Protein AF-0000000083138448 (afdb_homodimer)

Structure (mmCIF, N/CA/C/O backbone):
data_AF-0000000083138448-model_v1
#
loop_
_entity.id
_entity.type
_entity.pdbx_description
1 polymer 'Stage 0 sporulation protein A homolog'
#
loop_
_atom_site.group_PDB
_atom_site.id
_atom_site.type_symbol
_atom_site.label_atom_id
_atom_site.label_alt_id
_atom_site.label_comp_id
_atom_site.label_asym_id
_atom_site.label_entity_id
_atom_site.label_seq_id
_atom_site.pdbx_PDB_ins_code
_atom_site.Cartn_x
_atom_site.Cartn_y
_atom_site.Cartn_z
_atom_site.occupancy
_atom_site.B_iso_or_equiv
_atom_site.auth_seq_id
_atom_site.auth_comp_id
_atom_site.auth_asym_id
_atom_site.auth_atom_id
_atom_site.pdbx_PDB_model_num
ATOM 1 N N . MET A 1 1 ? 15.539 12.523 -8.406 1 84.06 1 MET A N 1
ATOM 2 C CA . MET A 1 1 ? 15.875 11.359 -9.219 1 84.06 1 MET A CA 1
ATOM 3 C C . MET A 1 1 ? 15.453 10.07 -8.523 1 84.06 1 MET A C 1
ATOM 5 O O . MET A 1 1 ? 15.695 9.898 -7.324 1 84.06 1 MET A O 1
ATOM 9 N N . ILE A 1 2 ? 14.758 9.164 -9.266 1 91.81 2 ILE A N 1
ATOM 10 C CA . ILE A 1 2 ? 14.289 7.902 -8.703 1 91.81 2 ILE A CA 1
ATOM 11 C C . ILE A 1 2 ? 15.414 6.875 -8.711 1 91.81 2 ILE A C 1
ATOM 13 O O . ILE A 1 2 ? 16.047 6.648 -9.75 1 91.81 2 ILE A O 1
ATOM 17 N N . LYS A 1 3 ? 15.773 6.332 -7.621 1 94.81 3 LYS A N 1
ATOM 18 C CA . LYS A 1 3 ? 16.844 5.34 -7.508 1 94.81 3 LYS A CA 1
ATOM 19 C C . LYS A 1 3 ? 16.297 3.926 -7.703 1 94.81 3 LYS A C 1
ATOM 21 O O . LYS A 1 3 ? 15.445 3.471 -6.941 1 94.81 3 LYS A O 1
ATOM 26 N N . ILE A 1 4 ? 16.812 3.219 -8.742 1 97.94 4 ILE A N 1
ATOM 27 C CA . ILE A 1 4 ? 16.312 1.893 -9.086 1 97.94 4 ILE A CA 1
ATOM 28 C C . ILE A 1 4 ? 17.453 0.88 -9.039 1 97.94 4 ILE A C 1
ATOM 30 O O . ILE A 1 4 ? 18.531 1.13 -9.57 1 97.94 4 ILE A O 1
ATOM 34 N N . ALA A 1 5 ? 17.266 -0.192 -8.352 1 98.5 5 ALA A N 1
ATOM 35 C CA . ALA A 1 5 ? 18.203 -1.31 -8.391 1 98.5 5 ALA A CA 1
ATOM 36 C C . ALA A 1 5 ? 17.703 -2.416 -9.312 1 98.5 5 ALA A C 1
ATOM 38 O O . ALA A 1 5 ? 16.516 -2.779 -9.273 1 98.5 5 ALA A O 1
ATOM 39 N N . ILE A 1 6 ? 18.547 -2.893 -10.133 1 98.69 6 ILE A N 1
ATOM 40 C CA . ILE A 1 6 ? 18.344 -4.133 -10.875 1 98.69 6 ILE A CA 1
ATOM 41 C C . ILE A 1 6 ? 19.172 -5.25 -10.25 1 98.69 6 ILE A C 1
ATOM 43 O O . ILE A 1 6 ? 20.391 -5.137 -10.141 1 98.69 6 ILE A O 1
ATOM 47 N N . VAL A 1 7 ? 18.547 -6.305 -9.789 1 98.62 7 VAL A N 1
ATOM 48 C CA . VAL A 1 7 ? 19.234 -7.473 -9.242 1 98.62 7 VAL A CA 1
ATOM 49 C C . VAL A 1 7 ? 19 -8.68 -10.148 1 98.62 7 VAL A C 1
ATOM 51 O O . VAL A 1 7 ? 17.938 -9.297 -10.109 1 98.62 7 VAL A O 1
ATOM 54 N N . GLU A 1 8 ? 19.953 -9 -10.945 1 97.88 8 GLU A N 1
ATOM 55 C CA . GLU A 1 8 ? 19.859 -9.945 -12.055 1 97.88 8 GLU A CA 1
ATOM 56 C C . GLU A 1 8 ? 21.219 -10.57 -12.367 1 97.88 8 GLU A C 1
ATOM 58 O O . GLU A 1 8 ? 22.188 -9.852 -12.625 1 97.88 8 GLU A O 1
ATOM 63 N N . ASP A 1 9 ? 21.234 -11.898 -12.344 1 96.81 9 ASP A N 1
ATOM 64 C CA . ASP A 1 9 ? 22.531 -12.547 -12.523 1 96.81 9 ASP A CA 1
ATOM 65 C C . ASP A 1 9 ? 22.844 -12.727 -14 1 96.81 9 ASP A C 1
ATOM 67 O O . ASP A 1 9 ? 24.016 -12.93 -14.367 1 96.81 9 ASP A O 1
ATOM 71 N N . GLU A 1 10 ? 21.875 -12.797 -14.883 1 96.56 10 GLU A N 1
ATOM 72 C CA . GLU A 1 10 ? 22.109 -12.867 -16.328 1 96.56 10 GLU A CA 1
ATOM 73 C C . GLU A 1 10 ? 22.406 -11.484 -16.906 1 96.56 10 GLU A C 1
ATOM 75 O O . GLU A 1 10 ? 21.5 -10.664 -17.047 1 96.56 10 GLU A O 1
ATOM 80 N N . ALA A 1 11 ? 23.594 -11.289 -17.297 1 96.5 11 ALA A N 1
ATOM 81 C CA . ALA A 1 11 ? 24.078 -9.977 -17.719 1 96.5 11 ALA A CA 1
ATOM 82 C C . ALA A 1 11 ? 23.25 -9.43 -18.875 1 96.5 11 ALA A C 1
ATOM 84 O O . ALA A 1 11 ? 22.938 -8.234 -18.922 1 96.5 11 ALA A O 1
ATOM 85 N N . MET A 1 12 ? 22.922 -10.273 -19.781 1 96.81 12 MET A N 1
ATOM 86 C CA . MET A 1 12 ? 22.156 -9.836 -20.953 1 96.81 12 MET A CA 1
ATOM 87 C C . MET A 1 12 ? 20.797 -9.312 -20.547 1 96.81 12 MET A C 1
ATOM 89 O O . MET A 1 12 ? 20.312 -8.312 -21.094 1 96.81 12 MET A O 1
ATOM 93 N N . TYR A 1 13 ? 20.172 -9.969 -19.625 1 97.06 13 TYR A N 1
ATOM 94 C CA . TYR A 1 13 ? 18.859 -9.531 -19.203 1 97.06 13 TYR A CA 1
ATOM 95 C C . TYR A 1 13 ? 18.938 -8.258 -18.375 1 97.06 13 TYR A C 1
ATOM 97 O O . TYR A 1 13 ? 18.062 -7.391 -18.469 1 97.06 13 TYR A O 1
ATOM 105 N N . ALA A 1 14 ? 19.938 -8.148 -17.5 1 97.88 14 ALA A N 1
ATOM 106 C CA . ALA A 1 14 ? 20.156 -6.906 -16.766 1 97.88 14 ALA A CA 1
ATOM 107 C C . ALA A 1 14 ? 20.297 -5.719 -17.719 1 97.88 14 ALA A C 1
ATOM 109 O O . ALA A 1 14 ? 19.703 -4.66 -17.484 1 97.88 14 ALA A O 1
ATOM 110 N N . LYS A 1 15 ? 21.078 -5.922 -18.734 1 97.88 15 LYS A N 1
ATOM 111 C CA . LYS A 1 15 ? 21.281 -4.867 -19.734 1 97.88 15 LYS A CA 1
ATOM 112 C C . LYS A 1 15 ? 19.969 -4.496 -20.422 1 97.88 15 LYS A C 1
ATOM 114 O O . LYS A 1 15 ? 19.703 -3.32 -20.688 1 97.88 15 LYS A O 1
ATOM 119 N N . GLN A 1 16 ? 19.203 -5.496 -20.75 1 98 16 GLN A N 1
ATOM 120 C CA . GLN A 1 16 ? 17.906 -5.246 -21.375 1 98 16 GLN A CA 1
ATOM 121 C C . GLN A 1 16 ? 17.016 -4.387 -20.469 1 98 16 GLN A C 1
ATOM 123 O O . GLN A 1 16 ? 16.391 -3.436 -20.938 1 98 16 GLN A O 1
ATOM 128 N N . LEU A 1 17 ? 16.938 -4.719 -19.172 1 98.25 17 LEU A N 1
ATOM 129 C CA . LEU A 1 17 ? 16.141 -3.941 -18.234 1 98.25 17 LEU A CA 1
ATOM 130 C C . LEU A 1 17 ? 16.672 -2.514 -18.125 1 98.25 17 LEU A C 1
ATOM 132 O O . LEU A 1 17 ? 15.891 -1.565 -18.031 1 98.25 17 LEU A O 1
ATOM 136 N N . GLU A 1 18 ? 18.016 -2.391 -18.094 1 98.25 18 GLU A N 1
ATOM 137 C CA . GLU A 1 18 ? 18.625 -1.063 -18.078 1 98.25 18 GLU A CA 1
ATOM 138 C C . GLU A 1 18 ? 18.203 -0.245 -19.297 1 98.25 18 GLU A C 1
ATOM 140 O O . GLU A 1 18 ? 17.875 0.937 -19.172 1 98.25 18 GLU A O 1
ATOM 145 N N . GLU A 1 19 ? 18.203 -0.873 -20.453 1 98.06 19 GLU A N 1
ATOM 146 C CA . GLU A 1 19 ? 17.781 -0.207 -21.672 1 98.06 19 GLU A CA 1
ATOM 147 C C . GLU A 1 19 ? 16.312 0.21 -21.609 1 98.06 19 GLU A C 1
ATOM 149 O O . GLU A 1 19 ? 15.953 1.298 -22.062 1 98.06 19 GLU A O 1
ATOM 154 N N . PHE A 1 20 ? 15.461 -0.711 -21.109 1 98.06 20 PHE A N 1
ATOM 155 C CA . PHE A 1 20 ? 14.047 -0.389 -20.922 1 98.06 20 PHE A CA 1
ATOM 156 C C . PHE A 1 20 ? 13.883 0.836 -20.031 1 98.06 20 PHE A C 1
ATOM 158 O O . PHE A 1 20 ? 13.07 1.715 -20.312 1 98.06 20 PHE A O 1
ATOM 165 N N . LEU A 1 21 ? 14.664 0.928 -18.922 1 98.06 21 LEU A N 1
ATOM 166 C CA . LEU A 1 21 ? 14.586 2.053 -18 1 98.06 21 LEU A CA 1
ATOM 167 C C . LEU A 1 21 ? 15.008 3.35 -18.688 1 98.06 21 LEU A C 1
ATOM 169 O O . LEU A 1 21 ? 14.375 4.391 -18.5 1 98.06 21 LEU A O 1
ATOM 173 N N . HIS A 1 22 ? 16.047 3.285 -19.484 1 96.75 22 HIS A N 1
ATOM 174 C CA . HIS A 1 22 ? 16.5 4.465 -20.219 1 96.75 22 HIS A CA 1
ATOM 175 C C . HIS A 1 22 ? 15.453 4.922 -21.234 1 96.75 22 HIS A C 1
ATOM 177 O O . HIS A 1 22 ? 15.219 6.121 -21.391 1 96.75 22 HIS A O 1
ATOM 183 N N . GLN A 1 23 ? 14.93 3.924 -21.922 1 96.62 23 GLN A N 1
ATOM 184 C CA . GLN A 1 23 ? 13.859 4.254 -22.859 1 96.62 23 GLN A CA 1
ATOM 185 C C . GLN A 1 23 ? 12.695 4.938 -22.156 1 96.62 23 GLN A C 1
ATOM 187 O O . GLN A 1 23 ? 12.156 5.93 -22.641 1 96.62 23 GLN A O 1
ATOM 192 N N . TYR A 1 24 ? 12.297 4.359 -21.016 1 95.81 24 TYR A N 1
ATOM 193 C CA . TYR A 1 24 ? 11.219 4.938 -20.219 1 95.81 24 TYR A CA 1
ATOM 194 C C . TYR A 1 24 ? 11.562 6.363 -19.797 1 95.81 24 TYR A C 1
ATOM 196 O O . TYR A 1 24 ? 10.711 7.258 -19.875 1 95.81 24 TYR A O 1
ATOM 204 N N . GLU A 1 25 ? 12.781 6.574 -19.312 1 92.88 25 GLU A N 1
ATOM 205 C CA . GLU A 1 25 ? 13.25 7.898 -18.922 1 92.88 25 GLU A CA 1
ATOM 206 C C . GLU A 1 25 ? 13.055 8.906 -20.062 1 92.88 25 GLU A C 1
ATOM 208 O O . GLU A 1 25 ? 12.57 10.016 -19.828 1 92.88 25 GLU A O 1
ATOM 213 N N . ALA A 1 26 ? 13.414 8.547 -21.188 1 90.81 26 ALA A N 1
ATOM 214 C CA . ALA A 1 26 ? 13.367 9.422 -22.359 1 90.81 26 ALA A CA 1
ATOM 215 C C . ALA A 1 26 ? 11.922 9.773 -22.719 1 90.81 26 ALA A C 1
ATOM 217 O O . ALA A 1 26 ? 11.633 10.898 -23.125 1 90.81 26 ALA A O 1
ATOM 218 N N . GLU A 1 27 ? 11.055 8.805 -22.484 1 90.81 27 GLU A N 1
ATOM 219 C CA . GLU A 1 27 ? 9.664 8.961 -22.891 1 90.81 27 GLU A CA 1
ATOM 220 C C . GLU A 1 27 ? 8.867 9.742 -21.859 1 90.81 27 GLU A C 1
ATOM 222 O O . GLU A 1 27 ? 7.848 10.359 -22.188 1 90.81 27 GLU A O 1
ATOM 227 N N . ASN A 1 28 ? 9.219 9.672 -20.594 1 84.25 28 ASN A N 1
ATOM 228 C CA . ASN A 1 28 ? 8.352 10.172 -19.531 1 84.25 28 ASN A CA 1
ATOM 229 C C . ASN A 1 28 ? 9.023 11.289 -18.734 1 84.25 28 ASN A C 1
ATOM 231 O O . ASN A 1 28 ? 8.469 11.773 -17.75 1 84.25 28 ASN A O 1
ATOM 235 N N . HIS A 1 29 ? 10.117 11.797 -19.078 1 77.38 29 HIS A N 1
ATOM 236 C CA . HIS A 1 29 ? 10.836 12.859 -18.406 1 77.38 29 HIS A CA 1
ATOM 237 C C . HIS A 1 29 ? 11.133 12.484 -16.953 1 77.38 29 HIS A C 1
ATOM 239 O O . HIS A 1 29 ? 10.914 13.281 -16.047 1 77.38 29 HIS A O 1
ATOM 245 N N . GLU A 1 30 ? 11.273 11.336 -16.656 1 81.38 30 GLU A N 1
ATOM 246 C CA . GLU A 1 30 ? 11.75 10.82 -15.367 1 81.38 30 GLU A CA 1
ATOM 247 C C . GLU A 1 30 ? 13.25 10.547 -15.406 1 81.38 30 GLU A C 1
ATOM 249 O O . GLU A 1 30 ? 13.789 10.172 -16.438 1 81.38 30 GLU A O 1
ATOM 254 N N . ALA A 1 31 ? 13.898 10.891 -14.367 1 89.25 31 ALA A N 1
ATOM 255 C CA . ALA A 1 31 ? 15.328 10.602 -14.266 1 89.25 31 ALA A CA 1
ATOM 256 C C . ALA A 1 31 ? 15.594 9.469 -13.273 1 89.25 31 ALA A C 1
ATOM 258 O O . ALA A 1 31 ? 15.055 9.477 -12.164 1 89.25 31 ALA A O 1
ATOM 259 N N . PHE A 1 32 ? 16.359 8.531 -13.789 1 94.88 32 PHE A N 1
ATOM 260 C CA . PHE A 1 32 ? 16.656 7.367 -12.953 1 94.88 32 PHE A CA 1
ATOM 261 C C . PHE A 1 32 ? 18.141 7.312 -12.602 1 94.88 32 PHE A C 1
ATOM 263 O O . PHE A 1 32 ? 18.984 7.719 -13.391 1 94.88 32 PHE A O 1
ATOM 270 N N . ASP A 1 33 ? 18.484 6.988 -11.43 1 96.25 33 ASP A N 1
ATOM 271 C CA . ASP A 1 33 ? 19.797 6.5 -11 1 96.25 33 ASP A CA 1
ATOM 272 C C . ASP A 1 33 ? 19.781 4.984 -10.82 1 96.25 33 ASP A C 1
ATOM 274 O O . ASP A 1 33 ? 19.172 4.465 -9.883 1 96.25 33 ASP A O 1
ATOM 278 N N . ILE A 1 34 ? 20.469 4.305 -11.773 1 97.88 34 ILE A N 1
ATOM 279 C CA . ILE A 1 34 ? 20.312 2.857 -11.867 1 97.88 34 ILE A CA 1
ATOM 280 C C . ILE A 1 34 ? 21.562 2.168 -11.32 1 97.88 34 ILE A C 1
ATOM 282 O O . ILE A 1 34 ? 22.688 2.523 -11.688 1 97.88 34 ILE A O 1
ATOM 286 N N . THR A 1 35 ? 21.438 1.285 -10.43 1 97.88 35 THR A N 1
ATOM 287 C CA . THR A 1 35 ? 22.516 0.424 -9.922 1 97.88 35 THR A CA 1
ATOM 288 C C . THR A 1 35 ? 22.203 -1.042 -10.211 1 97.88 35 THR A C 1
ATOM 290 O O . THR A 1 35 ? 21.078 -1.494 -10.023 1 97.88 35 THR A O 1
ATOM 293 N N . ILE A 1 36 ? 23.188 -1.786 -10.641 1 98.19 36 ILE A N 1
ATOM 294 C CA . ILE A 1 36 ? 22.969 -3.18 -11.016 1 98.19 36 ILE A CA 1
ATOM 295 C C . ILE A 1 36 ? 23.75 -4.094 -10.07 1 98.19 36 ILE A C 1
ATOM 297 O O . ILE A 1 36 ? 24.922 -3.848 -9.797 1 98.19 36 ILE A O 1
ATOM 301 N N . TYR A 1 37 ? 23.062 -5.09 -9.539 1 98 37 TYR A N 1
ATOM 302 C CA . TYR A 1 37 ? 23.656 -6.172 -8.766 1 98 37 TYR A CA 1
ATOM 303 C C . TYR A 1 37 ? 23.469 -7.512 -9.461 1 98 37 TYR A C 1
ATOM 305 O O . TYR A 1 37 ? 22.438 -7.758 -10.078 1 98 37 TYR A O 1
ATOM 313 N N . SER A 1 38 ? 24.422 -8.438 -9.297 1 97.19 38 SER A N 1
ATOM 314 C CA . SER A 1 38 ? 24.359 -9.703 -10.016 1 97.19 38 SER A CA 1
ATOM 315 C C . SER A 1 38 ? 23.938 -10.844 -9.102 1 97.19 38 SER A C 1
ATOM 317 O O . SER A 1 38 ? 23.875 -12 -9.523 1 97.19 38 SER A O 1
ATOM 319 N N . ASP A 1 39 ? 23.703 -10.508 -7.895 1 96.75 39 ASP A N 1
ATOM 320 C CA . ASP A 1 39 ? 23.281 -11.516 -6.93 1 96.75 39 ASP A CA 1
ATOM 321 C C . ASP A 1 39 ? 22.547 -10.883 -5.75 1 96.75 39 ASP A C 1
ATOM 323 O O . ASP A 1 39 ? 22.812 -9.727 -5.402 1 96.75 39 ASP A O 1
ATOM 327 N N . GLY A 1 40 ? 21.609 -11.609 -5.078 1 96.56 40 GLY A N 1
ATOM 328 C CA . GLY A 1 40 ? 20.859 -11.109 -3.943 1 96.56 40 GLY A CA 1
ATOM 329 C C . GLY A 1 40 ? 21.734 -10.688 -2.779 1 96.56 40 GLY A C 1
ATOM 330 O O . GLY A 1 40 ? 21.422 -9.711 -2.09 1 96.56 40 GLY A O 1
ATOM 331 N N . ASP A 1 41 ? 22.844 -11.406 -2.6 1 95.81 41 ASP A N 1
ATOM 332 C CA . ASP A 1 41 ? 23.719 -11.102 -1.477 1 95.81 41 ASP A CA 1
ATOM 333 C C . ASP A 1 41 ? 24.391 -9.742 -1.658 1 95.81 41 ASP A C 1
ATOM 335 O O . ASP A 1 41 ? 24.656 -9.039 -0.68 1 95.81 41 ASP A O 1
ATOM 339 N N . GLN A 1 42 ? 24.656 -9.312 -2.908 1 96.12 42 GLN A N 1
ATOM 340 C CA . GLN A 1 42 ? 25.297 -8.039 -3.188 1 96.12 42 GLN A CA 1
ATOM 341 C C . GLN A 1 42 ? 24.422 -6.863 -2.762 1 96.12 42 GLN A C 1
ATOM 343 O O . GLN A 1 42 ? 24.906 -5.914 -2.139 1 96.12 42 GLN A O 1
ATOM 348 N N . ILE A 1 43 ? 23.094 -6.941 -3.049 1 95.56 43 ILE A N 1
ATOM 349 C CA . ILE A 1 43 ? 22.234 -5.82 -2.691 1 95.56 43 ILE A CA 1
ATOM 350 C C . ILE A 1 43 ? 21.984 -5.82 -1.186 1 95.56 43 ILE A C 1
ATOM 352 O O . ILE A 1 43 ? 21.938 -4.762 -0.558 1 95.56 43 ILE A O 1
ATOM 356 N N . VAL A 1 44 ? 21.844 -6.98 -0.62 1 94.75 44 VAL A N 1
ATOM 357 C CA . VAL A 1 44 ? 21.531 -7.059 0.803 1 94.75 44 VAL A CA 1
ATOM 358 C C . VAL A 1 44 ? 22.703 -6.492 1.618 1 94.75 44 VAL A C 1
ATOM 360 O O . VAL A 1 44 ? 22.484 -5.715 2.551 1 94.75 44 VAL A O 1
ATOM 363 N N . ASN A 1 45 ? 23.922 -6.867 1.231 1 92.88 45 ASN A N 1
ATOM 364 C CA . ASN A 1 45 ? 25.109 -6.441 1.962 1 92.88 45 ASN A CA 1
ATOM 365 C C . ASN A 1 45 ? 25.328 -4.934 1.847 1 92.88 45 ASN A C 1
ATOM 367 O O . ASN A 1 45 ? 25.906 -4.32 2.738 1 92.88 45 ASN A O 1
ATOM 371 N N . LYS A 1 46 ? 24.797 -4.359 0.829 1 90.81 46 LYS A N 1
ATOM 372 C CA . LYS A 1 46 ? 25.047 -2.943 0.572 1 90.81 46 LYS A CA 1
ATOM 373 C C . LYS A 1 46 ? 23.781 -2.117 0.803 1 90.81 46 LYS A C 1
ATOM 375 O O . LYS A 1 46 ? 23.766 -0.921 0.506 1 90.81 46 LYS A O 1
ATOM 380 N N . TYR A 1 47 ? 22.75 -2.721 1.281 1 90 47 TYR A N 1
ATOM 381 C CA . TYR A 1 47 ? 21.453 -2.051 1.327 1 90 47 TYR A CA 1
ATOM 382 C C . TYR A 1 47 ? 21.406 -1.032 2.459 1 90 47 TYR A C 1
ATOM 384 O O . TYR A 1 47 ? 21.672 -1.364 3.613 1 90 47 TYR A O 1
ATOM 392 N N . LYS A 1 48 ? 21.109 0.179 2.199 1 81.12 48 LYS A N 1
ATOM 393 C CA . LYS A 1 48 ? 20.969 1.274 3.156 1 81.12 48 LYS A CA 1
ATOM 394 C C . LYS A 1 48 ? 19.672 2.041 2.93 1 81.12 48 LYS A C 1
ATOM 396 O O . LYS A 1 48 ? 19.625 3.258 3.117 1 81.12 48 LYS A O 1
ATOM 401 N N . SER A 1 49 ? 18.656 1.318 2.404 1 83.44 49 SER A N 1
ATOM 402 C CA . SER A 1 49 ? 17.359 1.919 2.08 1 83.44 49 SER A CA 1
ATOM 403 C C . SER A 1 49 ? 17.516 3.055 1.075 1 83.44 49 SER A C 1
ATOM 405 O O . SER A 1 49 ? 16.875 4.098 1.202 1 83.44 49 SER A O 1
ATOM 407 N N . GLN A 1 50 ? 18.453 2.852 0.18 1 87.69 50 GLN A N 1
ATOM 408 C CA . GLN A 1 50 ? 18.812 3.92 -0.748 1 87.69 50 GLN A CA 1
ATOM 409 C C . GLN A 1 50 ? 17.953 3.867 -2.008 1 87.69 50 GLN A C 1
ATOM 411 O O . GLN A 1 50 ? 17.938 4.816 -2.793 1 87.69 50 GLN A O 1
ATOM 416 N N . PHE A 1 51 ? 17.219 2.791 -2.156 1 93.75 51 PHE A N 1
ATOM 417 C CA . PHE A 1 51 ? 16.5 2.639 -3.42 1 93.75 51 PHE A CA 1
ATOM 418 C C . PHE A 1 51 ? 15.023 2.943 -3.244 1 93.75 51 PHE A C 1
ATOM 420 O O . PHE A 1 51 ? 14.477 2.768 -2.154 1 93.75 51 PHE A O 1
ATOM 427 N N . ASP A 1 52 ? 14.422 3.352 -4.316 1 94 52 ASP A N 1
ATOM 428 C CA . ASP A 1 52 ? 12.977 3.559 -4.375 1 94 52 ASP A CA 1
ATOM 429 C C . ASP A 1 52 ? 12.266 2.334 -4.953 1 94 52 ASP A C 1
ATOM 431 O O . ASP A 1 52 ? 11.18 1.971 -4.504 1 94 52 ASP A O 1
ATOM 435 N N . ILE A 1 53 ? 12.875 1.708 -5.934 1 97.38 53 ILE A N 1
ATOM 436 C CA . ILE A 1 53 ? 12.32 0.553 -6.637 1 97.38 53 ILE A CA 1
ATOM 437 C C . ILE A 1 53 ? 13.414 -0.5 -6.832 1 97.38 53 ILE A C 1
ATOM 439 O O . ILE A 1 53 ? 14.555 -0.169 -7.164 1 97.38 53 ILE A O 1
ATOM 443 N N . ILE A 1 54 ? 13.078 -1.709 -6.605 1 98.38 54 ILE A N 1
ATOM 444 C CA . ILE A 1 54 ? 13.977 -2.826 -6.871 1 98.38 54 ILE A CA 1
ATOM 445 C C . ILE A 1 54 ? 13.328 -3.785 -7.867 1 98.38 54 ILE A C 1
ATOM 447 O O . ILE A 1 54 ? 12.219 -4.266 -7.645 1 98.38 54 ILE A O 1
ATOM 451 N N . LEU A 1 55 ? 13.953 -4.039 -8.984 1 98.69 55 LEU A N 1
ATOM 452 C CA . LEU A 1 55 ? 13.633 -5.109 -9.922 1 98.69 55 LEU A CA 1
ATOM 453 C C . LEU A 1 55 ? 14.453 -6.359 -9.625 1 98.69 55 LEU A C 1
ATOM 455 O O . LEU A 1 55 ? 15.672 -6.355 -9.789 1 98.69 55 LEU A O 1
ATOM 459 N N . MET A 1 56 ? 13.812 -7.395 -9.188 1 98.38 56 MET A N 1
ATOM 460 C CA . MET A 1 56 ? 14.492 -8.508 -8.523 1 98.38 56 MET A CA 1
ATOM 461 C C . MET A 1 56 ? 14.227 -9.82 -9.258 1 98.38 56 MET A C 1
ATOM 463 O O . MET A 1 56 ? 13.07 -10.227 -9.414 1 98.38 56 MET A O 1
ATOM 467 N N . ASP A 1 57 ? 15.258 -10.461 -9.719 1 98.06 57 ASP A N 1
ATOM 468 C CA . ASP A 1 57 ? 15.125 -11.852 -10.141 1 98.06 57 ASP A CA 1
ATOM 469 C C . ASP A 1 57 ? 14.992 -12.781 -8.938 1 98.06 57 ASP A C 1
ATOM 471 O O . ASP A 1 57 ? 15.453 -12.453 -7.84 1 98.06 57 ASP A O 1
ATOM 475 N N . VAL A 1 58 ? 14.422 -13.938 -9.133 1 97.44 58 VAL A N 1
ATOM 476 C CA . VAL A 1 58 ? 14.211 -14.875 -8.039 1 97.44 58 VAL A CA 1
ATOM 477 C C . VAL A 1 58 ? 15.367 -15.875 -7.988 1 97.44 58 VAL A C 1
ATOM 479 O O . VAL A 1 58 ? 15.914 -16.141 -6.914 1 97.44 58 VAL A O 1
ATOM 482 N N . GLU A 1 59 ? 15.664 -16.438 -9.141 1 95.88 59 GLU A N 1
ATOM 483 C CA . GLU A 1 59 ? 16.703 -17.469 -9.188 1 95.88 59 GLU A CA 1
ATOM 484 C C . GLU A 1 59 ? 18.078 -16.844 -9.453 1 95.88 59 GLU A C 1
ATOM 486 O O . GLU A 1 59 ? 18.328 -16.344 -10.547 1 95.88 59 GLU A O 1
ATOM 491 N N . MET A 1 60 ? 18.969 -16.922 -8.531 1 96.25 60 MET A N 1
ATOM 492 C CA . MET A 1 60 ? 20.344 -16.469 -8.641 1 96.25 60 MET A CA 1
ATOM 493 C C . MET A 1 60 ? 21.297 -17.391 -7.883 1 96.25 60 MET A C 1
ATOM 495 O O . MET A 1 60 ? 20.844 -18.312 -7.195 1 96.25 60 MET A O 1
ATOM 499 N N . LYS A 1 61 ? 22.547 -17.297 -7.988 1 93.69 61 LYS A N 1
ATOM 500 C CA . LYS A 1 61 ? 23.562 -18.297 -7.645 1 93.69 61 LYS A CA 1
ATOM 501 C C . LYS A 1 61 ? 23.734 -18.406 -6.133 1 93.69 61 LYS A C 1
ATOM 503 O O . LYS A 1 61 ? 23.672 -19.516 -5.582 1 93.69 61 LYS A O 1
ATOM 508 N N . PHE A 1 62 ? 23.922 -17.344 -5.395 1 94.06 62 PHE A N 1
ATOM 509 C CA . PHE A 1 62 ? 24.312 -17.391 -3.992 1 94.06 62 PHE A CA 1
ATOM 510 C C . PHE A 1 62 ? 23.109 -17.125 -3.088 1 94.06 62 PHE A C 1
ATOM 512 O O . PHE A 1 62 ? 22.812 -17.938 -2.209 1 94.06 62 PHE A O 1
ATOM 519 N N . MET A 1 63 ? 22.391 -16 -3.252 1 95.94 63 MET A N 1
ATOM 520 C CA . MET A 1 63 ? 21.172 -15.672 -2.535 1 95.94 63 MET A CA 1
ATOM 521 C C . MET A 1 63 ? 20.031 -15.406 -3.508 1 95.94 63 MET A C 1
ATOM 523 O O . MET A 1 63 ? 20.109 -14.492 -4.332 1 95.94 63 MET A O 1
ATOM 527 N N . ASP A 1 64 ? 19 -16.156 -3.352 1 96.88 64 ASP A N 1
ATOM 528 C CA . ASP A 1 64 ? 17.875 -15.992 -4.277 1 96.88 64 ASP A CA 1
ATOM 529 C C . ASP A 1 64 ? 17.094 -14.727 -3.971 1 96.88 64 ASP A C 1
ATOM 531 O O . ASP A 1 64 ? 17.188 -14.18 -2.871 1 96.88 64 ASP A O 1
ATOM 535 N N . GLY A 1 65 ? 16.328 -14.281 -4.918 1 97.88 65 GLY A N 1
ATOM 536 C CA . GLY A 1 65 ? 15.633 -13.008 -4.828 1 97.88 65 GLY A CA 1
ATOM 537 C C . GLY A 1 65 ? 14.633 -12.945 -3.689 1 97.88 65 GLY A C 1
ATOM 538 O O . GLY A 1 65 ? 14.406 -11.883 -3.111 1 97.88 65 GLY A O 1
ATOM 539 N N . MET A 1 66 ? 14.008 -14.07 -3.408 1 97.12 66 MET A N 1
ATOM 540 C CA . MET A 1 66 ? 13.031 -14.102 -2.322 1 97.12 66 MET A CA 1
ATOM 541 C C . MET A 1 66 ? 13.711 -13.883 -0.974 1 97.12 66 MET A C 1
ATOM 543 O O . MET A 1 66 ? 13.258 -13.062 -0.172 1 97.12 66 MET A O 1
ATOM 547 N N . SER A 1 67 ? 14.734 -14.562 -0.742 1 97.31 67 SER A N 1
ATOM 548 C CA . SER A 1 67 ? 15.516 -14.383 0.476 1 97.31 67 SER A CA 1
ATOM 549 C C . SER A 1 67 ? 16.062 -12.961 0.581 1 97.31 67 SER A C 1
ATOM 551 O O . SER A 1 67 ? 16.031 -12.359 1.654 1 97.31 67 SER A O 1
ATOM 553 N N . ALA A 1 68 ? 16.547 -12.461 -0.523 1 97.75 68 ALA A N 1
ATOM 554 C CA . ALA A 1 68 ? 17.031 -11.086 -0.544 1 97.75 68 ALA A CA 1
ATOM 555 C C . ALA A 1 68 ? 15.938 -10.102 -0.164 1 97.75 68 ALA A C 1
ATOM 557 O O . ALA A 1 68 ? 16.156 -9.195 0.646 1 97.75 68 ALA A O 1
ATOM 558 N N . ALA A 1 69 ? 14.75 -10.289 -0.757 1 97.62 69 ALA A N 1
ATOM 559 C CA . ALA A 1 69 ? 13.617 -9.422 -0.464 1 97.62 69 ALA A CA 1
ATOM 560 C C . ALA A 1 69 ? 13.25 -9.477 1.017 1 97.62 69 ALA A C 1
ATOM 562 O O . ALA A 1 69 ? 12.945 -8.453 1.628 1 97.62 69 ALA A O 1
ATOM 563 N N . GLU A 1 70 ? 13.281 -10.672 1.567 1 95 70 GLU A N 1
ATOM 564 C CA . GLU A 1 70 ? 12.984 -10.844 2.986 1 95 70 GLU A CA 1
ATOM 565 C C . GLU A 1 70 ? 13.969 -10.062 3.854 1 95 70 GLU A C 1
ATOM 567 O O . GLU A 1 70 ? 13.578 -9.406 4.82 1 95 70 GLU A O 1
ATOM 572 N N . GLU A 1 71 ? 15.219 -10.156 3.547 1 93.38 71 GLU A N 1
ATOM 573 C CA . GLU A 1 71 ? 16.25 -9.43 4.289 1 93.38 71 GLU A CA 1
ATOM 574 C C . GLU A 1 71 ? 16.062 -7.918 4.148 1 93.38 71 GLU A C 1
ATOM 576 O O . GLU A 1 71 ? 16.188 -7.18 5.125 1 93.38 71 GLU A O 1
ATOM 581 N N . ILE A 1 72 ? 15.758 -7.488 2.982 1 93.06 72 ILE A N 1
ATOM 582 C CA . ILE A 1 72 ? 15.562 -6.066 2.713 1 93.06 72 ILE A CA 1
ATOM 583 C C . ILE A 1 72 ? 14.375 -5.547 3.52 1 93.06 72 ILE A C 1
ATOM 585 O O . ILE A 1 72 ? 14.43 -4.449 4.082 1 93.06 72 ILE A O 1
ATOM 589 N N . ARG A 1 73 ? 13.25 -6.324 3.578 1 91.25 73 ARG A N 1
ATOM 590 C CA . ARG A 1 73 ? 12.031 -5.91 4.262 1 91.25 73 ARG A CA 1
ATOM 591 C C . ARG A 1 73 ? 12.273 -5.727 5.754 1 91.25 73 ARG A C 1
ATOM 593 O O . ARG A 1 73 ? 11.562 -4.969 6.418 1 91.25 73 ARG A O 1
ATOM 600 N N . LYS A 1 74 ? 13.328 -6.402 6.262 1 81.94 74 LYS A N 1
ATOM 601 C CA . LYS A 1 74 ? 13.688 -6.203 7.664 1 81.94 74 LYS A CA 1
ATOM 602 C C . LYS A 1 74 ? 14.188 -4.781 7.906 1 81.94 74 LYS A C 1
ATOM 604 O O . LYS A 1 74 ? 14.125 -4.277 9.031 1 81.94 74 LYS A O 1
ATOM 609 N N . MET A 1 75 ? 14.641 -4.211 6.82 1 78.44 75 MET A N 1
ATOM 610 C CA . MET A 1 75 ? 15.273 -2.9 6.941 1 78.44 75 MET A CA 1
ATOM 611 C C . MET A 1 75 ? 14.43 -1.822 6.27 1 78.44 75 MET A C 1
ATOM 613 O O . MET A 1 75 ? 14.578 -0.636 6.57 1 78.44 75 MET A O 1
ATOM 617 N N . ASP A 1 76 ? 13.656 -2.207 5.375 1 85.25 76 ASP A N 1
ATOM 618 C CA . ASP A 1 76 ? 12.93 -1.271 4.523 1 85.25 76 ASP A CA 1
ATOM 619 C C . ASP A 1 76 ? 11.531 -1.799 4.199 1 85.25 76 ASP A C 1
ATOM 621 O O . ASP A 1 76 ? 11.367 -2.627 3.301 1 85.25 76 ASP A O 1
ATOM 625 N N . SER A 1 77 ? 10.578 -1.247 4.828 1 81.19 77 SER A N 1
ATOM 626 C CA . SER A 1 77 ? 9.219 -1.746 4.645 1 81.19 77 SER A CA 1
ATOM 627 C C . SER A 1 77 ? 8.539 -1.075 3.457 1 81.19 77 SER A C 1
ATOM 629 O O . SER A 1 77 ? 7.43 -1.452 3.078 1 81.19 77 SER A O 1
ATOM 631 N N . GLU A 1 78 ? 9.188 -0.185 2.762 1 83.31 78 GLU A N 1
ATOM 632 C CA . GLU A 1 78 ? 8.438 0.679 1.857 1 83.31 78 GLU A CA 1
ATOM 633 C C . GLU A 1 78 ? 8.961 0.577 0.429 1 83.31 78 GLU A C 1
ATOM 635 O O . GLU A 1 78 ? 8.266 0.942 -0.522 1 83.31 78 GLU A O 1
ATOM 640 N N . VAL A 1 79 ? 10.297 0.181 0.312 1 92.25 79 VAL A N 1
ATOM 641 C CA . VAL A 1 79 ? 10.836 0.102 -1.04 1 92.25 79 VAL A CA 1
ATOM 642 C C . VAL A 1 79 ? 9.914 -0.749 -1.915 1 92.25 79 VAL A C 1
ATOM 644 O O . VAL A 1 79 ? 9.406 -1.778 -1.469 1 92.25 79 VAL A O 1
ATOM 647 N N . VAL A 1 80 ? 9.648 -0.337 -3.123 1 96.19 80 VAL A N 1
ATOM 648 C CA . VAL A 1 80 ? 8.797 -1.079 -4.051 1 96.19 80 VAL A CA 1
ATOM 649 C C . VAL A 1 80 ? 9.594 -2.223 -4.676 1 96.19 80 VAL A C 1
ATOM 651 O O . VAL A 1 80 ? 10.672 -2.004 -5.238 1 96.19 80 VAL A O 1
ATOM 654 N N . ILE A 1 81 ? 9.109 -3.408 -4.566 1 97.75 81 ILE A N 1
ATOM 655 C CA . ILE A 1 81 ? 9.789 -4.574 -5.113 1 97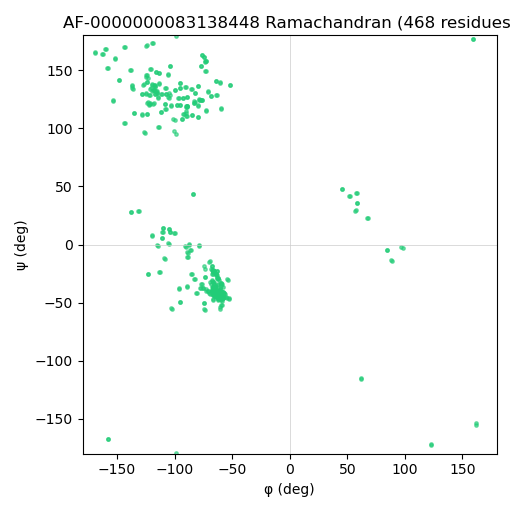.75 81 ILE A CA 1
ATOM 656 C C . ILE A 1 81 ? 8.953 -5.188 -6.234 1 97.75 81 ILE A C 1
ATOM 658 O O . ILE A 1 81 ? 7.754 -5.426 -6.059 1 97.75 81 ILE A O 1
ATOM 662 N N . ILE A 1 82 ? 9.5 -5.371 -7.355 1 98.56 82 ILE A N 1
ATOM 663 C CA . ILE A 1 82 ? 8.93 -6.129 -8.461 1 98.56 82 ILE A CA 1
ATOM 664 C C . ILE A 1 82 ? 9.828 -7.324 -8.789 1 98.56 82 ILE A C 1
ATOM 666 O O . ILE A 1 82 ? 11.008 -7.156 -9.078 1 98.56 82 ILE A O 1
ATOM 670 N N . PHE A 1 83 ? 9.273 -8.492 -8.711 1 98.44 83 PHE A N 1
ATOM 671 C CA . PHE A 1 83 ? 10.008 -9.664 -9.164 1 98.44 83 PHE A CA 1
ATOM 672 C C . PHE A 1 83 ? 9.891 -9.82 -10.68 1 98.44 83 PHE A C 1
ATOM 674 O O . PHE A 1 83 ? 8.805 -9.672 -11.234 1 98.44 83 PHE A O 1
ATOM 681 N N . ILE A 1 84 ? 10.953 -10.008 -11.359 1 98.38 84 ILE A N 1
ATOM 682 C CA . ILE A 1 84 ? 11.008 -10.344 -12.781 1 98.38 84 ILE A CA 1
ATOM 683 C C . ILE A 1 84 ? 11.797 -11.633 -12.977 1 98.38 84 ILE A C 1
ATOM 685 O O . ILE A 1 84 ? 13.023 -11.656 -12.805 1 98.38 84 ILE A O 1
ATOM 689 N N . THR A 1 85 ? 11.133 -12.688 -13.383 1 97.69 85 THR A N 1
ATOM 690 C CA . THR A 1 85 ? 11.781 -13.992 -13.289 1 97.69 85 THR A CA 1
ATOM 691 C C . THR A 1 85 ? 11.125 -14.992 -14.227 1 97.69 85 THR A C 1
ATOM 693 O O . THR A 1 85 ? 10.062 -14.711 -14.797 1 97.69 85 THR A O 1
ATOM 696 N N . ASN A 1 86 ? 11.773 -16.109 -14.398 1 96.44 86 ASN A N 1
ATOM 697 C CA . ASN A 1 86 ? 11.203 -17.234 -15.148 1 96.44 86 ASN A CA 1
ATOM 698 C C . ASN A 1 86 ? 10.398 -18.156 -14.242 1 96.44 86 ASN A C 1
ATOM 700 O O . ASN A 1 86 ? 9.734 -19.078 -14.719 1 96.44 86 ASN A O 1
ATOM 704 N N . MET A 1 87 ? 10.398 -17.969 -12.969 1 95.12 87 MET A N 1
ATOM 705 C CA . MET A 1 87 ? 9.891 -18.938 -11.992 1 95.12 87 MET A CA 1
ATOM 706 C C . MET A 1 87 ? 8.492 -18.547 -11.523 1 95.12 87 MET A C 1
ATOM 708 O O . MET A 1 87 ? 8.344 -17.828 -10.531 1 95.12 87 MET A O 1
ATOM 712 N N . ALA A 1 88 ? 7.555 -19.141 -12.117 1 94.56 88 ALA A N 1
ATOM 713 C CA . ALA A 1 88 ? 6.168 -18.828 -11.789 1 94.56 88 ALA A CA 1
ATOM 714 C C . ALA A 1 88 ? 5.773 -19.406 -10.438 1 94.56 88 ALA A C 1
ATOM 716 O O . ALA A 1 88 ? 4.918 -18.859 -9.742 1 94.56 88 ALA A O 1
ATOM 717 N N . GLN A 1 89 ? 6.402 -20.469 -10.078 1 93.44 89 GLN A N 1
ATOM 718 C CA . GLN A 1 89 ? 5.961 -21.281 -8.938 1 93.44 89 GLN A CA 1
ATOM 719 C C . GLN A 1 89 ? 6.184 -20.547 -7.625 1 93.44 89 GLN A C 1
ATOM 721 O O . GLN A 1 89 ? 5.641 -20.938 -6.59 1 93.44 89 GLN A O 1
ATOM 726 N N . TYR A 1 90 ? 6.953 -19.5 -7.602 1 94.69 90 TYR A N 1
ATOM 727 C CA . TYR A 1 90 ? 7.262 -18.812 -6.355 1 94.69 90 TYR A CA 1
ATOM 728 C C . TYR A 1 90 ? 6.41 -17.562 -6.199 1 94.69 90 TYR A C 1
ATOM 730 O O . TYR A 1 90 ? 6.617 -16.781 -5.27 1 94.69 90 TYR A O 1
ATOM 738 N N . ALA A 1 91 ? 5.438 -17.375 -7.035 1 96.25 91 ALA A N 1
ATOM 739 C CA . ALA A 1 91 ? 4.66 -16.141 -7.082 1 96.25 91 ALA A CA 1
ATOM 740 C C . ALA A 1 91 ? 3.957 -15.883 -5.754 1 96.25 91 ALA A C 1
ATOM 742 O O . ALA A 1 91 ? 3.883 -14.742 -5.293 1 96.25 91 ALA A O 1
ATOM 743 N N . ILE A 1 92 ? 3.502 -16.891 -5.148 1 95.94 92 ILE A N 1
ATOM 744 C CA . ILE A 1 92 ? 2.746 -16.766 -3.904 1 95.94 92 ILE A CA 1
ATOM 745 C C . ILE A 1 92 ? 3.648 -16.219 -2.805 1 95.94 92 ILE A C 1
ATOM 747 O O . ILE A 1 92 ? 3.223 -15.375 -2.006 1 95.94 92 ILE A O 1
ATOM 751 N N . ARG A 1 93 ? 4.883 -16.625 -2.777 1 95.38 93 ARG A N 1
ATOM 752 C CA . ARG A 1 93 ? 5.832 -16.172 -1.762 1 95.38 93 ARG A CA 1
ATOM 753 C C . ARG A 1 93 ? 6.086 -14.68 -1.863 1 95.38 93 ARG A C 1
ATOM 755 O O . ARG A 1 93 ? 6.461 -14.039 -0.879 1 95.38 93 ARG A O 1
ATOM 762 N N . GLY A 1 94 ? 5.898 -14.109 -3.021 1 96.94 94 GLY A N 1
ATOM 763 C CA . GLY A 1 94 ? 6.105 -12.688 -3.217 1 96.94 94 GLY A CA 1
ATOM 764 C C . GLY A 1 94 ? 5.18 -11.828 -2.377 1 96.94 94 GLY A C 1
ATOM 765 O O . GLY A 1 94 ? 5.547 -10.719 -1.975 1 96.94 94 GLY A O 1
ATOM 766 N N . TYR A 1 95 ? 3.996 -12.344 -2.064 1 95.75 95 TYR A N 1
ATOM 767 C CA . TYR A 1 95 ? 3.023 -11.617 -1.259 1 95.75 95 TYR A CA 1
ATOM 768 C C . TYR A 1 95 ? 3.535 -11.414 0.163 1 95.75 95 TYR A C 1
ATOM 770 O O . TYR A 1 95 ? 3.252 -10.391 0.793 1 95.75 95 TYR A O 1
ATOM 778 N N . ALA A 1 96 ? 4.305 -12.367 0.633 1 92.62 96 ALA A N 1
ATOM 779 C CA . ALA A 1 96 ? 4.797 -12.344 2.008 1 92.62 96 ALA A CA 1
ATOM 780 C C . ALA A 1 96 ? 5.766 -11.18 2.225 1 92.62 96 ALA A C 1
ATOM 782 O O . ALA A 1 96 ? 5.938 -10.711 3.352 1 92.62 96 ALA A O 1
ATOM 783 N N . VAL A 1 97 ? 6.344 -10.703 1.159 1 94.06 97 VAL A N 1
ATOM 784 C CA . VAL A 1 97 ? 7.277 -9.594 1.286 1 94.06 97 VAL A CA 1
ATOM 785 C C . VAL A 1 97 ? 6.664 -8.328 0.681 1 94.06 97 VAL A C 1
ATOM 787 O O . VAL A 1 97 ? 7.379 -7.375 0.359 1 94.06 97 VAL A O 1
ATOM 790 N N . ASP A 1 98 ? 5.387 -8.352 0.445 1 93.69 98 ASP A N 1
ATOM 791 C CA . ASP A 1 98 ? 4.617 -7.215 -0.046 1 93.69 98 ASP A CA 1
ATOM 792 C C . ASP A 1 98 ? 5.172 -6.711 -1.376 1 93.69 98 ASP A C 1
ATOM 794 O O . ASP A 1 98 ? 5.395 -5.508 -1.547 1 93.69 98 ASP A O 1
ATOM 798 N N . ALA A 1 99 ? 5.477 -7.652 -2.25 1 96.94 99 ALA A N 1
ATOM 799 C CA . ALA A 1 99 ? 5.875 -7.273 -3.604 1 96.94 99 ALA A CA 1
ATOM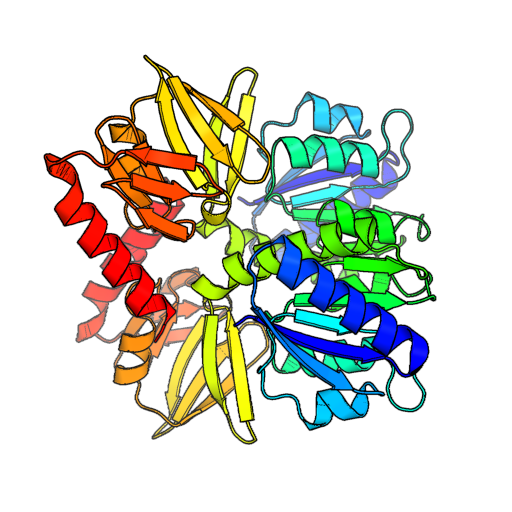 800 C C . ALA A 1 99 ? 4.73 -6.586 -4.344 1 96.94 99 ALA A C 1
ATOM 802 O O . ALA A 1 99 ? 3.572 -6.992 -4.219 1 96.94 99 ALA A O 1
ATOM 803 N N . LEU A 1 100 ? 5.07 -5.586 -5.094 1 96.31 100 LEU A N 1
ATOM 804 C CA . LEU A 1 100 ? 4.059 -4.891 -5.883 1 96.31 100 LEU A CA 1
ATOM 805 C C . LEU A 1 100 ? 3.586 -5.762 -7.043 1 96.31 100 LEU A C 1
ATOM 807 O O . LEU A 1 100 ? 2.412 -5.715 -7.418 1 96.31 100 LEU A O 1
ATOM 811 N N . ASP A 1 101 ? 4.562 -6.414 -7.594 1 97.31 101 ASP A N 1
ATOM 812 C CA . ASP A 1 101 ? 4.273 -7.16 -8.82 1 97.31 101 ASP A CA 1
ATOM 813 C C . ASP A 1 101 ? 5.203 -8.359 -8.961 1 97.31 101 ASP A C 1
ATOM 815 O O . ASP A 1 101 ? 6.219 -8.453 -8.266 1 97.31 101 ASP A O 1
ATOM 819 N N . TYR A 1 102 ? 4.801 -9.273 -9.742 1 97.75 102 TYR A N 1
ATOM 820 C CA . TYR A 1 102 ? 5.52 -10.477 -10.148 1 97.75 102 TYR A CA 1
ATOM 821 C C . TYR A 1 102 ? 5.387 -10.711 -11.648 1 97.75 102 TYR A C 1
ATOM 823 O O . TYR A 1 102 ? 4.305 -11.039 -12.141 1 97.75 102 TYR A O 1
ATOM 831 N N . VAL A 1 103 ? 6.477 -10.602 -12.359 1 97.62 103 VAL A N 1
ATOM 832 C CA . VAL A 1 103 ? 6.457 -10.562 -13.812 1 97.62 103 VAL A CA 1
ATOM 833 C C . VAL A 1 103 ? 7.254 -11.742 -14.375 1 97.62 103 VAL A C 1
ATOM 835 O O . VAL A 1 103 ? 8.391 -11.977 -13.961 1 97.62 103 VAL A O 1
ATOM 838 N N . LEU A 1 104 ? 6.688 -12.406 -15.297 1 97.12 104 LEU A N 1
ATOM 839 C CA . LEU A 1 104 ? 7.375 -13.539 -15.906 1 97.12 104 LEU A CA 1
ATOM 840 C C . LEU A 1 104 ? 8.188 -13.086 -17.125 1 97.12 104 LEU A C 1
ATOM 842 O O . LEU A 1 104 ? 7.715 -12.281 -17.922 1 97.12 104 LEU A O 1
ATOM 846 N N . LYS A 1 105 ? 9.383 -13.586 -17.203 1 96.81 105 LYS A N 1
ATOM 847 C CA . LYS A 1 105 ? 10.203 -13.406 -18.391 1 96.81 105 LYS A CA 1
ATOM 848 C C . LYS A 1 105 ? 9.695 -14.273 -19.547 1 96.81 105 LYS A C 1
ATOM 850 O O . LYS A 1 105 ? 9.141 -15.352 -19.312 1 96.81 105 LYS A O 1
ATOM 855 N N . PRO A 1 106 ? 9.891 -13.797 -20.688 1 96.62 106 PRO A N 1
ATOM 856 C CA . PRO A 1 106 ? 10.43 -12.492 -21.094 1 96.62 106 PRO A CA 1
ATOM 857 C C . PRO A 1 106 ? 9.414 -11.359 -20.953 1 96.62 106 PRO A C 1
ATOM 859 O O . PRO A 1 106 ? 8.203 -11.602 -21.031 1 96.62 106 PRO A O 1
ATOM 862 N N . VAL A 1 107 ? 9.914 -10.188 -20.766 1 95.81 107 VAL A N 1
ATOM 863 C CA . VAL A 1 107 ? 9.023 -9.031 -20.641 1 95.81 107 VAL A CA 1
ATOM 864 C C . VAL A 1 107 ? 9.281 -8.047 -21.781 1 95.81 107 VAL A C 1
ATOM 866 O O . VAL A 1 107 ? 10.43 -7.746 -22.094 1 95.81 107 VAL A O 1
ATOM 869 N N . SER A 1 108 ? 8.211 -7.648 -22.453 1 97.06 108 SER A N 1
ATOM 870 C CA . SER A 1 108 ? 8.328 -6.613 -23.469 1 97.06 108 SER A CA 1
ATOM 871 C C . SER A 1 108 ? 8.469 -5.23 -22.844 1 97.06 108 SER A C 1
ATOM 873 O O . SER A 1 108 ? 8.133 -5.039 -21.672 1 97.06 108 SER A O 1
ATOM 875 N N . TYR A 1 109 ? 8.922 -4.32 -23.641 1 97.25 109 TYR A N 1
ATOM 876 C CA . TYR A 1 109 ? 9.039 -2.955 -23.141 1 97.25 109 TYR A CA 1
ATOM 877 C C . TYR A 1 109 ? 7.68 -2.406 -22.734 1 97.25 109 TYR A C 1
ATOM 879 O O . TYR A 1 109 ? 7.559 -1.75 -21.688 1 97.25 109 TYR A O 1
ATOM 887 N N . PHE A 1 110 ? 6.746 -2.676 -23.562 1 96.12 110 PHE A N 1
ATOM 888 C CA . PHE A 1 110 ? 5.414 -2.16 -23.266 1 96.12 110 PHE A CA 1
ATOM 889 C C . PHE A 1 110 ? 4.918 -2.668 -21.922 1 96.12 110 PHE A C 1
ATOM 891 O O . PHE A 1 110 ? 4.492 -1.879 -21.078 1 96.12 110 PHE A O 1
ATOM 898 N N . ALA A 1 111 ? 4.949 -3.945 -21.719 1 95.31 111 ALA A N 1
ATOM 899 C CA . ALA A 1 111 ? 4.523 -4.531 -20.438 1 95.31 111 ALA A CA 1
ATOM 900 C C . ALA A 1 111 ? 5.355 -3.992 -19.281 1 95.31 111 ALA A C 1
ATOM 902 O O . ALA A 1 111 ? 4.816 -3.664 -18.219 1 95.31 111 ALA A O 1
ATOM 903 N N . PHE A 1 112 ? 6.633 -3.871 -19.547 1 96.81 112 PHE A N 1
ATOM 904 C CA . PHE A 1 112 ? 7.555 -3.361 -18.531 1 96.81 112 PHE A CA 1
ATOM 905 C C . PHE A 1 112 ? 7.188 -1.937 -18.141 1 96.81 112 PHE A C 1
ATOM 907 O O . PHE A 1 112 ? 7.105 -1.62 -16.953 1 96.81 112 PHE A O 1
ATOM 914 N N . SER A 1 113 ? 6.914 -1.121 -19.078 1 96.06 113 SER A N 1
ATOM 915 C CA . SER A 1 113 ? 6.625 0.288 -18.828 1 96.06 113 SER A CA 1
ATOM 916 C C . SER A 1 113 ? 5.348 0.455 -18.016 1 96.06 113 SER A C 1
ATOM 918 O O . SER A 1 113 ? 5.266 1.339 -17.156 1 96.06 113 SER A O 1
ATOM 920 N N . GLN A 1 114 ? 4.387 -0.392 -18.25 1 93.25 114 GLN A N 1
ATOM 921 C CA . GLN A 1 114 ? 3.148 -0.341 -17.484 1 93.25 114 GLN A CA 1
ATOM 922 C C . GLN A 1 114 ? 3.395 -0.701 -16.016 1 93.25 114 GLN A C 1
ATOM 924 O O . GLN A 1 114 ? 2.867 -0.048 -15.117 1 93.25 114 GLN A O 1
ATOM 929 N N . ARG A 1 115 ? 4.203 -1.715 -15.82 1 94.5 115 ARG A N 1
ATOM 930 C CA . ARG A 1 115 ? 4.527 -2.139 -14.461 1 94.5 115 ARG A CA 1
ATOM 931 C C . ARG A 1 115 ? 5.352 -1.077 -13.734 1 94.5 115 ARG A C 1
ATOM 933 O O . ARG A 1 115 ? 5.137 -0.817 -12.547 1 94.5 115 ARG A O 1
ATOM 940 N N . LEU A 1 116 ? 6.273 -0.472 -14.461 1 95.62 116 LEU A N 1
ATOM 941 C CA . LEU A 1 116 ? 7.109 0.576 -13.883 1 95.62 116 LEU A CA 1
ATOM 942 C C . LEU A 1 116 ? 6.27 1.788 -13.492 1 95.62 116 LEU A C 1
ATOM 944 O O . LEU A 1 116 ? 6.52 2.414 -12.461 1 95.62 116 LEU A O 1
ATOM 948 N N . ASN A 1 117 ? 5.277 2.088 -14.289 1 91.44 117 ASN A N 1
ATOM 949 C CA . ASN A 1 117 ? 4.363 3.174 -13.945 1 91.44 117 ASN A CA 1
ATOM 950 C C . ASN A 1 117 ? 3.678 2.934 -12.609 1 91.44 117 ASN A C 1
ATOM 952 O O . ASN A 1 117 ? 3.607 3.836 -11.773 1 91.44 117 ASN A O 1
ATOM 956 N N . ARG A 1 118 ? 3.207 1.704 -12.406 1 90.12 118 ARG A N 1
ATOM 957 C CA . ARG A 1 118 ? 2.576 1.346 -11.141 1 90.12 118 ARG A CA 1
ATOM 958 C C . ARG A 1 118 ? 3.555 1.488 -9.984 1 90.12 118 ARG A C 1
ATOM 960 O O . ARG A 1 118 ? 3.182 1.952 -8.898 1 90.12 118 ARG A O 1
ATOM 967 N N . ALA A 1 119 ? 4.75 1.112 -10.25 1 93.88 119 ALA A N 1
ATOM 968 C CA . ALA A 1 119 ? 5.781 1.181 -9.219 1 93.88 119 ALA A CA 1
ATOM 969 C C . ALA A 1 119 ? 6.074 2.627 -8.828 1 93.88 119 ALA A C 1
ATOM 971 O O . ALA A 1 119 ? 6.195 2.947 -7.645 1 93.88 119 ALA A O 1
ATOM 972 N N . ILE A 1 120 ? 6.152 3.451 -9.797 1 88.5 120 ILE A N 1
ATOM 973 C CA . ILE A 1 120 ? 6.461 4.855 -9.562 1 88.5 120 ILE A CA 1
ATOM 974 C C . ILE A 1 120 ? 5.305 5.52 -8.82 1 88.5 120 ILE A C 1
ATOM 976 O O . ILE A 1 120 ? 5.52 6.293 -7.883 1 88.5 120 ILE A O 1
ATOM 980 N N . GLU A 1 121 ? 4.117 5.152 -9.219 1 82.44 121 GLU A N 1
ATOM 981 C CA . GLU A 1 121 ? 2.947 5.695 -8.539 1 82.44 121 GLU A CA 1
ATOM 982 C C . GLU A 1 121 ? 2.916 5.262 -7.074 1 82.44 121 GLU A C 1
ATOM 984 O O . GLU A 1 121 ? 2.643 6.074 -6.188 1 82.44 121 GLU A O 1
ATOM 989 N N . ARG A 1 122 ? 3.176 3.975 -6.879 1 83.75 122 ARG A N 1
ATOM 990 C CA . ARG A 1 122 ? 3.229 3.453 -5.516 1 83.75 122 ARG A CA 1
ATOM 991 C C . ARG A 1 122 ? 4.312 4.152 -4.707 1 83.75 122 ARG A C 1
ATOM 993 O O . ARG A 1 122 ? 4.105 4.48 -3.535 1 83.75 122 ARG A O 1
ATOM 1000 N N . MET A 1 123 ? 5.453 4.328 -5.289 1 83.75 123 MET A N 1
ATOM 1001 C CA . MET A 1 123 ? 6.582 4.996 -4.648 1 83.75 123 MET A CA 1
ATOM 1002 C C . MET A 1 123 ? 6.215 6.422 -4.242 1 83.75 123 MET A C 1
ATOM 1004 O O . MET A 1 123 ? 6.504 6.848 -3.123 1 83.75 123 MET A O 1
ATOM 1008 N N . LYS A 1 124 ? 5.598 7.066 -5.086 1 73.94 124 LYS A N 1
ATOM 1009 C CA . LYS A 1 124 ? 5.227 8.453 -4.824 1 73.94 124 LYS A CA 1
ATOM 1010 C C . LYS A 1 124 ? 4.191 8.547 -3.705 1 73.94 124 LYS A C 1
ATOM 1012 O O . LYS A 1 124 ? 4.242 9.461 -2.879 1 73.94 124 LYS A O 1
ATOM 1017 N N . LYS A 1 125 ? 3.322 7.629 -3.662 1 70.5 125 LYS A N 1
ATOM 1018 C CA . LYS A 1 125 ? 2.307 7.59 -2.613 1 70.5 125 LYS A CA 1
ATOM 1019 C C . LYS A 1 125 ? 2.936 7.324 -1.249 1 70.5 125 LYS A C 1
ATOM 1021 O O . LYS A 1 125 ? 2.488 7.867 -0.237 1 70.5 125 LYS A O 1
ATOM 1026 N N . ARG A 1 126 ? 3.934 6.496 -1.27 1 69.44 126 ARG A N 1
ATOM 1027 C CA . ARG A 1 126 ? 4.578 6.102 -0.023 1 69.44 126 ARG A CA 1
ATOM 1028 C C . ARG A 1 126 ? 5.496 7.207 0.492 1 69.44 126 ARG A C 1
ATOM 1030 O O . ARG A 1 126 ? 5.695 7.34 1.701 1 69.44 126 ARG A O 1
ATOM 1037 N N . GLU A 1 127 ? 6.125 7.953 -0.375 1 62.41 127 GLU A N 1
ATOM 1038 C CA . GLU A 1 127 ? 7.113 8.969 -0.022 1 62.41 127 GLU A CA 1
ATOM 1039 C C . GLU A 1 127 ? 6.551 9.953 0.996 1 62.41 127 GLU A C 1
ATOM 1041 O O . GLU A 1 127 ? 7.27 10.406 1.893 1 62.41 127 GLU A O 1
ATOM 1046 N N . ALA A 1 128 ? 5.293 10.18 0.969 1 56.44 128 ALA A N 1
ATOM 1047 C CA . ALA A 1 128 ? 4.723 11.219 1.82 1 56.44 128 ALA A CA 1
ATOM 1048 C C . ALA A 1 128 ? 4.562 10.727 3.256 1 56.44 128 ALA A C 1
ATOM 1050 O O . ALA A 1 128 ? 4.379 11.531 4.176 1 56.44 128 ALA A O 1
ATOM 1051 N N . LYS A 1 129 ? 4.961 9.438 3.445 1 69 129 LYS A N 1
ATOM 1052 C CA . LYS A 1 129 ? 4.578 8.914 4.754 1 69 129 LYS A CA 1
ATOM 1053 C C . LYS A 1 129 ? 5.711 8.102 5.375 1 69 129 LYS A C 1
ATOM 1055 O O . LYS A 1 129 ? 5.465 7.176 6.148 1 69 129 LYS A O 1
ATOM 1060 N N . VAL A 1 130 ? 6.973 8.484 4.973 1 71.62 130 VAL A N 1
ATOM 1061 C CA . VAL A 1 130 ? 8.055 7.656 5.5 1 71.62 130 VAL A CA 1
ATOM 1062 C C . VAL A 1 130 ? 9.07 8.531 6.227 1 71.62 130 VAL A C 1
ATOM 1064 O O . VAL A 1 130 ? 9.203 9.719 5.926 1 71.62 130 VAL A O 1
ATOM 1067 N N . ILE A 1 131 ? 9.695 8.031 7.289 1 77.06 131 ILE A N 1
ATOM 1068 C CA . ILE A 1 131 ? 10.812 8.688 7.953 1 77.06 131 ILE A CA 1
ATOM 1069 C C . ILE A 1 131 ? 12.062 7.816 7.844 1 77.06 131 ILE A C 1
ATOM 1071 O O . ILE A 1 131 ? 11.977 6.586 7.859 1 77.06 131 ILE A O 1
ATOM 1075 N N . MET A 1 132 ? 13.164 8.406 7.543 1 76.44 132 MET A N 1
ATOM 1076 C CA . MET A 1 132 ? 14.461 7.73 7.559 1 76.44 132 MET A CA 1
ATOM 1077 C C . MET A 1 132 ? 15.148 7.906 8.906 1 76.44 132 MET A C 1
ATOM 1079 O O . MET A 1 132 ? 15.211 9.016 9.438 1 76.44 132 MET A O 1
ATOM 1083 N N . VAL A 1 133 ? 15.555 6.781 9.539 1 79.56 133 VAL A N 1
ATOM 1084 C CA . VAL A 1 133 ? 16.234 6.859 10.836 1 79.56 133 VAL A CA 1
ATOM 1085 C C . VAL A 1 133 ? 17.547 6.086 10.781 1 79.56 133 VAL A C 1
ATOM 1087 O O . VAL A 1 133 ? 17.625 5.016 10.172 1 79.56 133 VAL A O 1
ATOM 1090 N N . ASN A 1 134 ? 18.578 6.656 11.352 1 78.88 134 ASN A N 1
ATOM 1091 C CA . ASN A 1 134 ? 19.875 6.008 11.453 1 78.88 134 ASN A CA 1
ATOM 1092 C C . ASN A 1 134 ? 19.891 4.957 12.562 1 78.88 134 ASN A C 1
ATOM 1094 O O . ASN A 1 134 ? 19.422 5.203 13.664 1 78.88 134 ASN A O 1
ATOM 1098 N N . ILE A 1 135 ? 20.25 3.715 12.211 1 79.31 135 ILE A N 1
ATOM 1099 C CA . ILE A 1 135 ? 20.438 2.676 13.219 1 79.31 135 ILE A CA 1
ATOM 1100 C C . ILE A 1 135 ? 21.875 2.156 13.172 1 79.31 135 ILE A C 1
ATOM 1102 O O . ILE A 1 135 ? 22.672 2.592 12.336 1 79.31 135 ILE A O 1
ATOM 1106 N N . LYS A 1 136 ? 22.219 1.277 14.172 1 74.31 136 LYS A N 1
ATOM 1107 C CA . LYS A 1 136 ? 23.547 0.683 14.133 1 74.31 136 LYS A CA 1
ATOM 1108 C C . LYS A 1 136 ? 23.75 -0.107 12.844 1 74.31 136 LYS A C 1
ATOM 1110 O O . LYS A 1 136 ? 23.031 -1.062 12.57 1 74.31 136 LYS A O 1
ATOM 1115 N N . GLY A 1 137 ? 24.672 0.312 12.086 1 65.19 137 GLY A N 1
ATOM 1116 C CA . GLY A 1 137 ? 25 -0.431 10.883 1 65.19 137 GLY 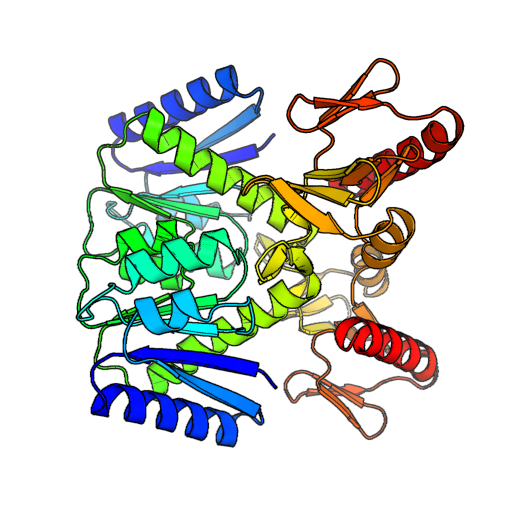A CA 1
ATOM 1117 C C . GLY A 1 137 ? 24.328 0.114 9.641 1 65.19 137 GLY A C 1
ATOM 1118 O O . GLY A 1 137 ? 24.453 -0.463 8.555 1 65.19 137 GLY A O 1
ATOM 1119 N N . GLY A 1 138 ? 23.5 1.18 9.914 1 70.5 138 GLY A N 1
ATOM 1120 C CA . GLY A 1 138 ? 22.938 1.717 8.688 1 70.5 138 GLY A CA 1
ATOM 1121 C C . GLY A 1 138 ? 21.703 2.588 8.922 1 70.5 138 GLY A C 1
ATOM 1122 O O . GLY A 1 138 ? 21.656 3.324 9.906 1 70.5 138 GLY A O 1
ATOM 1123 N N . MET A 1 139 ? 20.859 2.65 7.891 1 76.06 139 MET A N 1
ATOM 1124 C CA . MET A 1 139 ? 19.641 3.449 7.91 1 76.06 139 MET A CA 1
ATOM 1125 C C . MET A 1 139 ? 18.422 2.59 7.594 1 76.06 139 MET A C 1
ATOM 1127 O O . MET A 1 139 ? 18.516 1.63 6.824 1 76.06 139 MET A O 1
ATOM 1131 N N . VAL A 1 140 ? 17.312 2.938 8.281 1 76.44 140 VAL A N 1
ATOM 1132 C CA . VAL A 1 140 ? 16.062 2.232 8.016 1 76.44 140 VAL A CA 1
ATOM 1133 C C . VAL A 1 140 ? 14.992 3.225 7.57 1 76.44 140 VAL A C 1
ATOM 1135 O O . VAL A 1 140 ? 14.969 4.367 8.023 1 76.44 140 VAL A O 1
ATOM 1138 N N . ARG A 1 141 ? 14.336 2.789 6.516 1 78.94 141 ARG A N 1
ATOM 1139 C CA . ARG A 1 141 ? 13.164 3.525 6.039 1 78.94 141 ARG A CA 1
ATOM 1140 C C . ARG A 1 141 ? 11.883 2.936 6.605 1 78.94 141 ARG A C 1
ATOM 1142 O O . ARG A 1 141 ? 11.57 1.764 6.379 1 78.94 141 ARG A O 1
ATOM 1149 N N . ILE A 1 142 ? 11.125 3.805 7.359 1 78.75 142 ILE A N 1
ATOM 1150 C CA . ILE A 1 142 ? 9.961 3.312 8.094 1 78.75 142 ILE A CA 1
ATOM 1151 C C . ILE A 1 142 ? 8.719 4.109 7.691 1 78.75 142 ILE A C 1
ATOM 1153 O O . ILE A 1 142 ? 8.773 5.336 7.586 1 78.75 142 ILE A O 1
ATOM 1157 N N . ASN A 1 143 ? 7.668 3.4 7.352 1 78.81 143 ASN A N 1
ATOM 1158 C CA . ASN A 1 143 ? 6.371 4.055 7.23 1 78.81 143 ASN A CA 1
ATOM 1159 C C . ASN A 1 143 ? 5.902 4.625 8.57 1 78.81 143 ASN A C 1
ATOM 1161 O O . ASN A 1 143 ? 5.891 3.92 9.578 1 78.81 143 ASN A O 1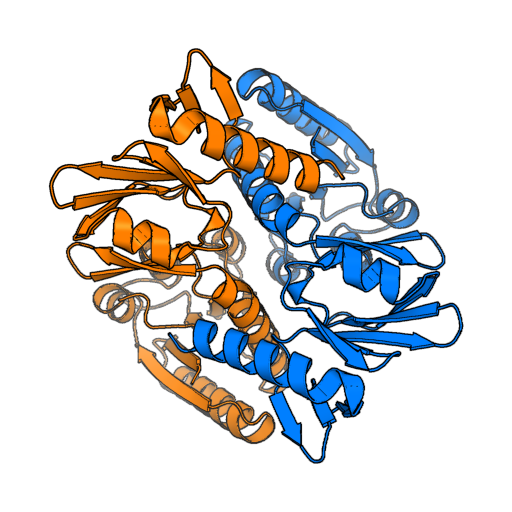
ATOM 1165 N N . ILE A 1 144 ? 5.543 5.855 8.539 1 82.56 144 ILE A N 1
ATOM 1166 C CA . ILE A 1 144 ? 5.164 6.555 9.766 1 82.56 144 ILE A CA 1
ATOM 1167 C C . ILE A 1 144 ? 3.973 5.852 10.414 1 82.56 144 ILE A C 1
ATOM 1169 O O . ILE A 1 144 ? 3.902 5.734 11.641 1 82.56 144 ILE A O 1
ATOM 1173 N N . ALA A 1 145 ? 3.162 5.324 9.625 1 78.69 145 ALA A N 1
ATOM 1174 C CA . ALA A 1 145 ? 1.959 4.66 10.117 1 78.69 145 ALA A CA 1
ATOM 1175 C C . ALA A 1 145 ? 2.311 3.391 10.891 1 78.69 145 ALA A C 1
ATOM 1177 O O . ALA A 1 145 ? 1.509 2.9 11.688 1 78.69 145 ALA A O 1
ATOM 1178 N N . ASN A 1 146 ? 3.52 2.84 10.625 1 79.19 146 ASN A N 1
ATOM 1179 C CA . ASN A 1 146 ? 3.939 1.589 11.242 1 79.19 146 ASN A CA 1
ATOM 1180 C C . ASN A 1 146 ? 4.582 1.83 12.609 1 79.19 146 ASN A C 1
ATOM 1182 O O . ASN A 1 146 ? 4.871 0.881 13.344 1 79.19 146 ASN A O 1
ATOM 1186 N N . ILE A 1 147 ? 4.758 3.084 12.977 1 89.25 147 ILE A N 1
ATOM 1187 C CA . ILE A 1 147 ? 5.363 3.414 14.258 1 89.25 147 ILE A CA 1
ATOM 1188 C C . ILE A 1 147 ? 4.277 3.527 15.328 1 89.25 147 ILE A C 1
ATOM 1190 O O . ILE A 1 147 ? 3.379 4.363 15.219 1 89.25 147 ILE A O 1
ATOM 1194 N N . TYR A 1 148 ? 4.363 2.682 16.359 1 92.19 148 TYR A N 1
ATOM 1195 C CA . TYR A 1 148 ? 3.418 2.756 17.469 1 92.19 148 TYR A CA 1
ATOM 1196 C C . TYR A 1 148 ? 3.713 3.961 18.344 1 92.19 148 TYR A C 1
ATOM 1198 O O . TYR A 1 148 ? 2.822 4.766 18.625 1 92.19 148 TYR A O 1
ATOM 1206 N N . TYR A 1 149 ? 4.883 4.004 18.812 1 96.38 149 TYR A N 1
ATOM 1207 C CA . TYR A 1 149 ? 5.367 5.113 19.609 1 96.38 149 TYR A CA 1
ATOM 1208 C C . TYR A 1 149 ? 6.891 5.121 19.672 1 96.38 149 TYR A C 1
ATOM 1210 O O . TYR A 1 149 ? 7.539 4.152 19.266 1 96.38 149 TYR A O 1
ATOM 1218 N N . ILE A 1 150 ? 7.43 6.211 20.078 1 96.56 150 ILE A N 1
ATOM 1219 C CA . ILE A 1 150 ? 8.867 6.402 20.25 1 96.56 150 ILE A CA 1
ATOM 1220 C C . ILE A 1 150 ? 9.188 6.695 21.703 1 96.56 150 ILE A C 1
ATOM 1222 O O . ILE A 1 150 ? 8.484 7.465 22.359 1 96.56 150 ILE A O 1
ATOM 1226 N N . GLU A 1 151 ? 10.203 5.984 22.172 1 97 151 GLU A N 1
ATOM 1227 C CA . GLU A 1 151 ? 10.602 6.09 23.562 1 97 151 GLU A CA 1
ATOM 1228 C C . GLU A 1 151 ? 12.047 6.586 23.688 1 97 151 GLU A C 1
ATOM 1230 O O . GLU A 1 151 ? 12.922 6.141 22.953 1 97 151 GLU A O 1
ATOM 1235 N N . SER A 1 152 ? 12.234 7.492 24.641 1 96.19 152 SER A N 1
ATOM 1236 C CA . SER A 1 152 ? 13.586 7.961 24.922 1 96.19 152 SER A CA 1
ATOM 1237 C C . SER A 1 152 ? 14.258 7.094 25.969 1 96.19 152 SER A C 1
ATOM 1239 O O . SER A 1 152 ? 13.648 6.75 26.984 1 96.19 152 SER A O 1
ATOM 1241 N N . GLN A 1 153 ? 15.398 6.609 25.656 1 92.75 153 GLN A N 1
ATOM 1242 C CA . GLN A 1 153 ? 16.25 5.898 26.609 1 92.75 153 GLN A CA 1
ATOM 1243 C C . GLN A 1 153 ? 17.656 6.5 26.656 1 92.75 153 GLN A C 1
ATOM 1245 O O . GLN A 1 153 ? 18.531 6.07 25.906 1 92.75 153 GLN A O 1
ATOM 1250 N N . GLY A 1 154 ? 17.859 7.367 27.625 1 88.81 154 GLY A N 1
ATOM 1251 C CA . GLY A 1 154 ? 19.125 8.086 27.641 1 88.81 154 GLY A CA 1
ATOM 1252 C C . GLY A 1 154 ? 19.344 8.961 26.422 1 88.81 154 GLY A C 1
ATOM 1253 O O . GLY A 1 154 ? 18.547 9.867 26.156 1 88.81 154 GLY A O 1
ATOM 1254 N N . HIS A 1 155 ? 20.344 8.609 25.656 1 89.81 155 HIS A N 1
ATOM 1255 C CA . HIS A 1 155 ? 20.703 9.383 24.484 1 89.81 155 HIS A CA 1
ATOM 1256 C C . HIS A 1 155 ? 20.234 8.695 23.203 1 89.81 155 HIS A C 1
ATOM 1258 O O . HIS A 1 155 ? 20.609 9.094 22.109 1 89.81 155 HIS A O 1
ATOM 1264 N N . THR A 1 156 ? 19.406 7.664 23.469 1 94.12 156 THR A N 1
ATOM 1265 C CA . THR A 1 156 ? 18.922 6.918 22.328 1 94.12 156 THR A CA 1
ATOM 1266 C C . THR A 1 156 ? 17.391 6.941 22.281 1 94.12 156 THR A C 1
ATOM 1268 O O . THR A 1 156 ? 16.734 7.215 23.281 1 94.12 156 THR A O 1
ATOM 1271 N N . LEU A 1 157 ? 16.859 6.852 21.078 1 95.69 157 LEU A N 1
ATOM 1272 C CA . LEU A 1 157 ? 15.43 6.688 20.844 1 95.69 157 LEU A CA 1
ATOM 1273 C C . LEU A 1 157 ? 15.117 5.273 20.375 1 95.69 157 LEU A C 1
ATOM 1275 O O . LEU A 1 157 ? 15.844 4.723 19.531 1 95.69 157 LEU A O 1
ATOM 1279 N N . ILE A 1 158 ? 14.117 4.719 20.938 1 96.25 158 ILE A N 1
ATOM 1280 C CA . ILE A 1 158 ? 13.625 3.426 20.469 1 96.25 158 ILE A CA 1
ATOM 1281 C C . ILE A 1 158 ? 12.297 3.607 19.75 1 96.25 158 ILE A C 1
ATOM 1283 O O . ILE A 1 158 ? 11.312 4.07 20.328 1 96.25 158 ILE A O 1
ATOM 1287 N N . LEU A 1 159 ? 12.266 3.287 18.438 1 94.38 159 LEU A N 1
ATOM 1288 C CA . LEU A 1 159 ? 11.023 3.271 17.672 1 94.38 159 LEU A CA 1
ATOM 1289 C C . LEU A 1 159 ? 10.367 1.899 17.734 1 94.38 159 LEU A C 1
ATOM 1291 O O . LEU A 1 159 ? 10.891 0.923 17.203 1 94.38 159 LEU A O 1
ATOM 1295 N N . HIS A 1 160 ? 9.242 1.858 18.422 1 94.06 160 HIS A N 1
ATOM 1296 C CA . HIS A 1 160 ? 8.453 0.632 18.469 1 94.06 160 HIS A CA 1
ATOM 1297 C C . HIS A 1 160 ? 7.523 0.529 17.266 1 94.06 160 HIS A C 1
ATOM 1299 O O . HIS A 1 160 ? 6.602 1.333 17.109 1 94.06 160 HIS A O 1
ATOM 1305 N N . THR A 1 161 ? 7.832 -0.419 16.406 1 88.5 161 THR A N 1
ATOM 1306 C CA . THR A 1 161 ? 7.078 -0.511 15.156 1 88.5 161 THR A CA 1
ATOM 1307 C C . THR A 1 161 ? 6.469 -1.901 14.992 1 88.5 161 THR A C 1
ATOM 1309 O O . THR A 1 161 ? 6.73 -2.797 15.797 1 88.5 161 THR A O 1
ATOM 1312 N N . ILE A 1 162 ? 5.68 -2.018 14.047 1 75.56 162 ILE A N 1
ATOM 1313 C CA . ILE A 1 162 ? 5.039 -3.291 13.734 1 75.56 162 ILE A CA 1
ATOM 1314 C C . ILE A 1 162 ? 6.094 -4.32 13.344 1 75.56 162 ILE A C 1
ATOM 1316 O O . ILE A 1 162 ? 5.91 -5.52 13.562 1 75.56 162 ILE A O 1
ATOM 1320 N N . LEU A 1 163 ? 7.234 -3.855 12.781 1 68.81 163 LEU A N 1
ATOM 1321 C CA . LEU A 1 163 ? 8.289 -4.742 12.297 1 68.81 163 LEU A CA 1
ATOM 1322 C C . LEU A 1 163 ? 9.312 -5.012 13.398 1 68.81 163 LEU A C 1
ATOM 1324 O O . LEU A 1 163 ? 10.25 -5.781 13.195 1 68.81 163 LEU A O 1
ATOM 1328 N N . GLY A 1 164 ? 9.062 -4.398 14.492 1 81.44 164 GLY A N 1
ATOM 1329 C CA . GLY A 1 164 ? 10.008 -4.523 15.586 1 81.44 164 GLY A CA 1
ATOM 1330 C C . GLY A 1 164 ? 10.555 -3.191 16.062 1 81.44 164 GLY A C 1
ATOM 1331 O O . GLY A 1 164 ? 10.086 -2.135 15.641 1 81.44 164 GLY A O 1
ATOM 1332 N N . ASP A 1 165 ? 11.531 -3.299 16.953 1 91.12 165 ASP A N 1
ATOM 1333 C CA . ASP A 1 165 ? 12.094 -2.09 17.547 1 91.12 165 ASP A CA 1
ATOM 1334 C C . ASP A 1 165 ? 13.344 -1.641 16.797 1 91.12 165 ASP A C 1
ATOM 1336 O O . ASP A 1 165 ? 14.18 -2.469 16.406 1 91.12 165 ASP A O 1
ATOM 1340 N N . TYR A 1 166 ? 13.43 -0.351 16.516 1 88.75 166 TYR A N 1
ATOM 1341 C CA . TYR A 1 166 ? 14.625 0.264 15.953 1 88.75 166 TYR A CA 1
ATOM 1342 C C . TYR A 1 166 ? 15.227 1.271 16.922 1 88.75 166 TYR A C 1
ATOM 1344 O O . TYR A 1 166 ? 14.508 2.072 17.516 1 88.75 166 TYR A O 1
ATOM 1352 N N . GLU A 1 167 ? 16.547 1.161 17.125 1 92.06 167 GLU A N 1
ATOM 1353 C CA . GLU A 1 167 ? 17.234 2.082 18.016 1 92.06 167 GLU A CA 1
ATOM 1354 C C . GLU A 1 167 ? 18.047 3.113 17.234 1 92.06 167 GLU A C 1
ATOM 1356 O O . GLU A 1 167 ? 18.75 2.764 16.281 1 92.06 167 GLU A O 1
ATOM 1361 N N . THR A 1 168 ? 17.844 4.367 17.594 1 90.06 168 THR A N 1
ATOM 1362 C CA . THR A 1 168 ? 18.578 5.438 16.922 1 90.06 168 THR A CA 1
ATOM 1363 C C . THR A 1 168 ? 19.047 6.48 17.938 1 90.06 168 THR A C 1
ATOM 1365 O O . THR A 1 168 ? 18.438 6.648 19 1 90.06 168 THR A O 1
ATOM 1368 N N . THR A 1 169 ? 20.188 7.066 17.547 1 90.81 169 THR A N 1
ATOM 1369 C CA . THR A 1 169 ? 20.672 8.164 18.375 1 90.81 169 THR A CA 1
ATOM 1370 C C . THR A 1 169 ? 19.906 9.453 18.047 1 90.81 169 THR A C 1
ATOM 1372 O O . THR A 1 169 ? 19.594 9.711 16.891 1 90.81 169 THR A O 1
ATOM 1375 N N . GLY A 1 170 ? 19.547 10.133 19.094 1 88.81 170 GLY A N 1
ATOM 1376 C CA . GLY A 1 170 ? 18.875 11.398 18.859 1 88.81 170 GLY A CA 1
ATOM 1377 C C . GLY A 1 170 ? 18.062 11.867 20.062 1 88.81 170 GLY A C 1
ATOM 1378 O O . GLY A 1 170 ? 17.969 11.164 21.062 1 88.81 170 GLY A O 1
ATOM 1379 N N . LYS A 1 171 ? 17.484 13.078 19.891 1 91.75 171 LYS A N 1
ATOM 1380 C CA . LYS A 1 171 ? 16.672 13.688 20.938 1 91.75 171 LYS A CA 1
ATOM 1381 C C . LYS A 1 171 ? 15.188 13.625 20.594 1 91.75 171 LYS A C 1
ATOM 1383 O O . LYS A 1 171 ? 14.805 13.781 19.438 1 91.75 171 LYS A O 1
ATOM 1388 N N . MET A 1 172 ? 14.359 13.477 21.594 1 94.19 172 MET A N 1
ATOM 1389 C CA . MET A 1 172 ? 12.906 13.398 21.438 1 94.19 172 MET A CA 1
ATOM 1390 C C . MET A 1 172 ? 12.367 14.656 20.75 1 94.19 172 MET A C 1
ATOM 1392 O O . MET A 1 172 ? 11.5 14.57 19.891 1 94.19 172 MET A O 1
ATOM 1396 N N . LYS A 1 173 ? 12.992 15.758 21.094 1 92.06 173 LYS A N 1
ATOM 1397 C CA . LYS A 1 173 ? 12.539 17.031 20.531 1 92.06 173 LYS A CA 1
ATOM 1398 C C . LYS A 1 173 ? 12.711 17.047 19.016 1 92.06 173 LYS A C 1
ATOM 1400 O O . LYS A 1 173 ? 11.82 17.484 18.281 1 92.06 173 LYS A O 1
ATOM 1405 N N . GLU A 1 174 ? 13.82 16.594 18.625 1 89.56 174 GLU A N 1
ATOM 1406 C CA . GLU A 1 174 ? 14.102 16.562 17.188 1 89.56 174 GLU A CA 1
ATOM 1407 C C . GLU A 1 174 ? 13.148 15.609 16.469 1 89.56 174 GLU A C 1
ATOM 1409 O O . GL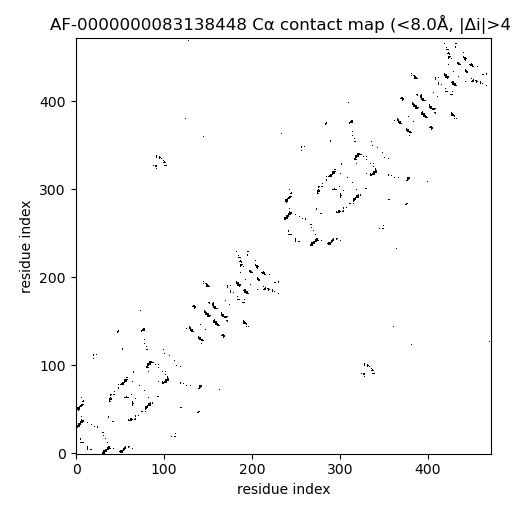U A 1 174 ? 12.672 15.914 15.367 1 89.56 174 GLU A O 1
ATOM 1414 N N . MET A 1 175 ? 12.875 14.461 17.078 1 91.56 175 MET A N 1
ATOM 1415 C CA . MET A 1 175 ? 11.945 13.5 16.484 1 91.56 175 MET A CA 1
ATOM 1416 C C . MET A 1 175 ? 10.531 14.062 16.453 1 91.56 175 MET A C 1
ATOM 1418 O O . MET A 1 175 ? 9.82 13.883 15.461 1 91.56 175 MET A O 1
ATOM 1422 N N . ASP A 1 176 ? 10.195 14.75 17.438 1 92.06 176 ASP A N 1
ATOM 1423 C CA . ASP A 1 176 ? 8.898 15.406 17.516 1 92.06 176 ASP A CA 1
ATOM 1424 C C . ASP A 1 176 ? 8.719 16.406 16.375 1 92.06 176 ASP A C 1
ATOM 1426 O O . ASP A 1 176 ? 7.664 16.469 15.75 1 92.06 176 ASP A O 1
ATOM 1430 N N . GLU A 1 177 ? 9.75 17.094 16.078 1 86.69 177 GLU A N 1
ATOM 1431 C CA . GLU A 1 177 ? 9.734 18.078 15 1 86.69 177 GLU A CA 1
ATOM 1432 C C . GLU A 1 177 ? 9.641 17.391 13.641 1 86.69 177 GLU A C 1
ATOM 1434 O O . GLU A 1 177 ? 8.883 17.828 12.766 1 86.69 177 GLU A O 1
ATOM 1439 N N . LYS A 1 178 ? 10.383 16.359 13.547 1 82.19 178 LYS A N 1
ATOM 1440 C CA . LYS A 1 178 ? 10.406 15.602 12.297 1 82.19 178 LYS A CA 1
ATOM 1441 C C . LYS A 1 178 ? 9.031 15.016 11.977 1 82.19 178 LYS A C 1
ATOM 1443 O O . LYS A 1 178 ? 8.656 14.906 10.805 1 82.19 178 LYS A O 1
ATOM 1448 N N . LEU A 1 179 ? 8.258 14.719 13.031 1 87.62 179 LEU A N 1
ATOM 1449 C CA . LEU A 1 179 ? 6.965 14.078 12.844 1 87.62 179 LEU A CA 1
ATOM 1450 C C . LEU A 1 179 ? 5.828 15.07 13.047 1 87.62 179 LEU A C 1
ATOM 1452 O O . LEU A 1 179 ? 4.668 14.68 13.195 1 87.62 179 LEU A O 1
ATOM 1456 N N . SER A 1 180 ? 6.301 16.297 13.055 1 81 180 SER A N 1
ATOM 1457 C CA . SER A 1 180 ? 5.301 17.344 13.211 1 81 180 SER A CA 1
ATOM 1458 C C . SER A 1 180 ? 4.285 17.312 12.078 1 81 180 SER A C 1
ATOM 1460 O O . SER A 1 180 ? 4.648 17.125 10.914 1 81 180 SER A O 1
ATOM 1462 N N . GLY A 1 181 ? 3.025 17.531 12.453 1 73.19 181 GLY A N 1
ATOM 1463 C CA . GLY A 1 181 ? 1.98 17.516 11.445 1 73.19 181 GLY A CA 1
ATOM 1464 C C . GLY A 1 181 ? 1.466 16.125 11.125 1 73.19 181 GLY A C 1
ATOM 1465 O O . GLY A 1 181 ? 0.538 15.969 10.328 1 73.19 181 GLY A O 1
ATOM 1466 N N . MET A 1 182 ? 2.135 15.242 11.75 1 78.38 182 MET A N 1
ATOM 1467 C CA . MET A 1 182 ? 1.655 13.867 11.648 1 78.38 182 MET A CA 1
ATOM 1468 C C . MET A 1 182 ? 0.84 13.484 12.883 1 78.38 182 MET A C 1
ATOM 1470 O O . MET A 1 182 ? 0.561 14.328 13.734 1 78.38 182 MET A O 1
ATOM 1474 N N . ASN A 1 183 ? 0.31 12.242 12.984 1 82.31 183 ASN A N 1
ATOM 1475 C CA . ASN A 1 183 ? -0.572 11.82 14.07 1 82.31 183 ASN A CA 1
ATOM 1476 C C . ASN A 1 183 ? 0.219 11.375 15.297 1 82.31 183 ASN A C 1
ATOM 1478 O O . ASN A 1 183 ? -0.076 10.336 15.891 1 82.31 183 ASN A O 1
ATOM 1482 N N . PHE A 1 184 ? 1.254 12.219 15.562 1 92.56 184 PHE A N 1
ATOM 1483 C CA . PHE A 1 184 ? 2.021 11.922 16.766 1 92.56 184 PHE A CA 1
ATOM 1484 C C . PHE A 1 184 ? 1.846 13.023 17.797 1 92.56 184 PHE A C 1
ATOM 1486 O O . PHE A 1 184 ? 1.667 14.195 17.453 1 92.56 184 PHE A O 1
ATOM 1493 N N . CYS A 1 185 ? 1.893 12.648 19.062 1 94.88 185 CYS A N 1
ATOM 1494 C CA . CYS A 1 185 ? 1.786 13.594 20.172 1 94.88 185 CYS A CA 1
ATOM 1495 C C . CYS A 1 185 ? 2.596 13.125 21.375 1 94.88 185 CYS A C 1
ATOM 1497 O O . CYS A 1 185 ? 2.6 11.938 21.703 1 94.88 185 CYS A O 1
ATOM 1499 N N . ARG A 1 186 ? 3.195 14.086 22 1 95.94 186 ARG A N 1
ATOM 1500 C CA . ARG A 1 186 ? 3.973 13.773 23.188 1 95.94 186 ARG A CA 1
ATOM 1501 C C . ARG A 1 186 ? 3.066 13.328 24.328 1 95.94 186 ARG A C 1
ATOM 1503 O O . ARG A 1 186 ? 2.062 13.977 24.625 1 95.94 186 ARG A O 1
ATOM 1510 N N . GLY A 1 187 ? 3.408 12.141 24.922 1 95.31 187 GLY A N 1
ATOM 1511 C CA . GLY A 1 187 ? 2.713 11.734 26.141 1 95.31 187 GLY A CA 1
ATOM 1512 C C . GLY A 1 187 ? 3.381 12.234 27.406 1 95.31 187 GLY A C 1
ATOM 1513 O O . GLY A 1 187 ? 2.711 12.484 28.406 1 95.31 187 GLY A O 1
ATOM 1514 N N . ASN A 1 188 ? 4.625 12.258 27.391 1 94.94 188 ASN A N 1
ATOM 1515 C CA . ASN A 1 188 ? 5.508 12.812 28.406 1 94.94 188 ASN A CA 1
ATOM 1516 C C . ASN A 1 188 ? 6.883 13.148 27.828 1 94.94 188 ASN A C 1
ATOM 1518 O O . ASN A 1 188 ? 7.043 13.266 26.625 1 94.94 188 ASN A O 1
ATOM 1522 N N . LYS A 1 189 ? 7.84 13.406 28.641 1 92.62 189 LYS A N 1
ATOM 1523 C CA . LYS A 1 189 ? 9.148 13.812 28.141 1 92.62 189 LYS A CA 1
ATOM 1524 C C . LYS A 1 189 ? 9.836 12.672 27.391 1 92.62 189 LYS A C 1
ATOM 1526 O O . LYS A 1 189 ? 10.703 12.898 26.547 1 92.62 189 LYS A O 1
ATOM 1531 N N . GLY A 1 190 ? 9.352 11.406 27.625 1 95.19 190 GLY A N 1
ATOM 1532 C CA . GLY A 1 190 ? 10.07 10.258 27.078 1 95.19 190 GLY A CA 1
ATOM 1533 C C . GLY A 1 190 ? 9.273 9.492 26.047 1 95.19 190 GLY A C 1
ATOM 1534 O O . GLY A 1 190 ? 9.766 8.516 25.469 1 95.19 190 GLY A O 1
ATOM 1535 N N . TYR A 1 191 ? 8 9.977 25.781 1 96.19 191 TYR A N 1
ATOM 1536 C CA . TYR A 1 191 ? 7.172 9.242 24.844 1 96.19 191 TYR A CA 1
ATOM 1537 C C . TYR A 1 191 ? 6.609 10.164 23.766 1 96.19 191 TYR A C 1
ATOM 1539 O O . TYR A 1 191 ? 6.09 11.242 24.078 1 96.19 191 TYR A O 1
ATOM 1547 N N . LEU A 1 192 ? 6.762 9.805 22.516 1 97.19 192 LEU A N 1
ATOM 1548 C CA . LEU A 1 192 ? 6.047 10.32 21.359 1 97.19 192 LEU A CA 1
ATOM 1549 C C . LEU A 1 192 ? 5.125 9.258 20.766 1 97.19 192 LEU A C 1
ATOM 1551 O O . LEU A 1 192 ? 5.598 8.25 20.234 1 97.19 192 LEU A O 1
ATOM 1555 N N . ILE A 1 193 ? 3.826 9.562 20.875 1 96.19 193 ILE A N 1
ATOM 1556 C CA . ILE A 1 193 ? 2.859 8.484 20.688 1 96.19 193 ILE A CA 1
ATOM 1557 C C . ILE A 1 193 ? 2.076 8.711 19.406 1 96.19 193 ILE A C 1
ATOM 1559 O O . ILE A 1 193 ? 1.606 9.82 19.141 1 96.19 193 ILE A O 1
ATOM 1563 N N . ASN A 1 194 ? 1.998 7.719 18.594 1 93.69 194 ASN A N 1
ATOM 1564 C CA . ASN A 1 194 ? 1.147 7.742 17.406 1 93.69 194 ASN A CA 1
ATOM 1565 C C . ASN A 1 194 ? -0.329 7.621 17.766 1 93.69 194 ASN A C 1
ATOM 1567 O O . ASN A 1 194 ? -0.769 6.574 18.25 1 93.69 194 ASN A O 1
ATOM 1571 N N . LEU A 1 195 ? -1.075 8.578 17.531 1 88.69 195 LEU A N 1
ATOM 1572 C CA . LEU A 1 195 ? -2.473 8.648 17.938 1 88.69 195 LEU A CA 1
ATOM 1573 C C . LEU A 1 195 ? -3.291 7.551 17.266 1 88.69 195 LEU A C 1
ATOM 1575 O O . LEU A 1 195 ? -4.277 7.07 17.828 1 88.69 195 LEU A O 1
ATOM 1579 N N . GLN A 1 196 ? -2.807 7.164 16.172 1 81.75 196 GLN A N 1
ATOM 1580 C CA . GLN A 1 196 ? -3.514 6.156 15.391 1 81.75 196 GLN A CA 1
ATOM 1581 C C . GLN A 1 196 ? -3.547 4.816 16.125 1 81.75 196 GLN A C 1
ATOM 1583 O O . GLN A 1 196 ? -4.438 3.996 15.883 1 81.75 196 GLN A O 1
ATOM 1588 N N . HIS A 1 197 ? -2.607 4.609 17.031 1 86.88 197 HIS A N 1
ATOM 1589 C CA . HIS A 1 197 ? -2.438 3.289 17.625 1 86.88 197 HIS A CA 1
ATOM 1590 C C . HIS A 1 197 ? -2.867 3.281 19.094 1 86.88 197 HIS A C 1
ATOM 1592 O O . HIS A 1 197 ? -2.656 2.295 19.797 1 86.88 197 HIS A O 1
ATOM 1598 N N . VAL A 1 198 ? -3.5 4.352 19.516 1 87.75 198 VAL A N 1
ATOM 1599 C CA . VAL A 1 198 ? -3.984 4.395 20.891 1 87.75 198 VAL A CA 1
ATOM 1600 C C . VAL A 1 198 ? -5.289 3.611 21 1 87.75 198 VAL A C 1
ATOM 1602 O O . VAL A 1 198 ? -6.277 3.936 20.328 1 87.75 198 VAL A O 1
ATOM 1605 N N . ASP A 1 199 ? -5.223 2.652 21.797 1 79.19 199 ASP A N 1
ATOM 1606 C CA . ASP A 1 199 ? -6.406 1.819 21.984 1 79.19 199 ASP A CA 1
ATOM 1607 C C . ASP A 1 199 ? -7.383 2.471 22.953 1 79.19 199 ASP A C 1
ATOM 1609 O O . ASP A 1 199 ? -8.594 2.461 22.719 1 79.19 199 ASP A O 1
ATOM 1613 N N . ARG A 1 200 ? -6.812 2.992 23.953 1 81.81 200 ARG A N 1
ATOM 1614 C CA . ARG A 1 200 ? -7.621 3.617 24.984 1 81.81 200 ARG A CA 1
ATOM 1615 C C . ARG A 1 200 ? -6.75 4.41 25.953 1 81.81 200 ARG A C 1
ATOM 1617 O O . ARG A 1 200 ? -5.523 4.281 25.953 1 81.81 200 ARG A O 1
ATOM 1624 N N . ILE A 1 201 ? -7.402 5.234 26.719 1 85.44 201 ILE A N 1
ATOM 1625 C CA . ILE A 1 201 ? -6.773 5.965 27.828 1 85.44 201 ILE A CA 1
ATOM 1626 C C . ILE A 1 201 ? -7.242 5.391 29.156 1 85.44 201 ILE A C 1
ATOM 1628 O O . ILE A 1 201 ? -8.438 5.184 29.359 1 85.44 201 ILE A O 1
ATOM 1632 N N . GLN A 1 202 ? -6.238 4.914 29.938 1 84.69 202 GLN A N 1
ATOM 1633 C CA . GLN A 1 202 ? -6.559 4.34 31.234 1 84.69 202 GLN A CA 1
ATOM 1634 C C . GLN A 1 202 ? -5.586 4.824 32.312 1 84.69 202 GLN A C 1
ATOM 1636 O O . GLN A 1 202 ? -4.367 4.77 32.125 1 84.69 202 GLN A O 1
ATOM 1641 N N . ASP A 1 203 ? -6.098 5.215 33.438 1 88.38 203 ASP A N 1
ATOM 1642 C CA . ASP A 1 203 ? -5.293 5.578 34.594 1 88.38 203 ASP A CA 1
ATOM 1643 C C . ASP A 1 203 ? -4.121 6.473 34.188 1 88.38 203 ASP A C 1
ATOM 1645 O O . ASP A 1 203 ? -2.969 6.18 34.531 1 88.38 203 ASP A O 1
ATOM 1649 N N . ASN A 1 204 ? -4.305 7.473 33.438 1 88.69 204 ASN A N 1
ATOM 1650 C CA . ASN A 1 204 ? -3.334 8.461 33 1 88.69 204 ASN A CA 1
ATOM 1651 C C . ASN A 1 204 ? -2.297 7.844 32.062 1 88.69 204 ASN A C 1
ATOM 1653 O O . ASN A 1 204 ? -1.158 8.312 32 1 88.69 204 ASN A O 1
ATOM 1657 N N . CYS A 1 205 ? -2.719 6.707 31.438 1 92.62 205 CYS A N 1
ATOM 1658 C CA . CYS A 1 205 ? -1.84 6.066 30.453 1 92.62 205 CYS A CA 1
ATOM 1659 C C . CYS A 1 205 ? -2.539 5.914 29.109 1 92.62 205 CYS A C 1
ATOM 1661 O O . CYS A 1 205 ? -3.752 5.703 29.062 1 92.62 205 CYS A O 1
ATOM 1663 N N . ALA A 1 206 ? -1.819 6.141 28.078 1 92.44 206 ALA A N 1
ATOM 1664 C CA . ALA A 1 206 ? -2.256 5.703 26.766 1 92.44 206 ALA A CA 1
ATOM 1665 C C . ALA A 1 206 ? -1.898 4.238 26.516 1 92.44 206 ALA A C 1
ATOM 1667 O O . ALA A 1 206 ? -0.738 3.846 26.672 1 92.44 206 ALA A O 1
ATOM 1668 N N . VAL A 1 207 ? -2.865 3.48 26.266 1 88.44 207 VAL A N 1
ATOM 1669 C CA . VAL A 1 207 ? -2.623 2.068 25.984 1 88.44 207 VAL A CA 1
ATOM 1670 C C . VAL A 1 207 ? -2.387 1.865 24.484 1 88.44 207 VAL A C 1
ATOM 1672 O O . VAL A 1 207 ? -3.246 2.197 23.672 1 88.44 207 VAL A O 1
ATOM 1675 N N . VAL A 1 208 ? -1.21 1.39 24.172 1 90.5 208 VAL A N 1
ATOM 1676 C CA . VAL A 1 208 ? -0.81 1.147 22.797 1 90.5 208 VAL A CA 1
ATOM 1677 C C . VAL A 1 208 ? -0.285 -0.279 22.641 1 90.5 208 VAL A C 1
ATOM 1679 O O . VAL A 1 208 ? 0.758 -0.622 23.203 1 90.5 208 VAL A O 1
ATOM 1682 N N . LYS A 1 209 ? -0.993 -1.103 21.953 1 81.06 209 LYS A N 1
ATOM 1683 C CA . LYS A 1 209 ? -0.623 -2.502 21.766 1 81.06 209 LYS A CA 1
ATOM 1684 C C . LYS A 1 209 ? -0.338 -3.184 23.094 1 81.06 209 LYS A C 1
ATOM 1686 O O . LYS A 1 209 ? 0.697 -3.834 23.25 1 81.06 209 LYS A O 1
ATOM 1691 N N . GLY A 1 210 ? -1.152 -2.879 24 1 80.94 210 GLY A N 1
ATOM 1692 C CA . GLY A 1 210 ? -1.092 -3.531 25.297 1 80.94 210 GLY A CA 1
ATOM 1693 C C . GLY A 1 210 ? -0.157 -2.838 26.281 1 80.94 210 GLY A C 1
ATOM 1694 O O . GLY A 1 210 ? -0.135 -3.166 27.469 1 80.94 210 GLY A O 1
ATOM 1695 N N . GLU A 1 211 ? 0.681 -1.919 25.781 1 91.25 211 GLU A N 1
ATOM 1696 C CA . GLU A 1 211 ? 1.611 -1.184 26.625 1 91.25 211 GLU A CA 1
ATOM 1697 C C . GLU A 1 211 ? 0.951 0.054 27.234 1 91.25 211 GLU A C 1
ATOM 1699 O O . GLU A 1 211 ? 0.198 0.754 26.547 1 91.25 211 GLU A O 1
ATOM 1704 N N . GLU A 1 212 ? 1.159 0.206 28.453 1 93.31 212 GLU A N 1
ATOM 1705 C CA . GLU A 1 212 ? 0.649 1.398 29.125 1 93.31 212 GLU A CA 1
ATOM 1706 C C . GLU A 1 212 ? 1.701 2.504 29.156 1 93.31 212 GLU A C 1
ATOM 1708 O O . GLU A 1 212 ? 2.668 2.424 29.922 1 93.31 212 GLU A O 1
ATOM 1713 N N . LEU A 1 213 ? 1.489 3.525 28.359 1 96.06 213 LEU A N 1
ATOM 1714 C CA . LEU A 1 213 ? 2.41 4.652 28.281 1 96.06 213 LEU A CA 1
ATOM 1715 C C . LEU A 1 213 ? 1.933 5.812 29.141 1 96.06 213 LEU A C 1
ATOM 1717 O O . LEU A 1 213 ? 0.881 6.398 28.875 1 96.06 213 LEU A O 1
ATOM 1721 N N . VAL A 1 214 ? 2.709 6.211 30.094 1 95.56 214 VAL A N 1
ATOM 1722 C CA . VAL A 1 214 ? 2.318 7.215 31.094 1 95.56 214 VAL A CA 1
ATOM 1723 C C . VAL A 1 214 ? 2.234 8.586 30.422 1 95.56 214 VAL A C 1
ATOM 1725 O O . VAL A 1 214 ? 3.113 8.961 29.641 1 95.56 214 VAL A O 1
ATOM 1728 N N . LEU A 1 215 ? 1.203 9.242 30.672 1 95.88 215 LEU A N 1
ATOM 1729 C CA . LEU A 1 215 ? 1.037 10.641 30.281 1 95.88 215 LEU A CA 1
ATOM 1730 C C . LEU A 1 215 ? 1.371 11.57 31.438 1 95.88 215 LEU A C 1
ATOM 1732 O O . LEU A 1 215 ? 0.838 11.414 32.531 1 95.88 215 LEU A O 1
ATOM 1736 N N . SER A 1 216 ? 2.248 12.492 31.203 1 95.12 216 SER A N 1
ATOM 1737 C CA . SER A 1 216 ? 2.568 13.445 32.25 1 95.12 216 SER A CA 1
ATOM 1738 C C . SER A 1 216 ? 1.431 14.438 32.469 1 95.12 216 SER A C 1
ATOM 1740 O O . SER A 1 216 ? 0.625 14.672 31.578 1 95.12 216 SER A O 1
ATOM 1742 N N . ARG A 1 217 ? 1.454 14.984 33.625 1 92.88 217 ARG A N 1
ATOM 1743 C CA . ARG A 1 217 ? 0.459 16 33.938 1 92.88 217 ARG A CA 1
ATOM 1744 C C . ARG A 1 217 ? 0.552 17.172 32.969 1 92.88 217 ARG A C 1
ATOM 1746 O O . ARG A 1 217 ? -0.469 17.719 32.531 1 92.88 217 ARG A O 1
ATOM 1753 N N . ALA A 1 218 ? 1.721 17.578 32.625 1 93.12 218 ALA A N 1
ATOM 1754 C CA . ALA A 1 218 ? 1.968 18.719 31.766 1 93.12 218 ALA A CA 1
ATOM 1755 C C . ALA A 1 218 ? 1.48 18.453 30.344 1 93.12 218 ALA A C 1
ATOM 1757 O O . ALA A 1 218 ? 1.095 19.391 29.641 1 93.12 218 ALA A O 1
ATOM 1758 N N . ARG A 1 219 ? 1.408 17.156 29.953 1 92 219 ARG A N 1
ATOM 1759 C CA . ARG A 1 219 ? 1.138 16.844 28.547 1 92 219 ARG A CA 1
ATOM 1760 C C . ARG A 1 219 ? -0.261 16.266 28.375 1 92 219 ARG A C 1
ATOM 1762 O O . ARG A 1 219 ? -0.787 16.219 27.266 1 92 219 ARG A O 1
ATOM 1769 N N . LYS A 1 220 ? -0.836 15.938 29.453 1 91.19 220 LYS A N 1
ATOM 1770 C CA . LYS A 1 220 ? -2.088 15.188 29.406 1 91.19 220 LYS A CA 1
ATOM 1771 C C . LYS A 1 220 ? -3.168 15.961 28.656 1 91.19 220 LYS A C 1
ATOM 1773 O O . LYS A 1 220 ? -3.836 15.414 27.781 1 91.19 220 LYS A O 1
ATOM 1778 N N . LYS A 1 221 ? -3.326 17.156 28.953 1 90.56 221 LYS A N 1
ATOM 1779 C CA . LYS A 1 221 ? -4.371 17.953 28.328 1 90.56 221 LYS A CA 1
ATOM 1780 C C . LYS A 1 221 ? -4.172 18.016 26.812 1 90.56 221 LYS A C 1
ATOM 1782 O O . LYS A 1 221 ? -5.09 17.734 26.047 1 90.56 221 LYS A O 1
ATOM 1787 N N . GLU A 1 222 ? -3.033 18.438 26.484 1 91.81 222 GLU A N 1
ATOM 1788 C CA . GLU A 1 222 ? -2.703 18.547 25.062 1 91.81 222 GLU A CA 1
ATOM 1789 C C . GLU A 1 222 ? -2.867 17.203 24.359 1 91.81 222 GLU A C 1
ATOM 1791 O O . GLU A 1 222 ? -3.387 17.141 23.234 1 91.81 222 GLU A O 1
ATOM 1796 N N . PHE A 1 223 ? -2.453 16.125 24.953 1 92.31 223 PHE A N 1
ATOM 1797 C CA . PHE A 1 223 ? -2.545 14.789 24.359 1 92.31 223 PHE A CA 1
ATOM 1798 C C . PHE A 1 223 ? -4 14.391 24.156 1 92.31 223 PHE A C 1
ATOM 1800 O O . PHE A 1 223 ? -4.371 13.898 23.094 1 92.31 223 PHE A O 1
ATOM 1807 N N . MET A 1 224 ? -4.805 14.695 25.203 1 87.19 224 MET A N 1
ATOM 1808 C CA . MET A 1 224 ? -6.219 14.336 25.141 1 87.19 224 MET A CA 1
ATOM 1809 C C . MET A 1 224 ? -6.926 15.109 24.031 1 87.19 224 MET A C 1
ATOM 1811 O O . MET A 1 224 ? -7.762 14.555 23.312 1 87.19 224 MET A O 1
ATOM 1815 N N . GLU A 1 225 ? -6.605 16.281 23.859 1 87.31 225 GLU A N 1
ATOM 1816 C CA . GLU A 1 225 ? -7.18 17.094 22.797 1 87.31 225 GLU A CA 1
ATOM 1817 C C . GLU A 1 225 ? -6.789 16.578 21.422 1 87.31 225 GLU A C 1
ATOM 1819 O O . GLU A 1 225 ? -7.633 16.469 20.516 1 87.31 225 GLU A O 1
ATOM 1824 N N . ALA A 1 226 ? -5.559 16.266 21.328 1 85.06 226 ALA A N 1
ATOM 1825 C CA . ALA A 1 226 ? -5.059 15.727 20.062 1 85.06 226 ALA A CA 1
ATOM 1826 C C . ALA A 1 226 ? -5.723 14.391 19.734 1 85.06 226 ALA A C 1
ATOM 1828 O O . ALA A 1 226 ? -6.109 14.156 18.578 1 85.06 226 ALA A O 1
ATOM 1829 N N . LEU A 1 227 ? -5.875 13.578 20.734 1 85.44 227 LEU A N 1
ATOM 1830 C CA . LEU A 1 227 ? -6.469 12.266 20.547 1 85.44 227 LEU A CA 1
ATOM 1831 C C . LEU A 1 227 ? -7.938 12.383 20.156 1 85.44 227 LEU A C 1
ATOM 1833 O O . LEU A 1 227 ? -8.398 11.695 19.25 1 85.44 227 LEU A O 1
ATOM 1837 N N . THR A 1 228 ? -8.656 13.25 20.812 1 78 228 THR A N 1
ATOM 1838 C CA . THR A 1 228 ? -10.062 13.484 20.516 1 78 228 THR A CA 1
ATOM 1839 C C . THR A 1 228 ? -10.234 14.016 19.094 1 78 228 THR A C 1
ATOM 1841 O O . THR A 1 228 ? -11.125 13.578 18.359 1 78 228 THR A O 1
ATOM 1844 N N . ARG A 1 229 ? -9.406 14.953 18.859 1 74.12 229 ARG A N 1
ATOM 1845 C CA . ARG A 1 229 ? -9.438 15.492 17.5 1 74.12 229 ARG A CA 1
ATOM 1846 C C . ARG A 1 229 ? -9.188 14.398 16.469 1 74.12 229 ARG A C 1
ATOM 1848 O O . ARG A 1 229 ? -9.891 14.328 15.453 1 74.12 229 ARG A O 1
ATOM 1855 N N . TYR A 1 230 ? -8.227 13.562 16.688 1 76.19 230 TYR A N 1
ATOM 1856 C CA . TYR A 1 230 ? -7.887 12.469 15.781 1 76.19 230 TYR A CA 1
ATOM 1857 C C . TYR A 1 230 ? -9.047 11.5 15.641 1 76.19 230 TYR A C 1
ATOM 1859 O O . TYR A 1 230 ? -9.406 11.109 14.523 1 76.19 230 TYR A O 1
ATOM 1867 N N . TRP A 1 231 ? -9.633 11.133 16.812 1 65 231 TRP A N 1
ATOM 1868 C CA . TRP A 1 231 ? -10.734 10.172 16.828 1 65 231 TRP A CA 1
ATOM 1869 C C . TRP A 1 231 ? -11.977 10.758 16.156 1 65 231 TRP A C 1
ATOM 1871 O O . TRP A 1 231 ? -12.734 10.039 15.5 1 65 231 TRP A O 1
ATOM 1881 N N . GLY A 1 232 ? -12.18 11.969 16.438 1 59.12 232 GLY A N 1
ATOM 1882 C CA . GLY A 1 232 ? -13.289 12.648 15.789 1 59.12 232 GLY A CA 1
ATOM 1883 C C . GLY A 1 232 ? -13.156 12.719 14.281 1 59.12 232 GLY A C 1
ATOM 1884 O O . GLY A 1 232 ? -14.156 12.641 13.562 1 59.12 232 GLY A O 1
ATOM 1885 N N . GLU A 1 233 ? -12.023 12.961 13.875 1 52.06 233 GLU A N 1
ATOM 1886 C CA . GLU A 1 233 ? -11.766 13.023 12.438 1 52.06 233 GLU A CA 1
ATOM 1887 C C . GLU A 1 233 ? -11.898 11.648 11.797 1 52.06 233 GLU A C 1
ATOM 1889 O O . GLU A 1 233 ? -12.305 11.531 10.641 1 52.06 233 GLU A O 1
ATOM 1894 N N . VAL A 1 234 ? -11.531 10.641 12.547 1 47.78 234 VAL A N 1
ATOM 1895 C CA . VAL A 1 234 ? -11.594 9.273 12.031 1 47.78 234 VAL A CA 1
ATOM 1896 C C . VAL A 1 234 ? -13.039 8.781 12.055 1 47.78 234 VAL A C 1
ATOM 1898 O O . VAL A 1 234 ? -13.453 8.039 11.164 1 47.78 234 VAL A O 1
ATOM 1901 N N . ILE A 1 235 ? -13.883 9.117 13.062 1 38.19 235 ILE A N 1
ATOM 1902 C CA . ILE A 1 235 ? -15.281 8.719 13.172 1 38.19 235 ILE A CA 1
ATOM 1903 C C . ILE A 1 235 ? -16.125 9.523 12.195 1 38.19 235 ILE A C 1
ATOM 1905 O O . ILE A 1 235 ? -17.125 9.023 11.656 1 38.19 235 ILE A O 1
ATOM 1909 N N . LYS A 1 236 ? -15.727 10.648 11.641 1 37.5 236 LYS A N 1
ATOM 1910 C CA . LYS A 1 236 ? -16.609 11.367 10.727 1 37.5 236 LYS A CA 1
ATOM 1911 C C . LYS A 1 236 ? -16.469 10.836 9.297 1 37.5 236 LYS A C 1
ATOM 1913 O O . LYS A 1 236 ? -15.359 10.484 8.875 1 37.5 236 LYS A O 1
ATOM 1918 N N . MET B 1 1 ? -16.438 -1.037 13.805 1 84.31 1 MET B N 1
ATOM 1919 C CA . MET B 1 1 ? -16.516 -2.441 13.406 1 84.31 1 MET B CA 1
ATOM 1920 C C . MET B 1 1 ? -15.945 -2.646 12.008 1 84.31 1 MET B C 1
ATOM 1922 O O . MET B 1 1 ? -16.25 -1.873 11.094 1 84.31 1 MET B O 1
ATOM 1926 N N . ILE B 1 2 ? -15.07 -3.678 11.844 1 91.81 2 ILE B N 1
ATOM 1927 C CA . ILE B 1 2 ? -14.445 -3.959 10.555 1 91.81 2 ILE B CA 1
ATOM 1928 C C . ILE B 1 2 ? -15.398 -4.785 9.695 1 91.81 2 ILE B C 1
ATOM 1930 O O . ILE B 1 2 ? -15.914 -5.812 10.133 1 91.81 2 ILE B O 1
ATOM 1934 N N . LYS B 1 3 ? -15.734 -4.344 8.555 1 94.94 3 LYS B N 1
ATOM 1935 C CA . LYS B 1 3 ? -16.641 -5.043 7.645 1 94.94 3 LYS B CA 1
ATOM 1936 C C . LYS B 1 3 ? -15.875 -5.988 6.727 1 94.94 3 LYS B C 1
ATOM 1938 O O . LYS B 1 3 ? -15.016 -5.555 5.957 1 94.94 3 LYS B O 1
ATOM 1943 N N . ILE B 1 4 ? -16.188 -7.305 6.812 1 97.94 4 ILE B N 1
ATOM 1944 C CA . ILE B 1 4 ? -15.469 -8.32 6.055 1 97.94 4 ILE B CA 1
ATOM 1945 C C . ILE B 1 4 ? -16.438 -9.086 5.164 1 97.94 4 ILE B C 1
ATOM 1947 O O . ILE B 1 4 ? -17.5 -9.508 5.613 1 97.94 4 ILE B O 1
ATOM 1951 N N . ALA B 1 5 ? -16.141 -9.203 3.914 1 98.5 5 ALA B N 1
ATOM 1952 C CA . ALA B 1 5 ? -16.875 -10.086 3.018 1 98.5 5 ALA B CA 1
ATOM 1953 C C . ALA B 1 5 ? -16.141 -11.398 2.797 1 98.5 5 ALA B C 1
ATOM 1955 O O . ALA B 1 5 ? -14.93 -11.406 2.586 1 98.5 5 ALA B O 1
ATOM 1956 N N . ILE B 1 6 ? -16.828 -12.461 2.893 1 98.69 6 ILE B N 1
ATOM 1957 C CA . ILE B 1 6 ? -16.391 -13.766 2.436 1 98.69 6 ILE B CA 1
ATOM 1958 C C . ILE B 1 6 ? -17.078 -14.125 1.119 1 98.69 6 ILE B C 1
ATOM 1960 O O . ILE B 1 6 ? -18.297 -14.156 1.046 1 98.69 6 ILE B O 1
ATOM 1964 N N . VAL B 1 7 ? -16.328 -14.336 0.058 1 98.62 7 VAL B N 1
ATOM 1965 C CA . VAL B 1 7 ? -16.875 -14.75 -1.235 1 98.62 7 VAL B CA 1
ATOM 1966 C C . VAL B 1 7 ? -16.391 -16.156 -1.565 1 98.62 7 VAL B C 1
ATOM 1968 O O . VAL B 1 7 ? -15.242 -16.359 -1.975 1 98.62 7 VAL B O 1
ATOM 1971 N N . GLU B 1 8 ? -17.219 -17.109 -1.362 1 97.88 8 GLU B N 1
ATOM 1972 C CA . GLU B 1 8 ? -16.875 -18.531 -1.37 1 97.88 8 GLU B CA 1
ATOM 1973 C C . GLU B 1 8 ? -18.094 -19.391 -1.749 1 97.88 8 GLU B C 1
ATOM 1975 O O . GLU B 1 8 ? -19.141 -19.297 -1.111 1 97.88 8 GLU B O 1
ATOM 1980 N N . ASP B 1 9 ? -17.906 -20.188 -2.793 1 96.88 9 ASP B N 1
ATOM 1981 C CA . ASP B 1 9 ? -19.062 -20.938 -3.273 1 96.88 9 ASP B CA 1
ATOM 1982 C C . ASP B 1 9 ? -19.25 -22.234 -2.488 1 96.88 9 ASP B C 1
ATOM 1984 O O . ASP B 1 9 ? -20.328 -22.812 -2.484 1 96.88 9 ASP B O 1
ATOM 1988 N N . GLU B 1 10 ? -18.203 -22.797 -1.906 1 96.56 10 GLU B N 1
ATOM 1989 C CA . GLU B 1 10 ? -18.312 -23.984 -1.058 1 96.56 10 GLU B CA 1
ATOM 1990 C C . GLU B 1 10 ? -18.781 -23.609 0.347 1 96.56 10 GLU B C 1
ATOM 1992 O O . GLU B 1 10 ? -18 -23.078 1.14 1 96.56 10 GLU B O 1
ATOM 1997 N N . ALA B 1 11 ? -19.969 -23.969 0.661 1 96.56 11 ALA B N 1
ATOM 1998 C CA . ALA B 1 11 ? -20.625 -23.547 1.898 1 96.56 11 ALA B CA 1
ATOM 1999 C C . ALA B 1 11 ? -19.797 -23.969 3.117 1 96.56 11 ALA B C 1
ATOM 2001 O O . ALA B 1 11 ? -19.688 -23.203 4.082 1 96.56 11 ALA B O 1
ATOM 2002 N N . MET B 1 12 ? -19.266 -25.141 3.084 1 96.94 12 MET B N 1
ATOM 2003 C CA . MET B 1 12 ? -18.516 -25.656 4.223 1 96.94 12 MET B CA 1
ATOM 2004 C C . MET B 1 12 ? -17.281 -24.797 4.477 1 96.94 12 MET B C 1
ATOM 2006 O O . MET B 1 12 ? -16.938 -24.531 5.629 1 96.94 12 MET B O 1
ATOM 2010 N N . TYR B 1 13 ? -16.641 -24.422 3.42 1 97.12 13 TYR B N 1
ATOM 2011 C CA . TYR B 1 13 ? -15.43 -23.625 3.59 1 97.12 13 TYR B CA 1
ATOM 2012 C C . TYR B 1 13 ? -15.773 -22.203 4.02 1 97.12 13 TYR B C 1
ATOM 2014 O O . TYR B 1 13 ? -15.047 -21.594 4.816 1 97.12 13 TYR B O 1
ATOM 2022 N N . ALA B 1 14 ? -16.844 -21.625 3.48 1 97.94 14 ALA B N 1
ATOM 2023 C CA . ALA B 1 14 ? -17.312 -20.312 3.938 1 97.94 14 ALA B CA 1
ATOM 2024 C C . ALA B 1 14 ? -17.562 -20.312 5.441 1 97.94 14 ALA B C 1
ATOM 2026 O O . ALA B 1 14 ? -17.172 -19.391 6.148 1 97.94 14 ALA B O 1
ATOM 2027 N N . LYS B 1 15 ? -18.219 -21.344 5.887 1 97.88 15 LYS B N 1
ATOM 2028 C CA . LYS B 1 15 ? -18.516 -21.484 7.309 1 97.88 15 LYS B CA 1
ATOM 2029 C C . LYS B 1 15 ? -17.234 -21.578 8.133 1 97.88 15 LYS B C 1
ATOM 2031 O O . LYS B 1 15 ? -17.141 -21 9.227 1 97.88 15 LYS B O 1
ATOM 2036 N N . GLN B 1 16 ? -16.297 -22.328 7.641 1 98 16 GLN B N 1
ATOM 2037 C CA . GLN B 1 16 ? -15.008 -22.453 8.32 1 98 16 GLN B CA 1
ATOM 2038 C C . GLN B 1 16 ? -14.344 -21.078 8.469 1 98 16 GLN B C 1
ATOM 2040 O O . GLN B 1 16 ? -13.836 -20.75 9.547 1 98 16 GLN B O 1
ATOM 2045 N N . LEU B 1 17 ? -14.312 -20.281 7.402 1 98.25 17 LEU B N 1
ATOM 2046 C CA . LEU B 1 17 ? -13.719 -18.953 7.453 1 98.25 17 LEU B CA 1
ATOM 2047 C C . LEU B 1 17 ? -14.469 -18.062 8.438 1 98.25 17 LEU B C 1
ATOM 2049 O O . LEU B 1 17 ? -13.852 -17.281 9.164 1 98.25 17 LEU B O 1
ATOM 2053 N N . GLU B 1 18 ? -15.805 -18.172 8.406 1 98.31 18 GLU B N 1
ATOM 2054 C CA . GLU B 1 18 ? -16.609 -17.422 9.359 1 98.31 18 GLU B CA 1
ATOM 2055 C C . GLU B 1 18 ? -16.25 -17.781 10.797 1 98.31 18 GLU B C 1
ATOM 2057 O O . GLU B 1 18 ? -16.109 -16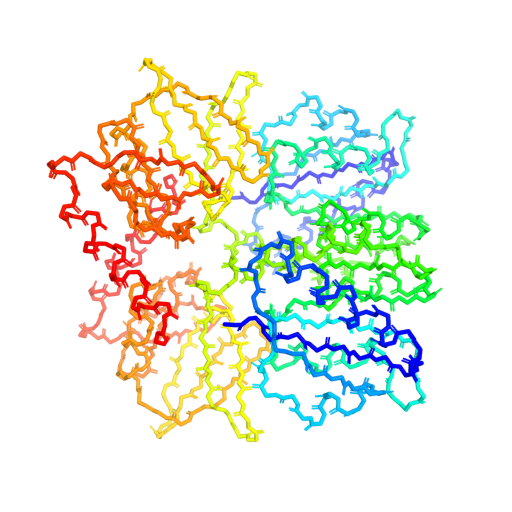.891 11.648 1 98.31 18 GLU B O 1
ATOM 2062 N N . GLU B 1 19 ? -16.062 -19.047 11.055 1 98.06 19 GLU B N 1
ATOM 2063 C CA . GLU B 1 19 ? -15.664 -19.5 12.383 1 98.06 19 GLU B CA 1
ATOM 2064 C C . GLU B 1 19 ? -14.289 -18.953 12.766 1 98.06 19 GLU B C 1
ATOM 2066 O O . GLU B 1 19 ? -14.07 -18.562 13.914 1 98.06 19 GLU B O 1
ATOM 2071 N N . PHE B 1 20 ? -13.344 -19.016 11.805 1 98.06 20 PHE B N 1
ATOM 2072 C CA . PHE B 1 20 ? -12.016 -18.453 12.047 1 98.06 20 PHE B CA 1
ATOM 2073 C C . PHE B 1 20 ? -12.109 -16.984 12.422 1 98.06 20 PHE B C 1
ATOM 2075 O O . PHE B 1 20 ? -11.422 -16.531 13.336 1 98.06 20 PHE B O 1
ATOM 2082 N N . LEU B 1 21 ? -12.984 -16.219 11.727 1 98.06 21 LEU B N 1
ATOM 2083 C CA . LEU B 1 21 ? -13.148 -14.789 12 1 98.06 21 LEU B CA 1
ATOM 2084 C C . LEU B 1 21 ? -13.719 -14.57 13.398 1 98.06 21 LEU B C 1
ATOM 2086 O O . LEU B 1 21 ? -13.273 -13.68 14.117 1 98.06 21 LEU B O 1
ATOM 2090 N N . HIS B 1 22 ? -14.68 -15.383 13.781 1 96.75 22 HIS B N 1
ATOM 2091 C CA . HIS B 1 22 ? -15.25 -15.273 15.117 1 96.75 22 HIS B CA 1
ATOM 2092 C C . HIS B 1 22 ? -14.219 -15.602 16.188 1 96.75 22 HIS B C 1
ATOM 2094 O O . HIS B 1 22 ? -14.164 -14.938 17.234 1 96.75 22 HIS B O 1
ATOM 2100 N N . GLN B 1 23 ? -13.492 -16.672 15.922 1 96.62 23 GLN B N 1
ATOM 2101 C CA . GLN B 1 23 ? -12.43 -17.016 16.859 1 96.62 23 GLN B CA 1
ATOM 2102 C C . GLN B 1 23 ? -11.438 -15.867 17.016 1 96.62 23 GLN B C 1
ATOM 2104 O O . GLN B 1 23 ? -11.031 -15.539 18.125 1 96.62 23 GLN B O 1
ATOM 2109 N N . TYR B 1 24 ? -11.039 -15.297 15.875 1 95.75 24 TYR B N 1
ATOM 2110 C CA . TYR B 1 24 ? -10.125 -14.156 15.891 1 95.75 24 TYR B CA 1
ATOM 2111 C C . TYR B 1 24 ? -10.711 -13 16.688 1 95.75 24 TYR B C 1
ATOM 2113 O O . TYR B 1 24 ? -10.016 -12.367 17.484 1 95.75 24 TYR B O 1
ATOM 2121 N N . GLU B 1 25 ? -11.984 -12.688 16.438 1 92.81 25 GLU B N 1
ATOM 2122 C CA . GLU B 1 25 ? -12.68 -11.633 17.172 1 92.81 25 GLU B CA 1
ATOM 2123 C C . GLU B 1 25 ? -12.57 -11.844 18.672 1 92.81 25 GLU B C 1
ATOM 2125 O O . GLU B 1 25 ? -12.281 -10.898 19.422 1 92.81 25 GLU B O 1
ATOM 2130 N N . ALA B 1 26 ? -12.789 -12.992 19.109 1 90.69 26 ALA B N 1
ATOM 2131 C CA . ALA B 1 26 ? -12.797 -13.328 20.531 1 90.69 26 ALA B CA 1
ATOM 2132 C C . ALA B 1 26 ? -11.406 -13.164 21.125 1 90.69 26 ALA B C 1
ATOM 2134 O O . ALA B 1 26 ? -11.266 -12.719 22.281 1 90.69 26 ALA B O 1
ATOM 2135 N N . GLU B 1 27 ? -10.414 -13.461 20.312 1 90.69 27 GLU B N 1
ATOM 2136 C CA . GLU B 1 27 ? -9.039 -13.461 20.797 1 90.69 27 GLU B CA 1
ATOM 2137 C C . GLU B 1 27 ? -8.453 -12.055 20.797 1 90.69 27 GLU B C 1
ATOM 2139 O O . GLU B 1 27 ? -7.527 -11.758 21.562 1 90.69 27 GLU B O 1
ATOM 2144 N N . ASN B 1 28 ? -8.883 -11.188 19.906 1 83.81 28 ASN B N 1
ATOM 2145 C CA . ASN B 1 28 ? -8.18 -9.93 19.672 1 83.81 28 ASN B CA 1
ATOM 2146 C C . ASN B 1 28 ? -9.078 -8.727 19.969 1 83.81 28 ASN B C 1
ATOM 2148 O O . ASN B 1 28 ? -8.672 -7.582 19.766 1 83.81 28 ASN B O 1
ATOM 2152 N N . HIS B 1 29 ? -10.211 -8.844 20.484 1 76.88 29 HIS B N 1
ATOM 2153 C CA . HIS B 1 29 ? -11.141 -7.773 20.812 1 76.88 29 HIS B CA 1
ATOM 2154 C C . HIS B 1 29 ? -11.469 -6.941 19.578 1 76.88 29 HIS B C 1
ATOM 2156 O O . HIS B 1 29 ? -11.461 -5.711 19.625 1 76.88 29 HIS B O 1
ATOM 2162 N N . GLU B 1 30 ? -11.445 -7.453 18.484 1 81.31 30 GLU B N 1
ATOM 2163 C CA . GLU B 1 30 ? -11.922 -6.863 17.234 1 81.31 30 GLU B CA 1
ATOM 2164 C C . GLU B 1 30 ? -13.352 -7.297 16.938 1 81.31 30 GLU B C 1
ATOM 2166 O O . GLU B 1 30 ? -13.75 -8.414 17.25 1 81.31 30 GLU B O 1
ATOM 2171 N N . ALA B 1 31 ? -14.117 -6.379 16.484 1 89.19 31 ALA B N 1
ATOM 2172 C CA . ALA B 1 31 ? -15.484 -6.707 16.094 1 89.19 31 ALA B CA 1
ATOM 2173 C C . ALA B 1 31 ? -15.641 -6.691 14.578 1 89.19 31 ALA B C 1
ATOM 2175 O O . ALA B 1 31 ? -15.195 -5.754 13.906 1 89.19 31 ALA B O 1
ATOM 2176 N N . PHE B 1 32 ? -16.219 -7.797 14.133 1 94.94 32 PHE B N 1
ATOM 2177 C CA . PHE B 1 32 ? -16.391 -7.926 12.688 1 94.94 32 PHE B CA 1
ATOM 2178 C C . PHE B 1 32 ? -17.859 -7.918 12.305 1 94.94 32 PHE B C 1
ATOM 2180 O O . PHE B 1 32 ? -18.703 -8.406 13.062 1 94.94 32 PHE B O 1
ATOM 2187 N N . ASP B 1 33 ? -18.25 -7.277 11.297 1 96.38 33 ASP B N 1
ATOM 2188 C CA . ASP B 1 33 ? -19.484 -7.449 10.547 1 96.38 33 ASP B CA 1
ATOM 2189 C C . ASP B 1 33 ? -19.25 -8.258 9.273 1 96.38 33 ASP B C 1
ATOM 2191 O O . ASP B 1 33 ? -18.641 -7.77 8.32 1 96.38 33 ASP B O 1
ATOM 2195 N N . ILE B 1 34 ? -19.734 -9.523 9.312 1 97.88 34 ILE B N 1
ATOM 2196 C CA . ILE B 1 34 ? -19.359 -10.477 8.281 1 97.88 34 ILE B CA 1
ATOM 2197 C C . ILE B 1 34 ? -20.516 -10.688 7.309 1 97.88 34 ILE B C 1
ATOM 2199 O O . ILE B 1 34 ? -21.656 -10.922 7.73 1 97.88 34 ILE B O 1
ATOM 2203 N N . THR B 1 35 ? -20.328 -10.531 6.062 1 97.94 35 THR B N 1
ATOM 2204 C CA . THR B 1 35 ? -21.281 -10.852 5 1 97.94 35 THR B CA 1
ATOM 2205 C C . THR B 1 35 ? -20.719 -11.945 4.09 1 97.94 35 THR B C 1
ATOM 2207 O O . THR B 1 35 ? -19.547 -11.906 3.709 1 97.94 35 THR B O 1
ATOM 2210 N N . ILE B 1 36 ? -21.547 -12.891 3.729 1 98.19 36 ILE B N 1
ATOM 2211 C CA . ILE B 1 36 ? -21.094 -14.016 2.922 1 98.19 36 ILE B CA 1
ATOM 2212 C C . ILE B 1 36 ? -21.781 -13.984 1.561 1 98.19 36 ILE B C 1
ATOM 2214 O O . ILE B 1 36 ? -23 -13.805 1.481 1 98.19 36 ILE B O 1
ATOM 2218 N N . TYR B 1 37 ? -21 -14.094 0.496 1 98 37 TYR B N 1
ATOM 2219 C CA . TYR B 1 37 ? -21.469 -14.266 -0.872 1 98 37 TYR B CA 1
ATOM 2220 C C . TYR B 1 37 ? -21.016 -15.609 -1.438 1 98 37 TYR B C 1
ATOM 2222 O O . TYR B 1 37 ? -19.906 -16.078 -1.145 1 98 37 TYR B O 1
ATOM 2230 N N . SER B 1 38 ? -21.812 -16.203 -2.326 1 97.19 38 SER B N 1
ATOM 2231 C CA . SER B 1 38 ? -21.5 -17.531 -2.83 1 97.19 38 SER B CA 1
ATOM 2232 C C . SER B 1 38 ? -20.969 -17.484 -4.258 1 97.19 38 SER B C 1
ATOM 2234 O O . SER B 1 38 ? -20.688 -18.516 -4.867 1 97.19 38 SER B O 1
ATOM 2236 N N . ASP B 1 39 ? -20.875 -16.312 -4.746 1 96.81 39 ASP B N 1
ATOM 2237 C CA . ASP B 1 39 ? -20.359 -16.141 -6.105 1 96.81 39 ASP B CA 1
ATOM 2238 C C . ASP B 1 39 ? -19.844 -14.719 -6.32 1 96.81 39 ASP B C 1
ATOM 2240 O O . ASP B 1 39 ? -20.297 -13.773 -5.676 1 96.81 39 ASP B O 1
ATOM 2244 N N . GLY B 1 40 ? -18.859 -14.508 -7.23 1 96.62 40 GLY B N 1
ATOM 2245 C CA . GLY B 1 40 ? -18.266 -13.211 -7.516 1 96.62 40 GLY B CA 1
ATOM 2246 C C . GLY B 1 40 ? -19.281 -12.195 -8.008 1 96.62 40 GLY B C 1
ATOM 2247 O O . GLY B 1 40 ? -19.188 -11.008 -7.68 1 96.62 40 GLY B O 1
ATOM 2248 N N . ASP B 1 41 ? -20.281 -12.688 -8.758 1 95.88 41 ASP B N 1
ATOM 2249 C CA . ASP B 1 41 ? -21.281 -11.773 -9.312 1 95.88 41 ASP B CA 1
ATOM 2250 C C . ASP B 1 41 ? -22.141 -11.164 -8.203 1 95.88 41 ASP B C 1
ATOM 2252 O O . ASP B 1 41 ? -22.578 -10.023 -8.312 1 95.88 41 ASP B O 1
ATOM 2256 N N . GLN B 1 42 ? -22.375 -11.898 -7.094 1 96.19 42 GLN B N 1
ATOM 2257 C CA . GLN B 1 42 ? -23.188 -11.422 -5.988 1 96.19 42 GLN B CA 1
ATOM 2258 C C . GLN B 1 42 ? -22.547 -10.227 -5.301 1 96.19 42 GLN B C 1
ATOM 2260 O O . GLN B 1 42 ? -23.219 -9.227 -5.012 1 96.19 42 GLN B O 1
ATOM 2265 N N . ILE B 1 43 ? -21.203 -10.289 -5.078 1 95.62 43 ILE B N 1
ATOM 2266 C CA . ILE B 1 43 ? -20.562 -9.18 -4.383 1 95.62 43 ILE B CA 1
ATOM 2267 C C . ILE B 1 43 ? -20.422 -7.984 -5.332 1 95.62 43 ILE B C 1
ATOM 2269 O O . ILE B 1 43 ? -20.594 -6.836 -4.918 1 95.62 43 ILE B O 1
ATOM 2273 N N . VAL B 1 44 ? -20.141 -8.258 -6.566 1 94.75 44 VAL B N 1
ATOM 2274 C CA . VAL B 1 44 ? -19.938 -7.172 -7.516 1 94.75 44 VAL B CA 1
ATOM 2275 C C . VAL B 1 44 ? -21.219 -6.375 -7.691 1 94.75 44 VAL B C 1
ATOM 2277 O O . VAL B 1 44 ? -21.203 -5.141 -7.68 1 94.75 44 VAL B O 1
ATOM 2280 N N . ASN B 1 45 ? -22.328 -7.098 -7.809 1 93 45 ASN B N 1
ATOM 2281 C CA . ASN B 1 45 ? -23.625 -6.461 -8.039 1 93 45 ASN B CA 1
ATOM 2282 C C . ASN B 1 45 ? -24.062 -5.637 -6.836 1 93 45 ASN B C 1
ATOM 2284 O O . ASN B 1 45 ? -24.812 -4.664 -6.98 1 93 45 ASN B O 1
ATOM 2288 N N . LYS B 1 46 ? -23.562 -5.969 -5.703 1 90.88 46 LYS B N 1
ATOM 2289 C CA . LYS B 1 46 ? -24.016 -5.316 -4.477 1 90.88 46 LYS B CA 1
ATOM 2290 C C . LYS B 1 46 ? -22.922 -4.426 -3.896 1 90.88 46 LYS B C 1
ATOM 2292 O O . LYS B 1 46 ? -23.062 -3.904 -2.789 1 90.88 46 LYS B O 1
ATOM 2297 N N . TYR B 1 47 ? -21.828 -4.266 -4.582 1 89.88 47 TYR B N 1
ATOM 2298 C CA . TYR B 1 47 ? -20.672 -3.613 -4.004 1 89.88 47 TYR B CA 1
ATOM 2299 C C . TYR B 1 47 ? -20.859 -2.104 -3.943 1 89.88 47 TYR B C 1
ATOM 2301 O O . TYR B 1 47 ? -21.156 -1.467 -4.957 1 89.88 47 TYR B O 1
ATOM 2309 N N . LYS B 1 48 ? -20.734 -1.504 -2.83 1 81.19 48 LYS B N 1
ATOM 2310 C CA . LYS B 1 48 ? -20.844 -0.068 -2.592 1 81.19 48 LYS B CA 1
ATOM 2311 C C . LYS B 1 48 ? -19.672 0.44 -1.765 1 81.19 48 LYS B C 1
ATOM 2313 O O . LYS B 1 48 ? -19.828 1.349 -0.945 1 81.19 48 LYS B O 1
ATOM 2318 N N . SER B 1 49 ? -18.516 -0.256 -1.909 1 83.5 49 SER B N 1
ATOM 2319 C CA . SER B 1 49 ? -17.312 0.07 -1.146 1 83.5 49 SER B CA 1
ATOM 2320 C C . SER B 1 49 ? -17.578 -0.016 0.354 1 83.5 49 SER B C 1
ATOM 2322 O O . SER B 1 49 ? -17.094 0.827 1.119 1 83.5 49 SER B O 1
ATOM 2324 N N . GLN B 1 50 ? -18.406 -0.967 0.705 1 87.69 50 GLN B N 1
ATOM 2325 C CA . GLN B 1 50 ? -18.859 -1.065 2.088 1 87.69 50 GLN B CA 1
ATOM 2326 C C . GLN B 1 50 ? -17.906 -1.928 2.916 1 87.69 50 GLN B C 1
ATOM 2328 O O . GLN B 1 50 ? -17.984 -1.935 4.148 1 87.69 50 GLN B O 1
ATOM 2333 N N . PHE B 1 51 ? -17.016 -2.596 2.244 1 93.81 51 PHE B N 1
ATOM 2334 C CA . PHE B 1 51 ? -16.188 -3.545 2.988 1 93.81 51 PHE B CA 1
ATOM 2335 C C . PHE B 1 51 ? -14.789 -2.988 3.221 1 93.81 51 PHE B C 1
ATOM 2337 O O . PHE B 1 51 ? -14.305 -2.178 2.432 1 93.81 51 PHE B O 1
ATOM 2344 N N . ASP B 1 52 ? -14.188 -3.465 4.262 1 94.06 52 ASP B N 1
ATOM 2345 C CA . ASP B 1 52 ? -12.797 -3.154 4.566 1 94.06 52 ASP B CA 1
ATOM 2346 C C . ASP B 1 52 ? -11.859 -4.25 4.055 1 94.06 52 ASP B C 1
ATOM 2348 O O . ASP B 1 52 ? -10.766 -3.961 3.572 1 94.06 52 ASP B O 1
ATOM 2352 N N . ILE B 1 53 ? -12.281 -5.492 4.148 1 97.44 53 ILE B N 1
ATOM 2353 C CA . ILE B 1 53 ? -11.508 -6.66 3.754 1 97.44 53 ILE B CA 1
ATOM 2354 C C . ILE B 1 53 ? -12.398 -7.641 2.992 1 97.44 53 ILE B C 1
ATOM 2356 O O . ILE B 1 53 ? -13.547 -7.867 3.375 1 97.44 53 ILE B O 1
ATOM 2360 N N . ILE B 1 54 ? -11.891 -8.172 1.956 1 98.44 54 ILE B N 1
ATOM 2361 C CA . ILE B 1 54 ? -12.586 -9.211 1.201 1 98.44 54 ILE B CA 1
ATOM 2362 C C . ILE B 1 54 ? -11.727 -10.469 1.151 1 98.44 54 ILE B C 1
ATOM 2364 O O . ILE B 1 54 ? -10.57 -10.43 0.719 1 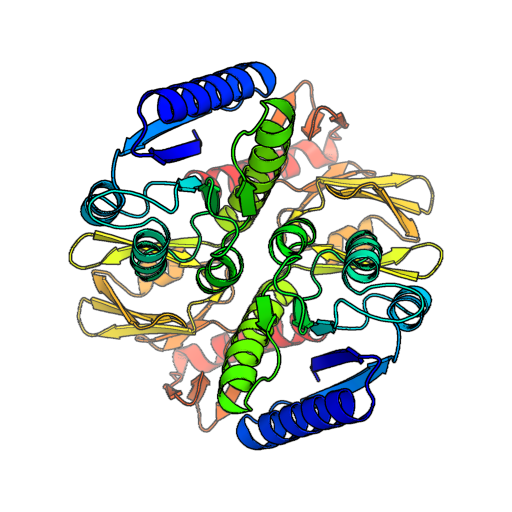98.44 54 ILE B O 1
ATOM 2368 N N . LEU B 1 55 ? -12.211 -11.586 1.636 1 98.75 55 LEU B N 1
ATOM 2369 C CA . LEU B 1 55 ? -11.664 -12.922 1.441 1 98.75 55 LEU B CA 1
ATOM 2370 C C . LEU B 1 55 ? -12.297 -13.602 0.235 1 98.75 55 LEU B C 1
ATOM 2372 O O . LEU B 1 55 ? -13.492 -13.914 0.252 1 98.75 55 LEU B O 1
ATOM 2376 N N . MET B 1 56 ? -11.539 -13.812 -0.797 1 98.38 56 MET B N 1
ATOM 2377 C CA . MET B 1 56 ? -12.086 -14.109 -2.119 1 98.38 56 MET B CA 1
ATOM 2378 C C . MET B 1 56 ? -11.562 -15.445 -2.635 1 98.38 56 MET B C 1
ATOM 2380 O O . MET B 1 56 ? -10.352 -15.633 -2.764 1 98.38 56 MET B O 1
ATOM 2384 N N . ASP B 1 57 ? -12.43 -16.359 -2.916 1 98.06 57 ASP B N 1
ATOM 2385 C CA . ASP B 1 57 ? -12.047 -17.531 -3.701 1 98.06 57 ASP B CA 1
ATOM 2386 C C . ASP B 1 57 ? -11.859 -17.172 -5.172 1 98.06 57 ASP B C 1
ATOM 2388 O O . ASP B 1 57 ? -12.445 -16.203 -5.656 1 98.06 57 ASP B O 1
ATOM 2392 N N . VAL B 1 58 ? -11.117 -17.953 -5.879 1 97.5 58 VAL B N 1
ATOM 2393 C CA . VAL B 1 58 ? -10.836 -17.672 -7.285 1 97.5 58 VAL B CA 1
ATOM 2394 C C . VAL B 1 58 ? -11.812 -18.438 -8.172 1 97.5 58 VAL B C 1
ATOM 2396 O O . VAL B 1 58 ? -12.391 -17.875 -9.102 1 97.5 58 VAL B O 1
ATOM 2399 N N . GLU B 1 59 ? -11.938 -19.719 -7.883 1 96 59 GLU B N 1
ATOM 2400 C CA . GLU B 1 59 ? -12.789 -20.562 -8.711 1 96 59 GLU B CA 1
ATOM 2401 C C . GLU B 1 59 ? -14.219 -20.594 -8.18 1 96 59 GLU B C 1
ATOM 2403 O O . GLU B 1 59 ? -14.469 -21.156 -7.105 1 96 59 GLU B O 1
ATOM 2408 N N . MET B 1 60 ? -15.156 -20.062 -8.883 1 96.25 60 MET B N 1
ATOM 2409 C CA . MET B 1 60 ? -16.578 -20.078 -8.562 1 96.25 60 MET B CA 1
ATOM 2410 C C . MET B 1 60 ? -17.422 -20.234 -9.828 1 96.25 60 MET B C 1
ATOM 2412 O O . MET B 1 60 ? -16.891 -20.203 -10.938 1 96.25 60 MET B O 1
ATOM 2416 N N . LYS B 1 61 ? -18.656 -20.453 -9.781 1 93.62 61 LYS B N 1
ATOM 2417 C CA . LYS B 1 61 ? -19.531 -20.984 -10.828 1 93.62 61 LYS B CA 1
ATOM 2418 C C . LYS B 1 61 ? -19.797 -19.922 -11.898 1 93.62 61 LYS B C 1
ATOM 2420 O O . LYS B 1 61 ? -19.609 -20.188 -13.094 1 93.62 61 LYS B O 1
ATOM 2425 N N . PHE B 1 62 ? -20.188 -18.719 -11.57 1 94.12 62 PHE B N 1
ATOM 2426 C CA . PHE B 1 62 ? -20.672 -17.734 -12.539 1 94.12 62 PHE B CA 1
ATOM 2427 C C . PHE B 1 62 ? -19.609 -16.688 -12.828 1 94.12 62 PHE B C 1
ATOM 2429 O O . PHE B 1 62 ? -19.25 -16.469 -13.992 1 94.12 62 PHE B O 1
ATOM 2436 N N . MET B 1 63 ? -19.062 -16 -11.805 1 96 63 MET B N 1
ATOM 2437 C CA . MET B 1 63 ? -17.969 -15.055 -11.922 1 96 63 MET B CA 1
ATOM 2438 C C . MET B 1 63 ? -16.812 -15.445 -11.008 1 96 63 MET B C 1
ATOM 2440 O O . MET B 1 63 ? -16.969 -15.516 -9.789 1 96 63 MET B O 1
ATOM 2444 N N . ASP B 1 64 ? -15.688 -15.633 -11.609 1 96.88 64 ASP B N 1
ATOM 2445 C CA . ASP B 1 64 ? -14.547 -16.062 -10.805 1 96.88 64 ASP B CA 1
ATOM 2446 C C . ASP B 1 64 ? -13.992 -14.914 -9.969 1 96.88 64 ASP B C 1
ATOM 2448 O O . ASP B 1 64 ? -14.258 -13.742 -10.266 1 96.88 64 ASP B O 1
ATOM 2452 N N . GLY B 1 65 ? -13.25 -15.242 -8.977 1 97.94 65 GLY B N 1
ATOM 2453 C CA . GLY B 1 65 ? -12.773 -14.273 -8.008 1 97.94 65 GLY B CA 1
ATOM 2454 C C . GLY B 1 65 ? -11.883 -13.203 -8.617 1 97.94 65 GLY B C 1
ATOM 2455 O O . GLY B 1 65 ? -11.867 -12.062 -8.148 1 97.94 65 GLY B O 1
ATOM 2456 N N . MET B 1 66 ? -11.102 -13.594 -9.617 1 97.12 66 MET B N 1
ATOM 2457 C CA . MET B 1 66 ? -10.211 -12.625 -10.258 1 97.12 66 MET B CA 1
ATOM 2458 C C . MET B 1 66 ? -11.016 -11.562 -11.008 1 97.12 66 MET B C 1
ATOM 2460 O O . MET B 1 66 ? -10.758 -10.367 -10.859 1 97.12 66 MET B O 1
ATOM 2464 N N . SER B 1 67 ? -11.945 -11.977 -11.75 1 97.31 67 SER B N 1
ATOM 2465 C CA . SER B 1 67 ? -12.836 -11.055 -12.453 1 97.31 67 SER B CA 1
ATOM 2466 C C . SER B 1 67 ? -13.602 -10.172 -11.469 1 97.31 67 SER B C 1
ATOM 2468 O O . SER B 1 67 ? -13.742 -8.969 -11.695 1 97.31 67 SER B O 1
ATOM 2470 N N . ALA B 1 68 ? -14.07 -10.773 -10.422 1 97.75 68 ALA B N 1
ATOM 2471 C CA . ALA B 1 68 ? -14.773 -10.008 -9.398 1 97.75 68 ALA B CA 1
ATOM 2472 C C . ALA B 1 68 ? -13.875 -8.93 -8.805 1 97.75 68 ALA B C 1
ATOM 2474 O O . ALA B 1 68 ? -14.289 -7.781 -8.648 1 97.75 68 ALA B O 1
ATOM 2475 N N . ALA B 1 69 ? -12.633 -9.312 -8.477 1 97.62 69 ALA B N 1
ATOM 2476 C CA . ALA B 1 69 ? -11.672 -8.367 -7.918 1 97.62 69 ALA B CA 1
ATOM 2477 C C . ALA B 1 69 ? -11.406 -7.211 -8.883 1 97.62 69 ALA B C 1
ATOM 2479 O O . ALA B 1 69 ? -11.312 -6.055 -8.469 1 97.62 69 ALA B O 1
ATOM 2480 N N . GLU B 1 70 ? -11.297 -7.543 -10.156 1 95.19 70 GLU B N 1
ATOM 2481 C CA . GLU B 1 70 ? -11.086 -6.516 -11.172 1 95.19 70 GLU B CA 1
ATOM 2482 C C . GLU B 1 70 ? -12.242 -5.523 -11.203 1 95.19 70 GLU B C 1
ATOM 2484 O O . GLU B 1 70 ? -12.023 -4.312 -11.297 1 95.19 70 GLU B O 1
ATOM 2489 N N . GLU B 1 71 ? -13.43 -6.012 -11.164 1 93.44 71 GLU B N 1
ATOM 2490 C CA . GLU B 1 71 ? -14.609 -5.152 -11.164 1 93.44 71 GLU B CA 1
ATOM 2491 C C . GLU B 1 71 ? -14.664 -4.289 -9.906 1 93.44 71 GLU B C 1
ATOM 2493 O O . GLU B 1 71 ? -14.969 -3.098 -9.977 1 93.44 71 GLU B O 1
ATOM 2498 N N . ILE B 1 72 ? -14.336 -4.852 -8.805 1 93.12 72 ILE B N 1
ATOM 2499 C CA . ILE B 1 72 ? -14.344 -4.141 -7.531 1 93.12 72 ILE B CA 1
ATOM 2500 C C . ILE B 1 72 ? -13.32 -3.014 -7.559 1 93.12 72 ILE B C 1
ATOM 2502 O O . ILE B 1 72 ? -13.586 -1.906 -7.086 1 93.12 72 ILE B O 1
ATOM 2506 N N . ARG B 1 73 ? -12.094 -3.281 -8.109 1 91.19 73 ARG B N 1
ATOM 2507 C CA . ARG B 1 73 ? -11.008 -2.309 -8.141 1 91.19 73 ARG B CA 1
ATOM 2508 C C . ARG B 1 73 ? -11.383 -1.092 -8.977 1 91.19 73 ARG B C 1
ATOM 2510 O O . ARG B 1 73 ? -10.844 -0 -8.766 1 91.19 73 ARG B O 1
ATOM 2517 N N . LYS B 1 74 ? -12.352 -1.292 -9.898 1 81.69 74 LYS B N 1
ATOM 2518 C CA . LYS B 1 74 ? -12.844 -0.153 -10.672 1 81.69 74 LYS B CA 1
ATOM 2519 C C . LYS B 1 74 ? -13.57 0.845 -9.781 1 81.69 74 LYS B C 1
ATOM 2521 O O . LYS B 1 74 ? -13.68 2.027 -10.109 1 81.69 74 LYS B O 1
ATOM 2526 N N . MET B 1 75 ? -14.016 0.31 -8.672 1 77.94 75 MET B N 1
ATOM 2527 C CA . MET B 1 75 ? -14.852 1.127 -7.801 1 77.94 75 MET B CA 1
ATOM 2528 C C . MET B 1 75 ? -14.148 1.414 -6.48 1 77.94 75 MET B C 1
ATOM 2530 O O . MET B 1 75 ? -14.492 2.369 -5.781 1 77.94 75 MET B O 1
ATOM 2534 N N . ASP B 1 76 ? -13.266 0.603 -6.145 1 85.19 76 ASP B N 1
ATOM 2535 C CA . ASP B 1 76 ? -12.633 0.645 -4.828 1 85.19 76 ASP B CA 1
ATOM 2536 C C . ASP B 1 76 ? -11.156 0.283 -4.914 1 85.19 76 ASP B C 1
ATOM 2538 O O . ASP B 1 76 ? -10.805 -0.896 -4.961 1 85.19 76 ASP B O 1
ATOM 2542 N N . SER B 1 77 ? -10.352 1.248 -4.82 1 80.69 77 SER B N 1
ATOM 2543 C CA . SER B 1 77 ? -8.922 1.005 -4.98 1 80.69 77 SER B CA 1
ATOM 2544 C C . SER B 1 77 ? -8.273 0.626 -3.654 1 80.69 77 SER B C 1
ATOM 2546 O O . SER B 1 77 ? -7.098 0.254 -3.617 1 80.69 77 SER B O 1
ATOM 2548 N N . GLU B 1 78 ? -8.992 0.559 -2.58 1 83 78 GLU B N 1
ATOM 2549 C CA . GLU B 1 78 ? -8.32 0.528 -1.283 1 83 78 GLU B CA 1
ATOM 2550 C C . GLU B 1 78 ? -8.719 -0.712 -0.488 1 83 78 GLU B C 1
ATOM 2552 O O . GLU B 1 78 ? -8.023 -1.104 0.451 1 83 78 GLU B O 1
ATOM 2557 N N . VAL B 1 79 ? -9.953 -1.257 -0.815 1 92.19 79 VAL B N 1
ATOM 2558 C CA . VAL B 1 79 ? -10.367 -2.426 -0.05 1 92.19 79 VAL B CA 1
ATOM 2559 C C . VAL B 1 79 ? -9.266 -3.482 -0.073 1 92.19 79 VAL B C 1
ATOM 2561 O O . VAL B 1 79 ? -8.633 -3.703 -1.106 1 92.19 79 VAL B O 1
ATOM 2564 N N . VAL B 1 80 ? -8.984 -4.105 1.039 1 96.25 80 VAL B N 1
ATOM 2565 C CA . VAL B 1 80 ? -7.969 -5.145 1.128 1 96.25 80 VAL B CA 1
ATOM 2566 C C . VAL B 1 80 ? -8.523 -6.465 0.593 1 96.25 80 VAL B C 1
ATOM 2568 O O . VAL B 1 80 ? -9.578 -6.926 1.042 1 96.25 80 VAL B O 1
ATOM 2571 N N . ILE B 1 81 ? -7.867 -7.039 -0.352 1 97.81 81 ILE B N 1
ATOM 2572 C CA . ILE B 1 81 ? -8.312 -8.297 -0.943 1 97.81 81 ILE B CA 1
ATOM 2573 C C . ILE B 1 81 ? -7.309 -9.398 -0.633 1 97.81 81 ILE B C 1
ATOM 2575 O O . ILE B 1 81 ? -6.105 -9.227 -0.836 1 97.81 81 ILE B O 1
ATOM 2579 N N . ILE B 1 82 ? -7.742 -10.461 -0.098 1 98.56 82 ILE B N 1
ATOM 2580 C CA . ILE B 1 82 ? -6.977 -11.688 0.071 1 98.56 82 ILE B CA 1
ATOM 2581 C C . ILE B 1 82 ? -7.648 -12.828 -0.699 1 98.56 82 ILE B C 1
ATOM 2583 O O . ILE B 1 82 ? -8.82 -13.133 -0.469 1 98.56 82 ILE B O 1
ATOM 2587 N N . PHE B 1 83 ? -6.93 -13.406 -1.604 1 98.5 83 PHE B N 1
ATOM 2588 C CA . PHE B 1 83 ? -7.434 -14.609 -2.264 1 98.5 83 PHE B CA 1
ATOM 2589 C C . PHE B 1 83 ? -7.18 -15.844 -1.411 1 98.5 83 PHE B C 1
ATOM 2591 O O . PHE B 1 83 ? -6.086 -16.016 -0.861 1 98.5 83 PHE B O 1
ATOM 2598 N N . ILE B 1 84 ? -8.141 -16.656 -1.192 1 98.38 84 ILE B N 1
ATOM 2599 C CA . ILE B 1 84 ? -8.039 -17.953 -0.546 1 98.38 84 ILE B CA 1
ATOM 2600 C C . ILE B 1 84 ? -8.594 -19.031 -1.471 1 98.38 84 ILE B C 1
ATOM 2602 O O . ILE B 1 84 ? -9.805 -19.109 -1.69 1 98.38 84 ILE B O 1
ATOM 2606 N N . THR B 1 85 ? -7.746 -19.906 -1.971 1 97.69 85 THR B N 1
ATOM 2607 C CA . THR B 1 85 ? -8.188 -20.75 -3.076 1 97.69 85 THR B CA 1
ATOM 2608 C C . THR B 1 85 ? -7.305 -21.984 -3.193 1 97.69 85 THR B C 1
ATOM 2610 O O . THR B 1 85 ? -6.262 -22.078 -2.541 1 97.69 85 THR B O 1
ATOM 2613 N N . ASN B 1 86 ? -7.746 -22.922 -3.982 1 96.5 86 ASN B N 1
ATOM 2614 C CA . ASN B 1 86 ? -6.957 -24.094 -4.324 1 96.5 86 ASN B CA 1
ATOM 2615 C C . ASN B 1 86 ? -6.086 -23.844 -5.551 1 96.5 86 ASN B C 1
ATOM 2617 O O . ASN B 1 86 ? -5.246 -24.688 -5.898 1 96.5 86 ASN B O 1
ATOM 2621 N N . MET B 1 87 ? -6.219 -22.766 -6.223 1 95.25 87 MET B N 1
ATOM 2622 C CA . MET B 1 87 ? -5.645 -22.531 -7.543 1 95.25 87 MET B CA 1
ATOM 2623 C C . MET B 1 87 ? -4.359 -21.719 -7.445 1 95.25 87 MET B C 1
ATOM 2625 O O . MET B 1 87 ? -4.395 -20.484 -7.527 1 95.25 87 MET B O 1
ATOM 2629 N N . ALA B 1 88 ? -3.305 -22.391 -7.43 1 94.56 88 ALA B N 1
ATOM 2630 C CA . ALA B 1 88 ? -2.012 -21.719 -7.293 1 94.56 88 ALA B CA 1
ATOM 2631 C C . ALA B 1 88 ? -1.631 -21 -8.578 1 94.56 88 ALA B C 1
ATOM 2633 O O . ALA B 1 88 ? -0.925 -19.984 -8.539 1 94.56 88 ALA B O 1
ATOM 2634 N N . GLN B 1 89 ? -2.107 -21.484 -9.672 1 93.44 89 GLN B N 1
ATOM 2635 C CA . GLN B 1 89 ? -1.627 -21.047 -10.977 1 93.44 89 GLN B CA 1
ATOM 2636 C C . GLN B 1 89 ? -2.061 -19.609 -11.273 1 93.44 89 GLN B C 1
ATOM 2638 O O . GLN B 1 89 ? -1.542 -18.984 -12.195 1 93.44 89 GLN B O 1
ATOM 2643 N N . TYR B 1 90 ? -2.992 -19.078 -10.547 1 94.75 90 TYR B N 1
ATOM 2644 C CA . TYR B 1 90 ? -3.496 -17.734 -10.844 1 94.75 90 TYR B CA 1
ATOM 2645 C C . TYR B 1 90 ? -2.865 -16.703 -9.922 1 94.75 90 TYR B C 1
ATOM 2647 O O . TYR B 1 90 ? -3.262 -15.531 -9.93 1 94.75 90 TYR B O 1
ATOM 2655 N N . ALA B 1 91 ? -1.873 -17.078 -9.188 1 96.25 91 ALA B N 1
ATOM 2656 C CA . ALA B 1 91 ? -1.293 -16.219 -8.156 1 96.25 91 ALA B CA 1
ATOM 2657 C C . ALA B 1 91 ? -0.741 -14.93 -8.766 1 96.25 91 ALA B C 1
ATOM 2659 O O . ALA B 1 91 ? -0.885 -13.844 -8.18 1 96.25 91 ALA B O 1
ATOM 2660 N N . ILE B 1 92 ? -0.178 -15.016 -9.883 1 95.94 92 ILE B N 1
ATOM 2661 C CA . ILE B 1 92 ? 0.453 -13.867 -10.531 1 95.94 92 ILE B CA 1
ATOM 2662 C C . ILE B 1 92 ? -0.606 -12.828 -10.883 1 95.94 92 ILE B C 1
ATOM 2664 O O . ILE B 1 92 ? -0.38 -11.625 -10.727 1 95.94 92 ILE B O 1
ATOM 2668 N N . ARG B 1 93 ? -1.766 -13.25 -11.297 1 95.44 93 ARG B N 1
ATOM 2669 C CA . ARG B 1 93 ? -2.848 -12.352 -11.68 1 95.44 93 ARG B CA 1
ATOM 2670 C C . ARG B 1 93 ? -3.324 -11.531 -10.484 1 95.44 93 ARG B C 1
ATOM 2672 O O . ARG B 1 93 ? -3.873 -10.438 -10.648 1 95.44 93 ARG B O 1
ATOM 2679 N N . GLY B 1 94 ? -3.131 -12.039 -9.289 1 96.94 94 GLY B N 1
ATOM 2680 C CA . GLY B 1 94 ? -3.541 -11.328 -8.086 1 96.94 94 GLY B CA 1
ATOM 2681 C C . GLY B 1 94 ? -2.826 -10.008 -7.906 1 96.94 94 GLY B C 1
ATOM 2682 O O . GLY B 1 94 ? -3.391 -9.062 -7.344 1 96.94 94 GLY B O 1
ATOM 2683 N N . TYR B 1 95 ? -1.606 -9.906 -8.414 1 95.81 95 TYR B N 1
ATOM 2684 C CA . TYR B 1 95 ? -0.824 -8.68 -8.297 1 95.81 95 TYR B CA 1
ATOM 2685 C C . TYR B 1 95 ? -1.466 -7.551 -9.094 1 95.81 95 TYR B C 1
ATOM 2687 O O . TYR B 1 95 ? -1.398 -6.387 -8.695 1 95.81 95 TYR B O 1
ATOM 2695 N N . ALA B 1 96 ? -2.115 -7.914 -10.188 1 92.69 96 ALA B N 1
ATOM 2696 C CA . ALA B 1 96 ? -2.709 -6.926 -11.086 1 92.69 96 ALA B CA 1
ATOM 2697 C C . ALA B 1 96 ? -3.859 -6.188 -10.406 1 92.69 96 ALA B C 1
ATOM 2699 O O . ALA B 1 96 ? -4.191 -5.062 -10.789 1 92.69 96 ALA B O 1
ATOM 2700 N N . VAL B 1 97 ? -4.418 -6.789 -9.398 1 94.06 97 VAL B N 1
ATOM 2701 C CA . VAL B 1 97 ? -5.523 -6.145 -8.695 1 94.06 97 VAL B CA 1
ATOM 2702 C C . VAL B 1 97 ? -5.07 -5.723 -7.297 1 94.06 97 VAL B C 1
ATOM 2704 O O . VAL B 1 97 ? -5.898 -5.488 -6.414 1 94.06 97 VAL B O 1
ATOM 2707 N N . ASP B 1 98 ? -3.795 -5.715 -7.066 1 93.75 98 ASP B N 1
ATOM 2708 C CA . ASP B 1 98 ? -3.18 -5.258 -5.824 1 93.75 98 ASP B CA 1
ATOM 2709 C C . ASP B 1 98 ? -3.711 -6.047 -4.629 1 93.75 98 ASP B C 1
ATOM 2711 O O . ASP B 1 98 ? -4.105 -5.461 -3.619 1 93.75 98 ASP B O 1
ATOM 2715 N N . ALA B 1 99 ? -3.793 -7.348 -4.812 1 96.94 99 ALA B N 1
ATOM 2716 C CA . ALA B 1 99 ? -4.145 -8.211 -3.688 1 96.94 99 ALA B CA 1
ATOM 2717 C C . ALA B 1 99 ? -3.072 -8.164 -2.604 1 96.94 99 ALA B C 1
ATOM 2719 O O . ALA B 1 99 ? -1.877 -8.141 -2.906 1 96.94 99 ALA B O 1
ATOM 2720 N N . LEU B 1 100 ? -3.518 -8.164 -1.384 1 96.38 100 LEU B N 1
ATOM 2721 C CA . LEU B 1 100 ? -2.574 -8.18 -0.271 1 96.38 100 LEU B CA 1
ATOM 2722 C C . LEU B 1 100 ? -1.885 -9.531 -0.155 1 96.38 100 LEU B C 1
ATOM 2724 O O . LEU B 1 100 ? -0.709 -9.609 0.208 1 96.38 100 LEU B O 1
ATOM 2728 N N . ASP B 1 101 ? -2.693 -10.516 -0.375 1 97.31 101 ASP B N 1
ATOM 2729 C CA . ASP B 1 101 ? -2.201 -11.867 -0.14 1 97.31 101 ASP B CA 1
ATOM 2730 C C . ASP B 1 101 ? -2.912 -12.875 -1.04 1 97.31 101 ASP B C 1
ATOM 2732 O O . ASP B 1 101 ? -3.949 -12.57 -1.628 1 97.31 101 ASP B O 1
ATOM 2736 N N . TYR B 1 102 ? -2.314 -13.984 -1.207 1 97.75 102 TYR B N 1
ATOM 2737 C CA . TYR B 1 102 ? -2.799 -15.164 -1.925 1 97.75 102 TYR B CA 1
ATOM 2738 C C . TYR B 1 102 ? -2.523 -16.438 -1.135 1 97.75 102 TYR B C 1
ATOM 2740 O O . TYR B 1 102 ? -1.369 -16.844 -0.993 1 97.75 102 TYR B O 1
ATOM 2748 N N . VAL B 1 103 ? -3.564 -17.078 -0.678 1 97.62 103 VAL B N 1
ATOM 2749 C CA . VAL B 1 103 ? -3.445 -18.172 0.284 1 97.62 103 VAL B CA 1
ATOM 2750 C C . VAL B 1 103 ? -4.004 -19.453 -0.32 1 97.62 103 VAL B C 1
ATOM 2752 O O . VAL B 1 103 ? -5.117 -19.453 -0.852 1 97.62 103 VAL B O 1
ATOM 2755 N N . LEU B 1 104 ? -3.277 -20.484 -0.193 1 97.12 104 LEU B N 1
ATOM 2756 C CA . LEU B 1 104 ? -3.73 -21.781 -0.717 1 97.12 104 LEU B CA 1
ATOM 2757 C C . LEU B 1 104 ? -4.512 -22.547 0.341 1 97.12 104 LEU B C 1
ATOM 2759 O O . LEU B 1 104 ? -4.117 -22.578 1.508 1 97.12 104 LEU B O 1
ATOM 2763 N N . LYS B 1 105 ? -5.598 -23.109 -0.082 1 96.88 105 LYS B N 1
ATOM 2764 C CA . LYS B 1 105 ? -6.348 -24.047 0.75 1 96.88 105 LYS B CA 1
ATOM 2765 C C . LYS B 1 105 ? -5.625 -25.375 0.864 1 96.88 105 LYS B C 1
ATOM 2767 O O . LYS B 1 105 ? -4.922 -25.797 -0.062 1 96.88 105 LYS B O 1
ATOM 2772 N N . PRO B 1 106 ? -5.82 -25.984 1.962 1 96.62 106 PRO B N 1
ATOM 2773 C CA . PRO B 1 106 ? -6.531 -25.562 3.168 1 96.62 106 PRO B CA 1
ATOM 2774 C C . PRO B 1 106 ? -5.715 -24.594 4.02 1 96.62 106 PRO B C 1
ATOM 2776 O O . PRO B 1 106 ? -4.484 -24.609 3.982 1 96.62 106 PRO B O 1
ATOM 2779 N N . VAL B 1 107 ? -6.406 -23.797 4.762 1 95.81 107 VAL B N 1
ATOM 2780 C CA . VAL B 1 107 ? -5.723 -22.844 5.625 1 95.81 107 VAL B CA 1
ATOM 2781 C C . VAL B 1 107 ? -6.047 -23.141 7.086 1 95.81 107 VAL B C 1
ATOM 2783 O O . VAL B 1 107 ? -7.207 -23.375 7.438 1 95.81 107 VAL B O 1
ATOM 2786 N N . SER B 1 108 ? -5.016 -23.234 7.895 1 97.06 108 SER B N 1
ATOM 2787 C CA . SER B 1 108 ? -5.215 -23.391 9.336 1 97.06 108 SER B CA 1
ATOM 2788 C C . SER B 1 108 ? -5.621 -22.078 9.977 1 97.06 108 SER B C 1
ATOM 2790 O O . SER B 1 108 ? -5.41 -21 9.406 1 97.06 108 SER B O 1
ATOM 2792 N N . TYR B 1 109 ? -6.148 -22.188 11.156 1 97.25 109 TYR B N 1
ATOM 2793 C CA . TYR B 1 109 ? -6.52 -20.969 11.875 1 97.25 109 TYR B CA 1
ATOM 2794 C C . TYR B 1 109 ? -5.301 -20.094 12.141 1 97.25 109 TYR B C 1
ATOM 2796 O O . TYR B 1 109 ? -5.359 -18.875 11.984 1 97.25 109 TYR B O 1
ATOM 2804 N N . PHE B 1 110 ? -4.273 -20.766 12.523 1 96.12 110 PHE B N 1
ATOM 2805 C CA . PHE B 1 110 ? -3.062 -20 12.836 1 96.12 110 PHE B CA 1
ATOM 2806 C C . PHE B 1 110 ? -2.592 -19.203 11.625 1 96.12 110 PHE B C 1
ATOM 2808 O O . PHE B 1 110 ? -2.363 -18 11.727 1 96.12 110 PHE B O 1
ATOM 2815 N N . ALA B 1 111 ? -2.436 -19.828 10.516 1 95.38 111 ALA B N 1
ATOM 2816 C CA . ALA B 1 111 ? -2.014 -19.156 9.297 1 95.38 111 ALA B CA 1
ATOM 2817 C C . ALA B 1 111 ? -3.004 -18.062 8.898 1 95.38 111 ALA B C 1
ATOM 2819 O O . ALA B 1 111 ? -2.605 -16.969 8.516 1 95.38 111 ALA B O 1
ATOM 2820 N N . PHE B 1 112 ? -4.258 -18.406 9.062 1 96.88 112 PHE B N 1
ATOM 2821 C CA . PHE B 1 112 ? -5.32 -17.469 8.742 1 96.88 112 PHE B CA 1
ATOM 2822 C C . PHE B 1 112 ? -5.215 -16.219 9.602 1 96.88 112 PHE B C 1
ATOM 2824 O O . PHE B 1 112 ? -5.277 -15.094 9.094 1 96.88 112 PHE B O 1
ATOM 2831 N N . SER B 1 113 ? -5.016 -16.375 10.844 1 96.06 113 SER B N 1
ATOM 2832 C CA . SER B 1 113 ? -4.969 -15.266 11.789 1 96.06 113 SER B CA 1
ATOM 2833 C C . SER B 1 113 ? -3.799 -14.336 11.492 1 96.06 113 SER B C 1
ATOM 2835 O O . SER B 1 113 ? -3.918 -13.117 11.625 1 96.06 113 SER B O 1
ATOM 2837 N N . GLN B 1 114 ? -2.691 -14.898 11.07 1 93.12 114 GLN B N 1
ATOM 2838 C CA . GLN B 1 114 ? -1.535 -14.086 10.711 1 93.12 114 GLN B CA 1
ATOM 2839 C C . GLN B 1 114 ? -1.826 -13.227 9.484 1 93.12 114 GLN B C 1
ATOM 2841 O O . GLN B 1 114 ? -1.476 -12.047 9.445 1 93.12 114 GLN B O 1
ATOM 2846 N N . ARG B 1 115 ? -2.48 -13.836 8.516 1 94.44 115 ARG B N 1
ATOM 2847 C CA . ARG B 1 115 ? -2.83 -13.109 7.301 1 94.44 115 ARG B CA 1
ATOM 2848 C C . ARG B 1 115 ? -3.863 -12.023 7.586 1 94.44 115 ARG B C 1
ATOM 2850 O O . ARG B 1 115 ? -3.777 -10.922 7.043 1 94.44 115 ARG B O 1
ATOM 2857 N N . LEU B 1 116 ? -4.809 -12.336 8.438 1 95.62 116 LEU B N 1
ATOM 2858 C CA . LEU B 1 116 ? -5.844 -11.375 8.805 1 95.62 116 LEU B CA 1
ATOM 2859 C C . LEU B 1 116 ? -5.238 -10.188 9.547 1 95.62 116 LEU B C 1
ATOM 2861 O O . LEU B 1 116 ? -5.66 -9.047 9.352 1 95.62 116 LEU B O 1
ATOM 2865 N N . ASN B 1 117 ? -4.254 -10.453 10.359 1 91.19 117 ASN B N 1
ATOM 2866 C CA . ASN B 1 117 ? -3.549 -9.375 11.047 1 91.19 117 ASN B CA 1
ATOM 2867 C C . ASN B 1 117 ? -2.936 -8.391 10.055 1 91.19 117 ASN B C 1
ATOM 2869 O O . ASN B 1 117 ? -3.066 -7.172 10.219 1 91.19 117 ASN B O 1
ATOM 2873 N N . ARG B 1 118 ? -2.295 -8.938 9.023 1 90 118 ARG B N 1
ATOM 2874 C CA . ARG B 1 118 ? -1.707 -8.094 7.988 1 90 118 ARG B CA 1
ATOM 2875 C C . ARG B 1 118 ? -2.779 -7.27 7.281 1 90 118 ARG B C 1
ATOM 2877 O O . ARG B 1 118 ? -2.564 -6.098 6.973 1 90 118 ARG B O 1
ATOM 2884 N N . ALA B 1 119 ? -3.875 -7.887 7.074 1 93.88 119 ALA B N 1
ATOM 2885 C CA . ALA B 1 119 ? -4.977 -7.219 6.391 1 93.88 119 ALA B CA 1
ATOM 2886 C C . ALA B 1 119 ? -5.523 -6.066 7.227 1 93.88 119 ALA B C 1
ATOM 2888 O O . ALA B 1 119 ? -5.781 -4.977 6.707 1 93.88 119 ALA B O 1
ATOM 2889 N N . ILE B 1 120 ? -5.66 -6.309 8.469 1 88.31 120 ILE B N 1
ATOM 2890 C CA . ILE B 1 120 ? -6.207 -5.297 9.367 1 88.31 120 ILE B CA 1
ATOM 2891 C C . ILE B 1 120 ? -5.227 -4.133 9.492 1 88.31 120 ILE B C 1
ATOM 2893 O O . ILE B 1 120 ? -5.629 -2.967 9.461 1 88.31 120 ILE B O 1
ATOM 2897 N N . GLU B 1 121 ? -3.977 -4.48 9.555 1 82.19 121 GLU B N 1
ATOM 2898 C CA . GLU B 1 121 ? -2.959 -3.434 9.617 1 82.19 121 GLU B CA 1
ATOM 2899 C C . GLU B 1 121 ? -2.965 -2.578 8.359 1 82.19 121 GLU B C 1
ATOM 2901 O O . GLU B 1 121 ? -2.887 -1.351 8.438 1 82.19 121 GLU B O 1
ATOM 2906 N N . ARG B 1 122 ? -3.027 -3.281 7.227 1 83.62 122 ARG B N 1
ATOM 2907 C CA . ARG B 1 122 ? -3.094 -2.57 5.953 1 83.62 122 ARG B CA 1
ATOM 2908 C C . ARG B 1 122 ? -4.328 -1.68 5.887 1 83.62 122 ARG B C 1
ATOM 2910 O O . ARG B 1 122 ? -4.258 -0.547 5.406 1 83.62 122 ARG B O 1
ATOM 2917 N N . MET B 1 123 ? -5.438 -2.193 6.309 1 83.44 123 MET B N 1
ATOM 2918 C CA . MET B 1 123 ? -6.699 -1.46 6.324 1 83.44 123 MET B CA 1
ATOM 2919 C C . MET B 1 123 ? -6.59 -0.205 7.184 1 83.44 123 MET B C 1
ATOM 2921 O O . MET B 1 123 ? -7.02 0.874 6.773 1 83.44 123 MET B O 1
ATOM 2925 N N . LYS B 1 124 ? -6.035 -0.354 8.273 1 73.56 124 LYS B N 1
ATOM 2926 C CA . LYS B 1 124 ? -5.906 0.77 9.195 1 73.56 124 LYS B CA 1
ATOM 2927 C C . LYS B 1 124 ? -4.98 1.844 8.633 1 73.56 124 LYS B C 1
ATOM 2929 O O . LYS B 1 124 ? -5.234 3.039 8.797 1 73.56 124 LYS B O 1
ATOM 2934 N N . LYS B 1 125 ? -3.98 1.426 7.961 1 70.12 125 LYS B N 1
ATOM 2935 C CA . LYS B 1 125 ? -3.049 2.361 7.34 1 70.12 125 LYS B CA 1
ATOM 2936 C C . LYS B 1 125 ? -3.725 3.146 6.219 1 70.12 125 LYS B C 1
ATOM 2938 O O . LYS B 1 125 ? -3.443 4.332 6.027 1 70.12 125 LYS B O 1
ATOM 2943 N N . ARG B 1 126 ? -4.574 2.457 5.52 1 69.06 126 ARG B N 1
ATOM 2944 C CA . ARG B 1 126 ? -5.238 3.07 4.375 1 69.06 126 ARG B CA 1
ATOM 2945 C C . ARG B 1 126 ? -6.348 4.012 4.828 1 69.06 126 ARG B C 1
ATOM 2947 O O . ARG B 1 126 ? -6.656 4.992 4.145 1 69.06 126 ARG B O 1
ATOM 2954 N N . GLU B 1 127 ? -7.012 3.707 5.902 1 61.62 127 GLU B N 1
ATOM 2955 C CA . GLU B 1 127 ? -8.172 4.453 6.379 1 61.62 127 GLU B CA 1
ATOM 2956 C C . GLU B 1 127 ? -7.844 5.938 6.539 1 61.62 127 GLU B C 1
ATOM 2958 O O . GLU B 1 127 ? -8.68 6.797 6.266 1 61.62 127 GLU B O 1
ATOM 2963 N N . ALA B 1 128 ? -6.633 6.238 6.824 1 56.25 128 ALA B N 1
ATOM 2964 C CA . ALA B 1 128 ? -6.289 7.625 7.129 1 56.25 128 ALA B CA 1
ATOM 2965 C C . ALA B 1 128 ? -6.172 8.453 5.855 1 56.25 128 ALA B C 1
ATOM 2967 O O . ALA B 1 128 ? -6.188 9.688 5.906 1 56.25 128 ALA B O 1
ATOM 2968 N N . LYS B 1 129 ? -6.371 7.746 4.723 1 68.38 129 LYS B N 1
ATOM 2969 C CA . LYS B 1 129 ? -6.027 8.5 3.52 1 68.38 129 LYS B CA 1
ATOM 2970 C C . LYS B 1 129 ? -7.066 8.297 2.424 1 68.38 129 LYS B C 1
ATOM 2972 O O . LYS B 1 129 ? -6.75 8.367 1.235 1 68.38 129 LYS B O 1
ATOM 2977 N N . VAL B 1 130 ? -8.328 8.016 2.881 1 70.94 130 VAL B N 1
ATOM 2978 C CA . VAL B 1 130 ? -9.305 7.734 1.832 1 70.94 130 VAL B CA 1
ATOM 2979 C C . VAL B 1 130 ? -10.492 8.68 1.973 1 70.94 130 VAL B C 1
ATOM 2981 O O . VAL B 1 130 ? -10.789 9.164 3.068 1 70.94 130 VAL B O 1
ATOM 2984 N N . ILE B 1 131 ? -11.102 9.094 0.882 1 76.69 131 ILE B N 1
ATOM 2985 C CA . ILE B 1 131 ? -12.352 9.844 0.891 1 76.69 131 ILE B CA 1
ATOM 2986 C C . ILE B 1 131 ? -13.445 9.031 0.196 1 76.69 131 ILE B C 1
ATOM 2988 O O . ILE B 1 131 ? -13.172 8.297 -0.757 1 76.69 131 ILE B O 1
ATOM 2992 N N . MET B 1 132 ? -14.594 8.984 0.763 1 75.62 132 MET B N 1
ATOM 2993 C CA . MET B 1 132 ? -15.766 8.375 0.139 1 75.62 132 MET B CA 1
ATOM 2994 C C . MET B 1 132 ? -16.578 9.422 -0.631 1 75.62 132 MET B C 1
ATOM 2996 O O . MET B 1 132 ? -16.844 10.508 -0.116 1 75.62 132 MET B O 1
ATOM 3000 N N . VAL B 1 133 ? -16.844 9.156 -1.933 1 78.88 133 VAL B N 1
ATOM 3001 C CA . VAL B 1 133 ? -17.625 10.102 -2.738 1 78.88 133 VAL B CA 1
ATOM 3002 C C . VAL B 1 133 ? -18.797 9.375 -3.391 1 78.88 133 VAL B C 1
ATOM 3004 O O . VAL B 1 133 ? -18.656 8.234 -3.838 1 78.88 133 VAL B O 1
ATOM 3007 N N . ASN B 1 134 ? -19.938 10 -3.389 1 78.31 134 ASN B N 1
ATOM 3008 C CA . ASN B 1 134 ? -21.125 9.469 -4.039 1 78.31 134 ASN B CA 1
ATOM 3009 C C . ASN B 1 134 ? -21.078 9.672 -5.551 1 78.31 134 ASN B C 1
ATOM 3011 O O . ASN B 1 134 ? -20.734 10.758 -6.027 1 78.31 134 ASN B O 1
ATOM 3015 N N . ILE B 1 135 ? -21.203 8.594 -6.316 1 78.75 135 ILE B N 1
ATOM 3016 C CA . ILE B 1 135 ? -21.312 8.703 -7.766 1 78.75 135 ILE B CA 1
ATOM 3017 C C . ILE B 1 135 ? -22.641 8.125 -8.234 1 78.75 135 ILE B C 1
ATOM 3019 O O . ILE B 1 135 ? -23.422 7.625 -7.43 1 78.75 135 ILE B O 1
ATOM 3023 N N . LYS B 1 136 ? -22.922 8.305 -9.562 1 73.69 136 LYS B N 1
ATOM 3024 C CA . LYS B 1 136 ? -24.141 7.703 -10.094 1 73.69 136 LYS B CA 1
ATOM 3025 C C . LYS B 1 136 ? -24.125 6.188 -9.914 1 73.69 136 LYS B C 1
ATOM 3027 O O . LYS B 1 136 ? -23.25 5.504 -10.438 1 73.69 136 LYS B O 1
ATOM 3032 N N . GLY B 1 137 ? -25.016 5.707 -9.172 1 64.69 137 GLY B N 1
ATOM 3033 C CA . GLY B 1 137 ? -25.125 4.266 -9.016 1 64.69 137 GLY B CA 1
ATOM 3034 C C . GLY B 1 137 ? -24.469 3.746 -7.758 1 64.69 137 GLY B C 1
ATOM 3035 O O . GLY B 1 137 ? -24.406 2.535 -7.535 1 64.69 137 GLY B O 1
ATOM 3036 N N . GLY B 1 138 ? -23.844 4.742 -7.059 1 69.25 138 GLY B N 1
ATOM 3037 C CA . GLY B 1 138 ? -23.281 4.219 -5.824 1 69.25 138 GLY B CA 1
ATOM 3038 C C . GLY B 1 138 ? -22.219 5.125 -5.219 1 69.25 138 GLY B C 1
ATOM 3039 O O . GLY B 1 138 ? -22.328 6.348 -5.285 1 69.25 138 GLY B O 1
ATOM 3040 N N . MET B 1 139 ? -21.344 4.496 -4.438 1 75.06 139 MET B N 1
ATOM 3041 C CA . MET B 1 139 ? -20.25 5.191 -3.744 1 75.06 139 MET B CA 1
ATOM 3042 C C . MET B 1 139 ? -18.906 4.598 -4.113 1 75.06 139 MET B C 1
ATOM 3044 O O . MET B 1 139 ? -18.797 3.393 -4.355 1 75.06 139 MET B O 1
ATOM 3048 N N . VAL B 1 140 ? -17.906 5.527 -4.223 1 75.94 140 VAL B N 1
ATOM 3049 C CA . VAL B 1 140 ? -16.547 5.07 -4.508 1 75.94 140 VAL B CA 1
ATOM 3050 C C . VAL B 1 140 ? -15.617 5.504 -3.381 1 75.94 140 VAL B C 1
ATOM 3052 O O . VAL B 1 140 ? -15.789 6.574 -2.793 1 75.94 140 VAL B O 1
ATOM 3055 N N . ARG B 1 141 ? -14.82 4.539 -3.008 1 78.56 141 ARG B N 1
ATOM 3056 C CA . ARG B 1 141 ? -13.75 4.805 -2.055 1 78.56 141 ARG B CA 1
ATOM 3057 C C . ARG B 1 141 ? -12.43 5.078 -2.775 1 78.56 141 ARG B C 1
ATOM 3059 O O . ARG B 1 141 ? -11.93 4.223 -3.506 1 78.56 141 ARG B O 1
ATOM 3066 N N . ILE B 1 142 ? -11.875 6.309 -2.523 1 78.31 142 ILE B N 1
ATOM 3067 C CA . ILE B 1 142 ? -10.711 6.746 -3.285 1 78.31 142 ILE B CA 1
ATOM 3068 C C . ILE B 1 142 ? -9.586 7.121 -2.33 1 78.31 142 ILE B C 1
ATOM 3070 O O . ILE B 1 142 ? -9.812 7.797 -1.324 1 78.31 142 ILE B O 1
ATOM 3074 N N . ASN B 1 143 ? -8.406 6.598 -2.588 1 78.12 143 ASN B N 1
ATOM 3075 C CA . ASN B 1 143 ? -7.223 7.105 -1.91 1 78.12 143 ASN B CA 1
ATOM 3076 C C . ASN B 1 143 ? -6.941 8.562 -2.285 1 78.12 143 ASN B C 1
ATOM 3078 O O . ASN B 1 143 ? -6.891 8.898 -3.467 1 78.12 143 ASN B O 1
ATOM 3082 N N . ILE B 1 144 ? -6.777 9.352 -1.294 1 82.25 144 ILE B N 1
ATOM 3083 C CA . ILE B 1 144 ? -6.598 10.781 -1.505 1 82.25 144 ILE B CA 1
ATOM 3084 C C . ILE B 1 144 ? -5.359 11.023 -2.367 1 82.25 144 ILE B C 1
ATOM 3086 O O . ILE B 1 144 ? -5.359 11.906 -3.227 1 82.25 144 ILE B O 1
ATOM 3090 N N . ALA B 1 145 ? -4.43 10.211 -2.215 1 78.12 145 ALA B N 1
ATOM 3091 C CA . ALA B 1 145 ? -3.176 10.367 -2.949 1 78.12 145 ALA B CA 1
ATOM 3092 C C . ALA B 1 145 ? -3.385 10.125 -4.441 1 78.12 145 ALA B C 1
ATOM 3094 O O . ALA B 1 145 ? -2.576 10.562 -5.266 1 78.12 145 ALA B O 1
ATOM 3095 N N . ASN B 1 146 ? -4.473 9.406 -4.789 1 78.81 146 ASN B N 1
ATOM 3096 C CA . ASN B 1 146 ? -4.738 9.047 -6.18 1 78.81 146 ASN B CA 1
ATOM 3097 C C . ASN B 1 146 ? -5.516 10.148 -6.898 1 78.81 146 ASN B C 1
ATOM 3099 O O . ASN B 1 146 ? -5.715 10.078 -8.117 1 78.81 146 ASN B O 1
ATOM 3103 N N . ILE B 1 147 ? -5.902 11.164 -6.176 1 89.19 147 ILE B N 1
ATOM 3104 C CA . ILE B 1 147 ? -6.648 12.266 -6.773 1 89.19 147 ILE B CA 1
ATOM 3105 C C . ILE B 1 147 ? -5.676 13.328 -7.285 1 89.19 147 ILE B C 1
ATOM 3107 O O . ILE B 1 147 ? -4.906 13.906 -6.504 1 89.19 147 ILE B O 1
ATOM 3111 N N . TYR B 1 148 ? -5.715 13.594 -8.594 1 92.12 148 TYR B N 1
ATOM 3112 C CA . TYR B 1 148 ? -4.875 14.641 -9.164 1 92.12 148 TYR B CA 1
ATOM 3113 C C . TYR B 1 148 ? -5.414 16.016 -8.82 1 92.12 148 TYR B C 1
ATOM 3115 O O . TYR B 1 148 ? -4.68 16.875 -8.305 1 92.12 148 TYR B O 1
ATOM 3123 N N . TYR B 1 149 ? -6.602 16.219 -9.148 1 96.38 149 TYR B N 1
ATOM 3124 C CA . TYR B 1 149 ? -7.312 17.453 -8.844 1 96.38 149 TYR B CA 1
ATOM 3125 C C . TYR B 1 149 ? -8.82 17.266 -8.977 1 96.38 149 TYR B C 1
ATOM 3127 O O . TYR B 1 149 ? -9.281 16.266 -9.516 1 96.38 149 TYR B O 1
ATOM 3135 N N . ILE B 1 150 ? -9.539 18.172 -8.438 1 96.56 150 ILE B N 1
ATOM 3136 C CA . ILE B 1 150 ? -10.992 18.203 -8.5 1 96.56 150 ILE B CA 1
ATOM 3137 C C . ILE B 1 150 ? -11.461 19.453 -9.219 1 96.56 150 ILE B C 1
ATOM 3139 O O . ILE B 1 150 ? -10.93 20.547 -8.992 1 96.56 150 ILE B O 1
ATOM 3143 N N . GLU B 1 151 ? -12.391 19.219 -10.141 1 96.94 151 GLU B N 1
ATOM 3144 C CA . GLU B 1 151 ? -12.906 20.312 -10.969 1 96.94 151 GLU B CA 1
ATOM 3145 C C . GLU B 1 151 ? -14.414 20.484 -10.773 1 96.94 151 GLU B C 1
ATOM 3147 O O . GLU B 1 151 ? -15.156 19.5 -10.711 1 96.94 151 GLU B O 1
ATOM 3152 N N . SER B 1 152 ? -14.789 21.734 -10.688 1 96.12 152 SER B N 1
ATOM 3153 C CA . SER B 1 152 ? -16.219 22.031 -10.602 1 96.12 152 SER B CA 1
ATOM 3154 C C . SER B 1 152 ? -16.828 22.203 -11.992 1 96.12 152 SER B C 1
ATOM 3156 O O . SER B 1 152 ? -16.25 22.891 -12.844 1 96.12 152 SER B O 1
ATOM 3158 N N . GLN B 1 153 ? -17.844 21.5 -12.258 1 92.81 153 GLN B N 1
ATOM 3159 C CA . GLN B 1 153 ? -18.641 21.656 -13.461 1 92.81 153 GLN B CA 1
ATOM 3160 C C . GLN B 1 153 ? -20.125 21.859 -13.125 1 92.81 153 GLN B C 1
ATOM 3162 O O . GLN B 1 153 ? -20.875 20.891 -13.055 1 92.81 153 GLN B O 1
ATOM 3167 N N . GLY B 1 154 ? -20.516 23.094 -13.086 1 88.75 154 GLY B N 1
ATOM 3168 C CA . GLY B 1 154 ? -21.875 23.375 -12.648 1 88.75 154 GLY B CA 1
ATOM 3169 C C . GLY B 1 154 ? -22.141 22.938 -11.219 1 88.75 154 GLY B C 1
ATOM 3170 O O . GLY B 1 154 ? -21.484 23.422 -10.289 1 88.75 154 GLY B O 1
ATOM 3171 N N . HIS B 1 155 ? -23.016 21.984 -11.086 1 89.62 155 HIS B N 1
ATOM 3172 C CA . HIS B 1 155 ? -23.406 21.5 -9.758 1 89.62 155 HIS B CA 1
ATOM 3173 C C . HIS B 1 155 ? -22.75 20.156 -9.453 1 89.62 155 HIS B C 1
ATOM 3175 O O . HIS B 1 155 ? -23.094 19.516 -8.461 1 89.62 155 HIS B O 1
ATOM 3181 N N . THR B 1 156 ? -21.812 19.844 -10.352 1 94 156 THR B N 1
ATOM 3182 C CA . THR B 1 156 ? -21.125 18.578 -10.164 1 94 156 THR B CA 1
ATOM 3183 C C . THR B 1 156 ? -19.625 18.797 -10 1 94 156 THR B C 1
ATOM 3185 O O . THR B 1 156 ? -19.094 19.844 -10.383 1 94 156 THR B O 1
ATOM 3188 N N . LEU B 1 157 ? -19.016 17.891 -9.266 1 95.62 157 LEU B N 1
ATOM 3189 C CA . LEU B 1 157 ? -17.562 17.844 -9.141 1 95.62 157 LEU B CA 1
ATOM 3190 C C . LEU B 1 157 ? -17 16.641 -9.906 1 95.62 157 LEU B C 1
ATOM 3192 O O . LEU B 1 157 ? -17.562 15.547 -9.859 1 95.62 157 LEU B O 1
ATOM 3196 N N . ILE B 1 158 ? -15.977 16.891 -10.625 1 96.25 158 ILE B N 1
ATOM 3197 C CA . ILE B 1 158 ? -15.266 15.812 -11.297 1 96.25 158 ILE B CA 1
ATOM 3198 C C . ILE B 1 158 ? -13.93 15.562 -10.594 1 96.25 158 ILE B C 1
ATOM 3200 O O . ILE B 1 158 ? -13.078 16.453 -10.539 1 96.25 158 ILE B O 1
ATOM 3204 N N . LEU B 1 159 ? -13.75 14.359 -10.016 1 94.44 159 LEU B N 1
ATOM 3205 C CA . LEU B 1 159 ? -12.469 13.953 -9.453 1 94.44 159 LEU B CA 1
ATOM 3206 C C . LEU B 1 159 ? -11.609 13.258 -10.508 1 94.44 159 LEU B C 1
ATOM 3208 O O . LEU B 1 159 ? -11.938 12.156 -10.961 1 94.44 159 LEU B O 1
ATOM 3212 N N . HIS B 1 160 ? -10.547 13.938 -10.891 1 94.06 160 HIS B N 1
ATOM 3213 C CA . HIS B 1 160 ? -9.586 13.336 -11.805 1 94.06 160 HIS B CA 1
ATOM 3214 C C . HIS B 1 160 ? -8.57 12.484 -11.055 1 94.06 160 HIS B C 1
ATOM 3216 O O . HIS B 1 160 ? -7.773 13.008 -10.266 1 94.06 160 HIS B O 1
ATOM 3222 N N . THR B 1 161 ? -8.656 11.188 -11.273 1 88.38 161 THR B N 1
ATOM 3223 C CA . THR B 1 161 ? -7.812 10.281 -10.5 1 88.38 161 THR B CA 1
ATOM 3224 C C . THR B 1 161 ? -6.992 9.391 -11.422 1 88.38 161 THR B C 1
ATOM 3226 O O . THR B 1 161 ? -7.168 9.414 -12.641 1 88.38 161 THR B O 1
ATOM 3229 N N . ILE B 1 162 ? -6.121 8.711 -10.852 1 74.88 162 ILE B N 1
ATOM 3230 C CA . ILE B 1 162 ? -5.27 7.785 -11.586 1 74.88 162 ILE B CA 1
ATOM 3231 C C . ILE B 1 162 ? -6.129 6.684 -12.211 1 74.88 162 ILE B C 1
ATOM 3233 O O . ILE B 1 162 ? -5.781 6.133 -13.258 1 74.88 162 ILE B O 1
ATOM 3237 N N . LEU B 1 163 ? -7.273 6.355 -11.578 1 68 163 LEU B N 1
ATOM 3238 C CA . LEU B 1 163 ? -8.148 5.281 -12.031 1 68 163 LEU B CA 1
ATOM 3239 C C . LEU B 1 163 ? -9.195 5.805 -13.008 1 68 163 LEU B C 1
ATOM 3241 O O . LEU B 1 163 ? -9.992 5.027 -13.547 1 68 163 LEU B O 1
ATOM 3245 N N . GLY B 1 164 ? -9.125 7.062 -13.203 1 81.12 164 GLY B N 1
ATOM 3246 C CA . GLY B 1 164 ? -10.117 7.688 -14.062 1 81.12 164 GLY B CA 1
ATOM 3247 C C . GLY B 1 164 ? -10.891 8.797 -13.383 1 81.12 164 GLY B C 1
ATOM 3248 O O . GLY B 1 164 ? -10.562 9.195 -12.266 1 81.12 164 GLY B O 1
ATOM 3249 N N . ASP B 1 165 ? -11.906 9.258 -14.102 1 91 165 ASP B N 1
ATOM 3250 C CA . ASP B 1 165 ? -12.688 10.375 -13.586 1 91 165 ASP B CA 1
ATOM 3251 C C . ASP B 1 165 ? -13.938 9.875 -12.859 1 91 165 ASP B C 1
ATOM 3253 O O . ASP B 1 165 ? -14.594 8.945 -13.312 1 91 165 ASP B O 1
ATOM 3257 N N . TYR B 1 166 ? -14.195 10.438 -11.688 1 88.56 166 TYR B N 1
ATOM 3258 C CA . TYR B 1 166 ? -15.43 10.203 -10.945 1 88.56 166 TYR B CA 1
ATOM 3259 C C . TYR B 1 166 ? -16.25 11.484 -10.828 1 88.56 166 TYR B C 1
ATOM 3261 O O . TYR B 1 166 ? -15.711 12.547 -10.531 1 88.56 166 TYR B O 1
ATOM 3269 N N . GLU B 1 167 ? -17.531 11.367 -11.133 1 91.94 167 GLU B N 1
ATOM 3270 C CA . GLU B 1 167 ? -18.438 12.516 -11.039 1 91.94 167 GLU B CA 1
ATOM 3271 C C . GLU B 1 167 ? -19.328 12.422 -9.805 1 91.94 167 GLU B C 1
ATOM 3273 O O . GLU B 1 167 ? -19.891 11.359 -9.531 1 91.94 167 GLU B O 1
ATOM 3278 N N . THR B 1 168 ? -19.328 13.508 -9.055 1 90.06 168 THR B N 1
ATOM 3279 C CA . THR B 1 168 ? -20.172 13.539 -7.859 1 90.06 168 THR B CA 1
ATOM 3280 C C . THR B 1 168 ? -20.875 14.891 -7.727 1 90.06 168 THR B C 1
ATOM 3282 O O . THR B 1 168 ? -20.375 15.906 -8.227 1 90.06 168 THR B O 1
ATOM 3285 N N . THR B 1 169 ? -22.062 14.789 -7.109 1 90.62 169 THR B N 1
ATOM 3286 C CA . THR B 1 169 ? -22.75 16.031 -6.812 1 90.62 169 THR B CA 1
ATOM 3287 C C . THR B 1 169 ? -22.172 16.688 -5.562 1 90.62 169 THR B C 1
ATOM 3289 O O . THR B 1 169 ? -21.812 16 -4.609 1 90.62 169 THR B O 1
ATOM 3292 N N . GLY B 1 170 ? -22 17.969 -5.66 1 88.69 170 GLY B N 1
ATOM 3293 C CA . GLY B 1 170 ? -21.516 18.672 -4.492 1 88.69 170 GLY B CA 1
ATOM 3294 C C . GLY B 1 170 ? -20.891 20.016 -4.828 1 88.69 170 GLY B C 1
ATOM 3295 O O . GLY B 1 170 ? -20.766 20.375 -6 1 88.69 170 GLY B O 1
ATOM 3296 N N . LYS B 1 171 ? -20.484 20.719 -3.756 1 91.75 171 LYS B N 1
ATOM 3297 C CA . LYS B 1 171 ? -19.844 22.031 -3.885 1 91.75 171 LYS B CA 1
ATOM 3298 C C . LYS B 1 171 ? -18.359 21.953 -3.613 1 91.75 171 LYS B C 1
ATOM 3300 O O . LYS B 1 171 ? -17.906 21.219 -2.732 1 91.75 171 LYS B O 1
ATOM 3305 N N . MET B 1 172 ? -17.594 22.766 -4.297 1 94.19 172 MET B N 1
ATOM 3306 C CA . MET B 1 172 ? -16.141 22.812 -4.152 1 94.19 172 MET B CA 1
ATOM 3307 C C . MET B 1 172 ? -15.75 23.156 -2.717 1 94.19 172 MET B C 1
ATOM 3309 O O . MET B 1 172 ? -14.82 22.562 -2.168 1 94.19 172 MET B O 1
ATOM 3313 N N . LYS B 1 173 ? -16.547 24 -2.123 1 92 173 LYS B N 1
ATOM 3314 C CA . LYS B 1 173 ? -16.25 24.422 -0.755 1 92 173 LYS B CA 1
ATOM 3315 C C . LYS B 1 173 ? -16.297 23.234 0.204 1 92 173 LYS B C 1
ATOM 3317 O O . LYS B 1 173 ? -15.43 23.094 1.067 1 92 173 LYS B O 1
ATOM 3322 N N . GLU B 1 174 ? -17.297 22.484 0.024 1 89.62 174 GLU B N 1
ATOM 3323 C CA . GLU B 1 174 ? -17.469 21.312 0.881 1 89.62 174 GLU B CA 1
ATOM 3324 C C . GLU B 1 174 ? -16.328 20.312 0.675 1 89.62 174 GLU B C 1
ATOM 3326 O O . GLU B 1 174 ? -15.828 19.734 1.638 1 89.62 174 GLU B O 1
ATOM 3331 N N . MET B 1 175 ? -15.938 20.125 -0.581 1 91.5 175 MET B N 1
ATOM 3332 C CA . MET B 1 175 ? -14.836 19.219 -0.89 1 91.5 175 MET B CA 1
ATOM 3333 C C . MET B 1 175 ? -13.516 19.75 -0.327 1 91.5 175 MET B C 1
ATOM 3335 O O . MET B 1 175 ? -12.719 18.984 0.214 1 91.5 175 MET B O 1
ATOM 3339 N N . ASP B 1 176 ? -13.359 20.984 -0.394 1 92 176 ASP B N 1
ATOM 3340 C CA . ASP B 1 176 ? -12.188 21.656 0.159 1 92 176 ASP B CA 1
ATOM 3341 C C . ASP B 1 176 ? -12.086 21.422 1.665 1 92 176 ASP B C 1
ATOM 3343 O O . ASP B 1 176 ? -11 21.141 2.18 1 92 176 ASP B O 1
ATOM 3347 N N . GLU B 1 177 ? -13.172 21.469 2.307 1 86.5 177 GLU B N 1
ATOM 3348 C CA . GLU B 1 177 ? -13.219 21.25 3.748 1 86.5 177 GLU B CA 1
ATOM 3349 C C . GLU B 1 177 ? -12.922 19.781 4.086 1 86.5 177 GLU B C 1
ATOM 3351 O O . GLU B 1 177 ? -12.18 19.5 5.023 1 86.5 177 GLU B O 1
ATOM 3356 N N . LYS B 1 178 ? -13.508 18.953 3.295 1 82.06 178 LYS B N 1
ATOM 3357 C CA . LYS B 1 178 ? -13.328 17.516 3.504 1 82.06 178 LYS B CA 1
ATOM 3358 C C . LYS B 1 178 ? -11.859 17.125 3.359 1 82.06 178 LYS B C 1
ATOM 3360 O O . LYS B 1 178 ? -11.391 16.203 4.035 1 82.06 178 LYS B O 1
ATOM 3365 N N . LEU B 1 179 ? -11.133 17.859 2.516 1 87.44 179 LEU B N 1
ATOM 3366 C CA . LEU B 1 179 ? -9.742 17.516 2.232 1 87.44 179 LEU B CA 1
ATOM 3367 C C . LEU B 1 179 ? -8.789 18.469 2.957 1 87.44 179 LEU B C 1
ATOM 3369 O O . LEU B 1 179 ? -7.602 18.516 2.639 1 87.44 179 LEU B O 1
ATOM 3373 N N . SER B 1 180 ? -9.453 19.156 3.867 1 80.75 180 SER B N 1
ATOM 3374 C CA . SER B 1 180 ? -8.633 20.078 4.652 1 80.75 180 SER B CA 1
ATOM 3375 C C . SER B 1 180 ? -7.543 19.344 5.414 1 80.75 180 SER B C 1
ATOM 3377 O O . SER B 1 180 ? -7.785 18.266 5.973 1 80.75 180 SER B O 1
ATOM 3379 N N . GLY B 1 181 ? -6.359 19.953 5.426 1 72.94 181 GLY B N 1
ATOM 3380 C CA . GLY B 1 181 ? -5.25 19.328 6.133 1 72.94 181 GLY B CA 1
ATOM 3381 C C . GLY B 1 181 ? -4.508 18.297 5.293 1 72.94 181 GLY B C 1
ATOM 3382 O O . GLY B 1 181 ? -3.514 17.734 5.742 1 72.94 181 GLY B O 1
ATOM 3383 N N . MET B 1 182 ? -5.082 18.125 4.164 1 78.25 182 MET B N 1
ATOM 3384 C CA . MET B 1 182 ? -4.395 17.281 3.201 1 78.25 182 MET B CA 1
ATOM 3385 C C . MET B 1 182 ? -3.621 18.109 2.188 1 78.25 182 MET B C 1
ATOM 3387 O O . MET B 1 182 ? -3.543 19.344 2.32 1 78.25 182 MET B O 1
ATOM 3391 N N . ASN B 1 183 ? -2.91 17.516 1.215 1 82.19 183 ASN B N 1
ATOM 3392 C CA . ASN B 1 183 ? -2.053 18.234 0.27 1 82.19 183 ASN B CA 1
ATOM 3393 C C . ASN B 1 183 ? -2.854 18.781 -0.907 1 82.19 183 ASN B C 1
ATOM 3395 O O . ASN B 1 183 ? -2.445 18.641 -2.061 1 82.19 183 ASN B O 1
ATOM 3399 N N . PHE B 1 184 ? -4.023 19.344 -0.504 1 92.56 184 PHE B N 1
ATOM 3400 C CA . PHE B 1 184 ? -4.824 19.969 -1.547 1 92.56 184 PHE B CA 1
ATOM 3401 C C . PHE B 1 184 ? -4.895 21.484 -1.34 1 92.56 184 PHE B C 1
ATOM 3403 O O . PHE B 1 184 ? -4.867 21.953 -0.204 1 92.56 184 PHE B O 1
ATOM 3410 N N . CYS B 1 185 ? -4.977 22.219 -2.443 1 94.88 185 CYS B N 1
ATOM 3411 C CA . CYS B 1 185 ? -5.098 23.672 -2.402 1 94.88 185 CYS B CA 1
ATOM 3412 C C . CYS B 1 185 ? -5.914 24.188 -3.582 1 94.88 185 CYS B C 1
ATOM 3414 O O . CYS B 1 185 ? -5.758 23.703 -4.703 1 94.88 185 CYS B O 1
ATOM 3416 N N . ARG B 1 186 ? -6.691 25.156 -3.281 1 95.94 186 ARG B N 1
ATOM 3417 C CA . ARG B 1 186 ? -7.5 25.766 -4.332 1 95.94 186 ARG B CA 1
ATOM 3418 C C . ARG B 1 186 ? -6.625 26.516 -5.336 1 95.94 186 ARG B C 1
ATOM 3420 O O . ARG B 1 186 ? -5.758 27.297 -4.945 1 95.94 186 ARG B O 1
ATOM 3427 N N . GLY B 1 187 ? -6.828 26.172 -6.641 1 95.31 187 GLY B N 1
ATOM 3428 C CA . GLY B 1 187 ? -6.172 26.969 -7.672 1 95.31 187 GLY B CA 1
ATOM 3429 C C . GLY B 1 187 ? -6.996 28.156 -8.133 1 95.31 187 GLY B C 1
ATOM 3430 O O . GLY B 1 187 ? -6.449 29.188 -8.531 1 95.31 187 GLY B O 1
ATOM 3431 N N . ASN B 1 188 ? -8.234 27.984 -8.188 1 95 188 ASN B N 1
ATOM 3432 C CA . ASN B 1 188 ? -9.266 28.969 -8.469 1 95 188 ASN B CA 1
ATOM 3433 C C . ASN B 1 188 ? -10.625 28.531 -7.941 1 95 188 ASN B C 1
ATOM 3435 O O . ASN B 1 188 ? -10.711 27.641 -7.094 1 95 188 ASN B O 1
ATOM 3439 N N . LYS B 1 189 ? -11.656 29.156 -8.312 1 92.62 189 LYS B N 1
ATOM 3440 C CA . LYS B 1 189 ? -12.977 28.828 -7.781 1 92.62 189 LYS B CA 1
ATOM 3441 C C . LYS B 1 189 ? -13.422 27.438 -8.242 1 92.62 189 LYS B C 1
ATOM 3443 O O . LYS B 1 189 ? -14.242 26.797 -7.59 1 92.62 189 LYS B O 1
ATOM 3448 N N . GLY B 1 190 ? -12.781 26.906 -9.328 1 95.12 190 GLY B N 1
ATOM 3449 C CA . GLY B 1 190 ? -13.266 25.672 -9.922 1 95.12 190 GLY B CA 1
ATOM 3450 C C . GLY B 1 190 ? -12.289 24.516 -9.797 1 95.12 190 GLY B C 1
ATOM 3451 O O . GLY B 1 190 ? -12.578 23.391 -10.227 1 95.12 190 GLY B O 1
ATOM 3452 N N . TYR B 1 191 ? -11.102 24.812 -9.172 1 96.19 191 TYR B N 1
ATOM 3453 C CA . TYR B 1 191 ? -10.102 23.75 -9.086 1 96.19 191 TYR B CA 1
ATOM 3454 C C . TYR B 1 191 ? -9.609 23.578 -7.652 1 96.19 191 TYR B C 1
ATOM 3456 O O . TYR B 1 191 ? -9.281 24.562 -6.98 1 96.19 191 TYR B O 1
ATOM 3464 N N . LEU B 1 192 ? -9.609 22.375 -7.164 1 97.19 192 LEU B N 1
ATOM 3465 C CA . LEU B 1 192 ? -8.898 21.906 -5.98 1 97.19 192 LEU B CA 1
ATOM 3466 C C . LEU B 1 192 ? -7.789 20.938 -6.363 1 97.19 192 LEU B C 1
ATOM 3468 O O . LEU B 1 192 ? -8.055 19.828 -6.836 1 97.19 192 LEU B O 1
ATOM 3472 N N . ILE B 1 193 ? -6.562 21.422 -6.098 1 96.25 193 ILE B N 1
ATOM 3473 C CA . ILE B 1 193 ? -5.43 20.766 -6.742 1 96.25 193 ILE B CA 1
ATOM 3474 C C . ILE B 1 193 ? -4.598 20.016 -5.699 1 96.25 193 ILE B C 1
ATOM 3476 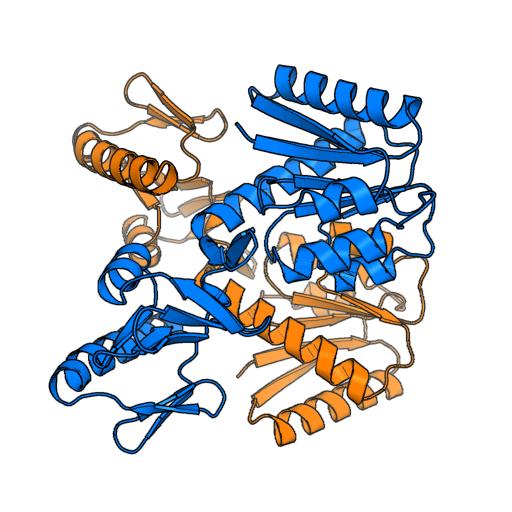O O . ILE B 1 193 ? -4.285 20.578 -4.641 1 96.25 193 ILE B O 1
ATOM 3480 N N . ASN B 1 194 ? -4.309 18.781 -5.949 1 93.75 194 ASN B N 1
ATOM 3481 C CA . ASN B 1 194 ? -3.387 18.016 -5.121 1 93.75 194 ASN B CA 1
ATOM 3482 C C . ASN B 1 194 ? -1.94 18.453 -5.34 1 93.75 194 ASN B C 1
ATOM 3484 O O . ASN B 1 194 ? -1.383 18.25 -6.422 1 93.75 194 ASN B O 1
ATOM 3488 N N . LEU B 1 195 ? -1.329 18.969 -4.387 1 88.81 195 LEU B N 1
ATOM 3489 C CA . LEU B 1 195 ? 0.007 19.531 -4.496 1 88.81 195 LEU B CA 1
ATOM 3490 C C . LEU B 1 195 ? 1.031 18.469 -4.855 1 88.81 195 LEU B C 1
ATOM 3492 O O . LEU B 1 195 ? 2.031 18.75 -5.516 1 88.81 195 LEU B O 1
ATOM 3496 N N . GLN B 1 196 ? 0.692 17.312 -4.496 1 81.75 196 GLN B N 1
ATOM 3497 C CA . GLN B 1 196 ? 1.601 16.188 -4.734 1 81.75 196 GLN B CA 1
ATOM 3498 C C . GLN B 1 196 ? 1.783 15.938 -6.227 1 81.75 196 GLN B C 1
ATOM 3500 O O . GLN B 1 196 ? 2.803 15.391 -6.648 1 81.75 196 GLN B O 1
ATOM 3505 N N . HIS B 1 197 ? 0.829 16.375 -7.035 1 86.81 197 HIS B N 1
ATOM 3506 C CA . HIS B 1 197 ? 0.817 15.992 -8.438 1 86.81 197 HIS B CA 1
ATOM 3507 C C . HIS B 1 197 ? 1.133 17.188 -9.336 1 86.81 197 HIS B C 1
ATOM 3509 O O . HIS B 1 197 ? 1.019 17.094 -10.562 1 86.81 197 HIS B O 1
ATOM 3515 N N . VAL B 1 198 ? 1.565 18.266 -8.727 1 87.81 198 VAL B N 1
ATOM 3516 C CA . VAL B 1 198 ? 1.934 19.422 -9.523 1 87.81 198 VAL B CA 1
ATOM 3517 C C . VAL B 1 198 ? 3.332 19.234 -10.109 1 87.81 198 VAL B C 1
ATOM 3519 O O . VAL B 1 198 ? 4.305 19.078 -9.367 1 87.81 198 VAL B O 1
ATOM 3522 N N . ASP B 1 199 ? 3.352 19.234 -11.352 1 79.25 199 ASP B N 1
ATOM 3523 C CA . ASP B 1 199 ? 4.629 19.047 -12.031 1 79.25 199 ASP B CA 1
ATOM 3524 C C . ASP B 1 199 ? 5.422 20.359 -12.07 1 79.25 199 ASP B C 1
ATOM 3526 O O . ASP B 1 199 ? 6.637 20.359 -11.844 1 79.25 199 ASP B O 1
ATOM 3530 N N . ARG B 1 200 ? 4.699 21.359 -12.336 1 81.44 200 ARG B N 1
ATOM 3531 C CA . ARG B 1 200 ? 5.324 22.672 -12.453 1 81.44 200 ARG B CA 1
ATOM 3532 C C . ARG B 1 200 ? 4.273 23.766 -12.516 1 81.44 200 ARG B C 1
ATOM 3534 O O . ARG B 1 200 ? 3.086 23.5 -12.695 1 81.44 200 ARG B O 1
ATOM 3541 N N . ILE B 1 201 ? 4.75 24.953 -12.312 1 85.38 201 ILE B N 1
ATOM 3542 C CA . ILE B 1 201 ? 3.941 26.156 -12.492 1 85.38 201 ILE B CA 1
ATOM 3543 C C . ILE B 1 201 ? 4.395 26.906 -13.75 1 85.38 201 ILE B C 1
ATOM 3545 O O . ILE B 1 201 ? 5.59 27.125 -13.953 1 85.38 201 ILE B O 1
ATOM 3549 N N . GLN B 1 202 ? 3.412 27.062 -14.68 1 84.94 202 GLN B N 1
ATOM 3550 C CA . GLN B 1 202 ? 3.721 27.766 -15.922 1 84.94 202 GLN B CA 1
ATOM 3551 C C . GLN B 1 202 ? 2.607 28.734 -16.297 1 84.94 202 GLN B C 1
ATOM 3553 O O . GLN B 1 202 ? 1.431 28.375 -16.297 1 84.94 202 GLN B O 1
ATOM 3558 N N . ASP B 1 203 ? 2.963 29.922 -16.672 1 88.38 203 ASP B N 1
ATOM 3559 C CA . ASP B 1 203 ? 2.025 30.922 -17.188 1 88.38 203 ASP B CA 1
ATOM 3560 C C . ASP B 1 203 ? 0.767 30.984 -16.312 1 88.38 203 ASP B C 1
ATOM 3562 O O . ASP B 1 203 ? -0.349 30.891 -16.828 1 88.38 203 ASP B O 1
ATOM 3566 N N . ASN B 1 204 ? 0.867 31.047 -15.062 1 88.81 204 ASN B N 1
ATOM 3567 C CA . ASN B 1 204 ? -0.206 31.172 -14.086 1 88.81 204 ASN B CA 1
ATOM 3568 C C . ASN B 1 204 ? -1.065 29.906 -14.039 1 88.81 204 ASN B C 1
ATOM 3570 O O . ASN B 1 204 ? -2.254 29.969 -13.719 1 88.81 204 ASN B O 1
ATOM 3574 N N . CYS B 1 205 ? -0.434 28.797 -14.492 1 92.62 205 CYS B N 1
ATOM 3575 C CA . CYS B 1 205 ? -1.131 27.516 -14.43 1 92.62 205 CYS B CA 1
ATOM 3576 C C . CYS B 1 205 ? -0.32 26.484 -13.648 1 92.62 205 CYS B C 1
ATOM 3578 O O . CYS B 1 205 ? 0.912 26.5 -13.695 1 92.62 205 CYS B O 1
ATOM 3580 N N . ALA B 1 206 ? -0.992 25.719 -12.875 1 92.5 206 ALA B N 1
ATOM 3581 C CA . ALA B 1 206 ? -0.399 24.5 -12.352 1 92.5 206 ALA B CA 1
ATOM 3582 C C . ALA B 1 206 ? -0.511 23.359 -13.352 1 92.5 206 ALA B C 1
ATOM 3584 O O . ALA B 1 206 ? -1.604 23.047 -13.836 1 92.5 206 ALA B O 1
ATOM 3585 N N . VAL B 1 207 ? 0.576 22.844 -13.695 1 88.5 207 VAL B N 1
ATOM 3586 C CA . VAL B 1 207 ? 0.574 21.719 -14.633 1 88.5 207 VAL B CA 1
ATOM 3587 C C . VAL B 1 207 ? 0.481 20.406 -13.867 1 88.5 207 VAL B C 1
ATOM 3589 O O . VAL B 1 207 ? 1.336 20.109 -13.023 1 88.5 207 VAL B O 1
ATOM 3592 N N . VAL B 1 208 ? -0.59 19.688 -14.125 1 90.62 208 VAL B N 1
ATOM 3593 C CA . VAL B 1 208 ? -0.845 18.406 -13.469 1 90.62 208 VAL B CA 1
ATOM 3594 C C . VAL B 1 208 ? -1.135 17.328 -14.516 1 90.62 208 VAL B C 1
ATOM 3596 O O . VAL B 1 208 ? -2.15 17.391 -15.211 1 90.62 208 VAL B O 1
ATOM 3599 N N . LYS B 1 209 ? -0.263 16.391 -14.656 1 80.88 209 LYS B N 1
ATOM 3600 C CA . LYS B 1 209 ? -0.4 15.328 -15.648 1 80.88 209 LYS B CA 1
ATOM 3601 C C . LYS B 1 209 ? -0.672 15.898 -17.031 1 80.88 209 LYS B C 1
ATOM 3603 O O . LYS B 1 209 ? -1.604 15.461 -17.719 1 80.88 209 LYS B O 1
ATOM 3608 N N . GLY B 1 210 ? 0.02 16.922 -17.312 1 81.25 210 GLY B N 1
ATOM 3609 C CA . GLY B 1 210 ? -0.033 17.5 -18.641 1 81.25 210 GLY B CA 1
ATOM 3610 C C . GLY B 1 210 ? -1.134 18.547 -18.797 1 81.25 210 GLY B C 1
ATOM 3611 O O . GLY B 1 210 ? -1.194 19.25 -19.797 1 81.25 210 GLY B O 1
ATOM 3612 N N . GLU B 1 211 ? -2.068 18.594 -17.828 1 91.25 211 GLU B N 1
ATOM 3613 C CA . GLU B 1 211 ? -3.162 19.562 -17.859 1 91.25 211 GLU B CA 1
ATOM 3614 C C . GLU B 1 211 ? -2.744 20.891 -17.25 1 91.25 211 GLU B C 1
ATOM 3616 O O . GLU B 1 211 ? -2.059 20.906 -16.219 1 91.25 211 GLU B O 1
ATOM 3621 N N . GLU B 1 212 ? -3.066 21.891 -17.906 1 93.31 212 GLU B N 1
ATOM 3622 C CA . GLU B 1 212 ? -2.801 23.219 -17.375 1 93.31 212 GLU B CA 1
ATOM 3623 C C . GLU B 1 212 ? -4.012 23.766 -16.625 1 93.31 212 GLU B C 1
ATOM 3625 O O . GLU B 1 212 ? -5.012 24.141 -17.234 1 93.31 212 GLU B O 1
ATOM 3630 N N . LEU B 1 213 ? -3.889 23.812 -15.32 1 96 213 LEU B N 1
ATOM 3631 C CA . LEU B 1 213 ? -4.961 24.312 -14.461 1 96 213 LEU B CA 1
ATOM 3632 C C . LEU B 1 213 ? -4.73 25.766 -14.078 1 96 213 LEU B C 1
ATOM 3634 O O . LEU B 1 213 ? -3.762 26.078 -13.383 1 96 213 LEU B O 1
ATOM 3638 N N . VAL B 1 214 ? -5.633 26.625 -14.43 1 95.56 214 VAL B N 1
ATOM 3639 C CA . VAL B 1 214 ? -5.469 28.062 -14.25 1 95.56 214 VAL B CA 1
ATOM 3640 C C . VAL B 1 214 ? -5.547 28.422 -12.766 1 95.56 214 VAL B C 1
ATOM 3642 O O . VAL B 1 214 ? -6.414 27.906 -12.047 1 95.56 214 VAL B O 1
ATOM 3645 N N . LEU B 1 215 ? -4.645 29.156 -12.344 1 95.88 215 LEU B N 1
ATOM 3646 C CA . LEU B 1 215 ? -4.66 29.75 -11.008 1 95.88 215 LEU B CA 1
ATOM 3647 C C . LEU B 1 215 ? -5.215 31.172 -11.047 1 95.88 215 LEU B C 1
ATOM 3649 O O . LEU B 1 215 ? -4.75 32 -11.828 1 95.88 215 LEU B O 1
ATOM 3653 N N . SER B 1 216 ? -6.199 31.422 -10.25 1 95.19 216 SER B N 1
ATOM 3654 C CA . SER B 1 216 ? -6.738 32.781 -10.211 1 95.19 216 SER B CA 1
ATOM 3655 C C . SER B 1 216 ? -5.785 33.75 -9.492 1 95.19 216 SER B C 1
ATOM 3657 O O . SER B 1 216 ? -4.965 33.312 -8.68 1 95.19 216 SER B O 1
ATOM 3659 N N . ARG B 1 217 ? -5.969 34.969 -9.805 1 92.81 217 ARG B N 1
ATOM 3660 C CA . ARG B 1 217 ? -5.168 35.969 -9.141 1 92.81 217 ARG B CA 1
ATOM 3661 C C . ARG B 1 217 ? -5.367 35.938 -7.629 1 92.81 217 ARG B C 1
ATOM 3663 O O . ARG B 1 217 ? -4.41 36.094 -6.867 1 92.81 217 ARG B O 1
ATOM 3670 N N . ALA B 1 218 ? -6.551 35.75 -7.195 1 93.12 218 ALA B N 1
ATOM 3671 C CA . ALA B 1 218 ? -6.91 35.75 -5.781 1 93.12 218 ALA B CA 1
ATOM 3672 C C . ALA B 1 218 ? -6.285 34.562 -5.055 1 93.12 218 ALA B C 1
ATOM 3674 O O . ALA B 1 218 ? -5.996 34.625 -3.859 1 93.12 218 ALA B O 1
ATOM 3675 N N . ARG B 1 219 ? -6 33.469 -5.801 1 92 219 ARG B N 1
ATOM 3676 C CA . ARG B 1 219 ? -5.582 32.219 -5.145 1 92 219 ARG B CA 1
ATOM 3677 C C . ARG B 1 219 ? -4.102 31.953 -5.383 1 92 219 ARG B C 1
ATOM 3679 O O . ARG B 1 219 ? -3.496 31.141 -4.68 1 92 219 ARG B O 1
ATOM 3686 N N . LYS B 1 220 ? -3.566 32.656 -6.262 1 91.25 220 LYS B N 1
ATOM 3687 C CA . LYS B 1 220 ? -2.215 32.375 -6.727 1 91.25 220 LYS B CA 1
ATOM 3688 C C . LYS B 1 220 ? -1.213 32.438 -5.578 1 91.25 220 LYS B C 1
ATOM 3690 O O . LYS B 1 220 ? -0.406 31.516 -5.402 1 91.25 220 LYS B O 1
ATOM 3695 N N . LYS B 1 221 ? -1.258 33.438 -4.824 1 90.62 221 LYS B N 1
ATOM 3696 C CA . LYS B 1 221 ? -0.304 33.594 -3.73 1 90.62 221 LYS B CA 1
ATOM 3697 C C . LYS B 1 221 ? -0.403 32.438 -2.738 1 90.62 221 LYS B C 1
ATOM 3699 O O . LYS B 1 221 ? 0.603 31.797 -2.412 1 90.62 221 LYS B O 1
ATOM 3704 N N . GLU B 1 222 ? -1.558 32.25 -2.307 1 91.75 222 GLU B N 1
ATOM 3705 C CA . GLU B 1 222 ? -1.8 31.188 -1.351 1 91.75 222 GLU B CA 1
ATOM 3706 C C . GLU B 1 222 ? -1.384 29.828 -1.925 1 91.75 222 GLU B C 1
ATOM 3708 O O . GLU B 1 222 ? -0.782 29.016 -1.226 1 91.75 222 GLU B O 1
ATOM 3713 N N . PHE B 1 223 ? -1.665 29.562 -3.158 1 92.38 223 PHE B N 1
ATOM 3714 C CA . PHE B 1 223 ? -1.328 28.297 -3.812 1 92.38 223 PHE B CA 1
ATOM 3715 C C . PHE B 1 223 ? 0.183 28.125 -3.889 1 92.38 223 PHE B C 1
ATOM 3717 O O . PHE B 1 223 ? 0.701 27.047 -3.57 1 92.38 223 PHE B O 1
ATOM 3724 N N . MET B 1 224 ? 0.854 29.219 -4.242 1 87.06 224 MET B N 1
ATOM 3725 C CA . MET B 1 224 ? 2.307 29.172 -4.375 1 87.06 224 MET B CA 1
ATOM 3726 C C . MET B 1 224 ? 2.969 28.906 -3.027 1 87.06 224 MET B C 1
ATOM 3728 O O . MET B 1 224 ? 3.924 28.125 -2.943 1 87.06 224 MET B O 1
ATOM 3732 N N . GLU B 1 225 ? 2.486 29.453 -2.037 1 87.19 225 GLU B N 1
ATOM 3733 C CA . GLU B 1 225 ? 3.008 29.219 -0.693 1 87.19 225 GLU B CA 1
ATOM 3734 C C . GLU B 1 225 ? 2.803 27.766 -0.26 1 87.19 225 GLU B C 1
ATOM 3736 O O . GLU B 1 225 ? 3.715 27.141 0.282 1 87.19 225 GLU B O 1
ATOM 3741 N N . ALA B 1 226 ? 1.629 27.328 -0.542 1 85.12 226 ALA B N 1
ATOM 3742 C CA . ALA B 1 226 ? 1.309 25.953 -0.191 1 85.12 226 ALA B CA 1
ATOM 3743 C C . ALA B 1 226 ? 2.193 24.969 -0.958 1 85.12 226 ALA B C 1
ATOM 3745 O O . ALA B 1 226 ? 2.693 24 -0.385 1 85.12 226 ALA B O 1
ATOM 3746 N N . LEU B 1 227 ? 2.402 25.25 -2.207 1 85.56 227 LEU B N 1
ATOM 3747 C CA . LEU B 1 227 ? 3.205 24.375 -3.059 1 85.56 227 LEU B CA 1
ATOM 3748 C C . LEU B 1 227 ? 4.664 24.391 -2.615 1 85.56 227 LEU B C 1
ATOM 3750 O O . LEU B 1 227 ? 5.293 23.328 -2.529 1 85.56 227 LEU B O 1
ATOM 3754 N N . THR B 1 228 ? 5.18 25.531 -2.305 1 77.75 228 THR B N 1
ATOM 3755 C CA . THR B 1 228 ? 6.551 25.672 -1.829 1 77.75 228 THR B CA 1
ATOM 3756 C C . THR B 1 228 ? 6.742 24.922 -0.51 1 77.75 228 THR B C 1
ATOM 3758 O O . THR B 1 228 ? 7.742 24.234 -0.323 1 77.75 228 THR B O 1
ATOM 3761 N N . ARG B 1 229 ? 5.805 25.203 0.302 1 74 229 ARG B N 1
ATOM 3762 C CA . ARG B 1 229 ? 5.852 24.5 1.58 1 74 229 ARG B CA 1
ATOM 3763 C C . ARG B 1 229 ? 5.855 22.984 1.374 1 74 229 ARG B C 1
ATOM 3765 O O . ARG B 1 229 ? 6.633 22.266 2.01 1 74 229 ARG B O 1
ATOM 3772 N N . TYR B 1 230 ? 5.016 22.484 0.517 1 76.12 230 TYR B N 1
ATOM 3773 C CA . TYR B 1 230 ? 4.918 21.062 0.227 1 76.12 230 TYR B CA 1
ATOM 3774 C C . TYR B 1 230 ? 6.227 20.531 -0.346 1 76.12 230 TYR B C 1
ATOM 3776 O O . TYR B 1 230 ? 6.723 19.484 0.087 1 76.12 230 TYR B O 1
ATOM 3784 N N . TRP B 1 231 ? 6.766 21.297 -1.328 1 65 231 TRP B N 1
ATOM 3785 C CA . TRP B 1 231 ? 7.996 20.875 -1.991 1 65 231 TRP B CA 1
ATOM 3786 C C . TRP B 1 231 ? 9.18 20.922 -1.026 1 65 231 TRP B C 1
ATOM 3788 O O . TRP B 1 231 ? 10.086 20.094 -1.112 1 65 231 TRP B O 1
ATOM 3798 N N . GLY B 1 232 ? 9.172 21.906 -0.246 1 58.94 232 GLY B N 1
ATOM 3799 C CA . GLY B 1 232 ? 10.211 22 0.766 1 58.94 232 GLY B CA 1
ATOM 3800 C C . GLY B 1 232 ? 10.188 20.859 1.765 1 58.94 232 GLY B C 1
ATOM 3801 O O . GLY B 1 232 ? 11.234 20.406 2.232 1 58.94 232 GLY B O 1
ATOM 3802 N N . GLU B 1 233 ? 9.062 20.516 2.121 1 51.72 233 GLU B N 1
ATOM 3803 C CA . GLU B 1 233 ? 8.914 19.406 3.059 1 51.72 233 GLU B CA 1
ATOM 3804 C C . GLU B 1 233 ? 9.297 18.078 2.412 1 51.72 233 GLU B C 1
ATOM 3806 O O . GLU B 1 233 ? 9.805 17.172 3.088 1 51.72 233 GLU B O 1
ATOM 3811 N N . VAL B 1 234 ? 9.055 17.984 1.144 1 47.44 234 VAL B N 1
ATOM 3812 C CA . VAL B 1 234 ? 9.359 16.75 0.42 1 47.44 234 VAL B CA 1
ATOM 3813 C C . VAL B 1 234 ? 10.859 16.688 0.133 1 47.44 234 VAL B C 1
ATOM 3815 O O . VAL B 1 234 ? 11.453 15.602 0.152 1 47.44 234 VAL B O 1
ATOM 3818 N N . ILE B 1 235 ? 11.562 17.797 -0.182 1 38.28 235 ILE B N 1
ATOM 3819 C CA . ILE B 1 235 ? 12.992 17.859 -0.446 1 38.28 235 ILE B CA 1
ATOM 3820 C C . ILE B 1 235 ? 13.766 17.719 0.865 1 38.28 235 ILE B C 1
ATOM 3822 O O . ILE B 1 235 ? 14.859 17.141 0.895 1 38.28 235 ILE B O 1
ATOM 3826 N N . LYS B 1 236 ? 13.227 17.969 2.043 1 36.59 236 LYS B N 1
ATOM 3827 C CA . LYS B 1 236 ? 14.039 17.828 3.246 1 36.59 236 LYS B CA 1
ATOM 3828 C C . LYS B 1 236 ? 14.055 16.375 3.725 1 36.59 236 LYS B C 1
ATOM 3830 O O . LYS B 1 236 ? 13.039 15.672 3.643 1 36.59 236 LYS B O 1
#

Solvent-accessible surface area (backbone atoms only — not comparable to full-atom values): 25121 Å² total; per-residue (Å²): 119,51,27,34,36,40,34,36,57,52,62,70,58,43,50,50,54,52,49,46,51,51,52,47,25,73,74,64,77,47,53,73,46,79,45,80,31,56,29,26,53,59,47,53,76,66,60,47,63,73,48,44,34,35,43,30,26,43,85,43,88,84,29,31,25,61,60,29,47,50,59,42,45,76,42,26,72,66,53,38,32,32,38,49,28,82,64,70,88,53,43,51,62,40,33,80,63,60,40,59,37,62,43,60,57,81,71,52,64,68,62,46,52,56,53,50,49,52,46,50,52,51,42,59,60,46,59,80,42,52,47,80,44,57,35,92,93,42,40,31,37,39,46,54,82,45,41,46,33,35,36,56,56,90,65,27,30,38,38,38,32,83,92,42,76,45,55,26,76,52,54,64,68,60,52,51,58,72,42,55,94,47,65,52,40,52,30,33,94,43,33,41,33,24,53,88,46,50,74,45,77,51,95,62,14,42,25,39,90,85,40,73,42,64,38,32,82,90,26,37,62,62,35,52,50,51,43,49,51,51,50,52,59,66,73,97,120,50,27,35,36,39,34,34,56,52,62,70,58,44,50,50,52,51,50,46,50,51,52,48,25,72,73,65,78,46,54,73,46,79,46,80,31,56,28,26,54,58,49,54,77,66,60,46,62,74,48,45,33,36,43,30,26,42,84,41,88,85,29,31,25,62,60,28,46,51,59,42,46,76,43,26,73,67,54,39,33,30,38,48,29,81,64,68,88,53,42,51,62,40,34,80,62,61,40,60,37,62,42,60,58,82,72,52,62,69,62,46,52,55,53,49,49,52,47,51,52,52,41,58,60,48,59,80,42,51,47,78,46,56,36,91,92,43,40,32,37,38,48,52,82,43,40,46,33,35,36,56,56,90,66,27,30,37,39,38,30,83,93,41,77,44,54,26,77,53,53,64,68,59,53,51,58,73,42,54,94,46,65,53,41,50,27,34,95,43,32,40,33,24,52,86,45,52,76,46,78,51,95,63,15,43,26,41,92,85,40,75,42,64,37,32,82,90,27,38,61,63,35,50,52,52,43,49,51,52,50,50,58,66,74,97

InterPro domains:
  IPR001789 Signal transduction response regulator, receiver domain [PF00072] (4-108)
  IPR001789 Signal transduction response regulator, receiver domain [PS50110] (3-120)
  IPR001789 Signal transduction response regulator, receiver domain [SM00448] (2-116)
  IPR007492 LytTR DNA-binding domain [PF04397] (138-227)
  IPR007492 LytTR DNA-binding domain [PS50930] (131-229)
  IPR007492 LytTR DNA-binding domain [SM00850] (137-228)
  IPR011006 CheY-like superfamily [SSF52172] (1-128)
  IPR046947 Transcriptional regulatory protein LytR-like [PTHR37299] (1-228)

Nearest PDB structures (foldseek):
  2qv0-assembly1_A  TM=9.118E-01  e=7.242E-08  Klebsiella pneumoniae
  6m8o-assembly1_A  TM=8.296E-01  e=1.837E-07  Staphylococcus aureus
  5iul-assembly1_C  TM=8.666E-01  e=1.424E-06  Bacillus subtilis subsp. subtilis str. 168
  4ml3-assembly2_B  TM=8.662E-01  e=1.515E-06  Streptococcus pneumoniae R6
  3d6w-assembly1_A  TM=8.730E-01  e=7.608E-06  Bacillus cereus ATCC 10987

Secondary structure (DSSP, 8-state):
-EEEEEE-S-HHHHHHHHHHHHHHHHHHT--EEEEEESSHHHHHHH-SS--SEEEE-S--SSS-HHHHHHHHHTTBSSSEEEEEES-GGGHHHHHHTT-SEEEESS--HHHHHHHHHHHHHHHHHHHTTEEEEEETTEEEEEEGGGEEEEEEETTEEEEEETTEEEEEE--HHHHHHHTTTSSEEESSSSEEEEGGGEEEEETTEEEETTEEEEPPHHHHHHHHHHHHHHHHHHH-/-EEEEEE-S-HHHHHHHHHHHHHHHHHHT--EEEEEESSHHHHHHH-SS--SEEEE-S--SSS-HHHHHHHHHTTBSSSEEEEEES-GGGHHHHHHTT-SEEEESS--HHHHHHHHHHHHHHHHHHHTTEEEEEETTEEEEEEGGGEEEEEEETTEEEEEETTEEEEEE--HHHHHHHTTTSSEEEEETTEEEEGGGEEEEETTEEEETTEEEEPPHHHHHHHHHHHHHHHHHHH-

Organism: NCBI:txid33039

pLDDT: mean 89.34, std 10.45, range [36.59, 98.75]

Sequence (472 aa):
MIKIAIVEDEAMYAKQLEEFLHQYEAENHEAFDITIYSDGDQIVNKYKSQFDIILMDVEMKFMDGMSAAEEIRKMDSEVVIIFITNMAQYAIRGYAVDALDYVLKPVSYFAFSQRLNRAIERMKKREAKVIMVNIKGGMVRINIANIYYIESQGHTLILHTILGDYETTGKMKEMDEKLSGMNFCRGNKGYLINLQHVDRIQDNCAVVKGEELVLSRARKKEFMEALTRYWGEVIKMIKIAIVEDEAMYAKQLEEFLHQYEAENHEAFDITIYSDGDQIVNKYKSQFDIILMDVEMKFMDGMSAAEEIRKMDSEVVIIFITNMAQYAIRGYAVDALDYVLKPVSYFAFSQRLNRAIERMKKREAKVIMVNIKGGMVRINIANIYYIESQGHTLILHTILGDYETTGKMKEMDEKLSGMNFCRGNKGYLINLQHVDRIQDNCAVVKGEELVLSRARKKEFMEALTRYWGEVIK

Radius of gyration: 22.96 Å; Cα contacts (8 Å, |Δi|>4): 867; chains: 2; bounding box: 50×62×58 Å

Foldseek 3Di:
DAEEEEAAQPPVVSVVVVVLVVVLCVVPVDDYDYHYHNHLVVCLLVPQVPHQEYEAEADHDPHGRLRSLVSVCLFEVQRAYEYEYQDPPCQVSCVVSPHPYYHHPPDDSVRVSVSVVVSVVSSVVQVVFWDWAAAVPHIGIGGNVQFFKWFDDPQWIWTQGPSGITIGGDAPVVVCVVCPPHQWFDQDRTMIGRLVQFPDDDPQFGAGPNDTHHGDPVRSVVNVVSNVVVVVVVVD/DAEEEEAAQPPVVSVVVVVLVVVLCVVPVDDYDYHYHNHLVVCLLVPQVPHQEYEAEADHDPHGRLRSLVSNCLFEVQRAYEYEYQDPPCQVSCVVSPHPYYHHPPDDSVRVSVSVVVSVVSSVVQVVFWDWAAAVPHIGIGGNVQFFKWFDDPQWIWTQGPSGITIGGDAPVVVCVVCPPHQWFDQDRTMIGRLVQFPDDDPQFGAGPNDTHHGDPVRSVVNVVSNVVVVVVVVD